Protein AF-0000000065788188 (afdb_homodimer)

Sequence (570 aa):
MPLDATTQLVTLLGHPVEHSLSPRIHNTAFRAQDVNAAYVATPVRPEALGDAVAGLRALQFLGANVTTPHKEAVLPVLDEVTERARAVGAVNTIVRDGGRLHGDNTDIAGFLRPLEERGGDALEGAPMLVFGAGGAARAVVYGLLSHYRPERLTIVARRPDQAEGLAADLAAHDPDGALRVSSFEEAALSVRTSRLVVNATPLGMAPDRRGQTPWPNPVDFTADHVVYDLVYTPEETRLLREAAAEGATPIGGLDMLVEQAAAAYRQWTDRGMPQAAVYDALRADMPLDATTQLVTLLGHPVEHSLSPRIHNTAFRAQDVNAAYVATPVRPEALGDAVAGLRALQFLGANVTTPHKEAVLPVLDEVTERARAVGAVNTIVRDGGRLHGDNTDIAGFLRPLEERGGDALEGAPMLVFGAGGAARAVVYGLLSHYRPERLTIVARRPDQAEGLAADLAAHDPDGALRVSSFEEAALSVRTSRLVVNATPLGMAPDRRGQTPWPNPVDFTADHVVYDLVYTPEETRLLREAAAEGATPIGGLDMLVEQAAAAYRQWTDRGMPQAAVYDALRAD

pLDDT: mean 95.88, std 4.35, range [61.91, 98.88]

Foldseek 3Di:
DDADPPAAEEEEEEAPCVPPCLQLQQVLLCVVVVPRYGYYYDYDDPVCLLVVVVCCLVVVHQWYFYDPPCFQVNVVSFPEEDPLSVLLNGFGIWGDDDSGIYTYHLLLVLVVVVCVVVPVVVQAQFQEEEEDQHSSSSSVVLSCCQPRNHQAYEYEYQDQVSLVVSCVSNVVSNPNPRYHYDYLVGCLVSLLRGQEYEYPDCACAPDPRVQGDSHPCLLSAALSHEYEYLHVVPVQGPNQVSNVVRNHHYHGNVSSVSSSSQVSSCSSPVDGGPSVSSVVSVVVD/DDADPPAAEEEEEEPPCVPPCLQLQQVLLCVVVVPRYGYYYDYDDPVCLLVVVVCCLVVVHQWYFYDPPCFQVNVVSFPEEDPLSVLLNGFGIWGDDDSGIYTYHLLLVLVVVVCVVVPVQVQAQFQEEEEDQHSSSSSVVLSCCQPRNHQAYEYEYCDQVSLVVSCVSNVVSNPNPRYHYDYLVPCLVSLLRGQEYEYPDCACAPDPRVQGDSHPCLLSAALSHEYEYLHPVPVQGPNQVSNVVRNHHYHGNVSSVSSSSQVSSCSSPVDGGPSVSSVVSVVVD

InterPro domains:
  IPR011342 Shikimate dehydrogenase [TIGR00507] (9-278)
  IPR013708 Shikimate dehydrogenase substrate binding, N-terminal [PF08501] (12-94)
  IPR022893 Shikimate dehydrogenase family [MF_00222] (7-284)
  IPR022893 Shikimate dehydrogenase family [PTHR21089] (5-278)
  IPR036291 NAD(P)-binding domain superfamily [SSF51735] (107-283)
  IPR041121 SDH, C-terminal [PF18317] (253-283)
  IPR046346 Aminoacid dehydrogenase-like, N-terminal domain superfamily [SSF53223] (2-106)

Secondary structure (DSSP, 8-state):
----TT-EEEEEEESS-TT-SHHHHHHHHHHHTT--EEEEEEE--GGGHHHHHHHHHHTT-SEEEE-TTSTTTTGGGSSEE-HHHHHHT---EEEEETTEEEEE-THHHHHHHHHHHTTGGGGTT--EEEE--SHHHHHHHHHHHHHT--S-EEEE-SSHHHHHHHHHHTGGG-TT--EEEE-STT-HHHHHH-SEEEE-SSTT-TTTTTT--S---GGG--TT-EEEE---SSSS-HHHHHHHHTT-EEE-SHHHHHHHHHHHHHHHHSS---HHHHHHHHH--/----TT-EEEEEEESS-TT-SHHHHHHHHHHHTT--EEEEEEE--GGGHHHHHHHHHHTT-SEEEE-TTSTTTTGGGSSEE-HHHHHHT---EEEEETBEEEEE-THHHHHHHHHHHTTGGGGTT--EEEE--SHHHHHHHHHHHHHT--S-EEEE-SSHHHHHHHHHHTGGG-TT--EEEE-STT-HHHHHH-SEEEE-SSTT-TTTTTT--S---GGG--TT-EEEE---SSSS-HHHHHHHHTT-EEE-SHHHHHHHHHHHHHHHHSS---HHHHHHHHH--

Solvent-accessible surface area (backbone atoms only — not comparable to full-atom values): 27979 Å² total; per-residue (Å²): 120,81,61,33,22,73,34,36,39,32,35,34,40,14,53,80,34,65,81,48,61,60,17,51,43,50,37,46,33,22,50,76,68,70,45,67,50,44,34,36,30,25,55,29,55,82,93,30,44,67,39,29,52,44,11,40,56,25,43,52,32,48,28,29,37,36,36,59,80,38,15,45,71,48,57,83,77,42,76,42,62,37,71,66,16,57,60,41,52,27,30,35,30,36,36,46,59,83,94,38,42,34,30,29,44,36,56,32,61,7,55,46,48,61,41,54,76,68,58,35,74,78,47,52,41,35,32,30,33,34,36,30,52,48,55,65,21,31,28,50,52,50,41,41,41,73,71,33,47,32,66,30,36,34,28,26,16,98,48,51,68,44,20,48,48,47,49,60,68,40,44,88,63,35,89,83,64,21,72,40,69,35,40,73,89,67,32,61,66,56,58,53,64,21,38,37,40,32,38,43,43,71,55,13,23,53,83,90,29,37,87,31,47,92,63,91,56,45,82,52,41,34,64,73,23,36,37,37,34,57,41,42,42,42,65,74,26,47,53,42,53,43,28,38,74,40,48,19,46,62,40,55,12,54,61,29,53,52,41,18,47,33,52,47,43,25,74,70,68,75,41,80,53,52,56,70,62,30,52,50,59,67,59,73,108,120,81,61,31,22,72,35,35,39,33,36,34,40,14,51,80,33,62,82,47,60,59,17,51,42,50,36,47,34,21,51,76,67,70,44,68,50,45,33,35,30,26,55,29,55,81,92,32,44,66,37,29,54,43,10,38,52,24,42,53,33,47,29,29,37,37,35,60,78,38,14,45,74,48,55,84,75,44,75,42,61,38,71,66,15,57,60,42,54,26,31,36,30,36,38,50,57,69,99,40,41,36,31,30,45,35,56,33,59,8,56,48,48,62,42,54,75,69,58,36,74,76,46,52,42,34,32,29,33,34,35,30,51,48,55,65,21,32,28,49,53,50,41,41,41,72,71,34,48,32,65,29,36,36,28,25,16,96,48,50,66,44,22,48,48,48,50,60,67,40,43,88,62,35,88,84,64,22,72,42,69,34,40,72,89,67,32,60,67,56,58,54,62,22,37,37,42,33,36,44,44,70,55,13,22,54,81,89,29,37,88,32,48,90,64,91,56,44,83,54,42,34,64,73,24,36,37,37,34,58,41,42,42,41,64,74,26,48,53,41,52,42,27,37,74,40,48,19,45,61,41,56,11,54,59,29,54,52,42,18,47,34,51,47,43,26,72,70,68,76,42,81,53,51,56,69,63,30,53,51,60,66,60,72,107

Organism: Salinibacter ruber (strain DSM 13855 / M31) (NCBI:txid309807)

Nearest PDB structures (foldseek):
  2hk8-assembly2_B  TM=9.556E-01  e=8.783E-28  Aquifex aeolicus
  2egg-assembly1_A  TM=8.609E-01  e=1.607E-29  Geobacillus kaustophilus
  1o9b-assembly2_B  TM=9.090E-01  e=6.171E-28  Escherichia coli
  3fbt-assembly2_C  TM=8.764E-01  e=3.959E-24  Clostridium acetobutylicum
  5dzs-assembly2_B-2  TM=8.978E-01  e=2.926E-23  Clostridioides difficile 630

Structure (mmCIF, N/CA/C/O backbone):
data_AF-0000000065788188-model_v1
#
loop_
_entity.id
_entity.type
_entity.pdbx_description
1 polymer 'Shikimate dehydrogenase (NADP(+))'
#
loop_
_atom_site.group_PDB
_atom_site.id
_atom_site.type_symbol
_atom_site.label_atom_id
_atom_site.label_alt_id
_atom_site.label_comp_id
_atom_site.label_asym_id
_atom_site.label_entity_id
_atom_site.label_seq_id
_atom_site.pdbx_PDB_ins_code
_atom_site.Cartn_x
_atom_site.Cartn_y
_atom_site.Cartn_z
_atom_site.occupancy
_atom_site.B_iso_or_equiv
_atom_site.auth_seq_id
_atom_site.auth_comp_id
_atom_site.auth_asym_id
_atom_site.auth_atom_id
_atom_site.pdbx_PDB_model_num
ATOM 1 N N . MET A 1 1 ? 3.859 8.188 -14.938 1 69.88 1 MET A N 1
ATOM 2 C CA . MET A 1 1 ? 4.453 6.914 -15.344 1 69.88 1 MET A CA 1
ATOM 3 C C . MET A 1 1 ? 3.588 5.742 -14.891 1 69.88 1 MET A C 1
ATOM 5 O O . MET A 1 1 ? 3.002 5.777 -13.805 1 69.88 1 MET A O 1
ATOM 9 N N . PRO A 1 2 ? 3.545 4.777 -15.688 1 86.25 2 PRO A N 1
ATOM 10 C CA . PRO A 1 2 ? 2.779 3.602 -15.273 1 86.25 2 PRO A CA 1
ATOM 11 C C . PRO A 1 2 ? 3.412 2.875 -14.086 1 86.25 2 PRO A C 1
ATOM 13 O O . PRO A 1 2 ? 4.641 2.834 -13.969 1 86.25 2 PRO A O 1
ATOM 16 N N . LEU A 1 3 ? 2.641 2.49 -13.227 1 93.5 3 LEU A N 1
ATOM 17 C CA . LEU A 1 3 ? 3.107 1.727 -12.078 1 93.5 3 LEU A CA 1
ATOM 18 C C . LEU A 1 3 ? 3.783 0.433 -12.516 1 93.5 3 LEU A C 1
ATOM 20 O O . LEU A 1 3 ? 3.33 -0.217 -13.461 1 93.5 3 LEU A O 1
ATOM 24 N N . ASP A 1 4 ? 4.887 0.127 -11.914 1 92.5 4 ASP A N 1
ATOM 25 C CA . ASP A 1 4 ? 5.602 -1.108 -12.219 1 92.5 4 ASP A CA 1
ATOM 26 C C . ASP A 1 4 ? 6.055 -1.809 -10.938 1 92.5 4 ASP A C 1
ATOM 28 O O . ASP A 1 4 ? 5.609 -1.464 -9.844 1 92.5 4 ASP A O 1
ATOM 32 N N . ALA A 1 5 ? 6.906 -2.783 -11.07 1 92.19 5 ALA A N 1
ATOM 33 C CA . ALA A 1 5 ? 7.246 -3.668 -9.961 1 92.19 5 ALA A CA 1
ATOM 34 C C . ALA A 1 5 ? 8.203 -2.984 -8.984 1 92.19 5 ALA A C 1
ATOM 36 O O . ALA A 1 5 ? 8.43 -3.482 -7.879 1 92.19 5 ALA A O 1
ATOM 37 N N . THR A 1 6 ? 8.68 -1.79 -9.344 1 94.44 6 THR A N 1
ATOM 38 C CA . THR A 1 6 ? 9.633 -1.104 -8.477 1 94.44 6 THR A CA 1
ATOM 39 C C . THR A 1 6 ? 9.031 0.179 -7.914 1 94.44 6 THR A C 1
ATOM 41 O O . THR A 1 6 ? 9.703 0.933 -7.207 1 94.44 6 THR A O 1
ATOM 44 N N . THR A 1 7 ? 7.766 0.45 -8.281 1 96.88 7 THR A N 1
ATOM 45 C CA . THR A 1 7 ? 7.094 1.644 -7.781 1 96.88 7 THR A CA 1
ATOM 46 C C . THR A 1 7 ? 7.012 1.621 -6.258 1 96.88 7 THR A C 1
ATOM 48 O O . THR A 1 7 ? 6.637 0.606 -5.664 1 96.88 7 THR A O 1
ATOM 51 N N . GLN A 1 8 ? 7.383 2.713 -5.641 1 96.31 8 GLN A N 1
ATOM 52 C CA . GLN A 1 8 ? 7.305 2.838 -4.188 1 96.31 8 GLN A CA 1
ATOM 53 C C . GLN A 1 8 ? 6.023 3.545 -3.762 1 96.31 8 GLN A C 1
ATOM 55 O O . GLN A 1 8 ? 5.48 4.363 -4.512 1 96.31 8 GLN A O 1
ATOM 60 N N . LEU A 1 9 ? 5.543 3.242 -2.541 1 98.06 9 LEU A N 1
ATOM 61 C CA . LEU A 1 9 ? 4.266 3.775 -2.092 1 98.06 9 LEU A CA 1
ATOM 62 C C . LEU A 1 9 ? 4.461 4.766 -0.947 1 98.06 9 LEU A C 1
ATOM 64 O O . LEU A 1 9 ? 5.309 4.555 -0.077 1 98.06 9 LEU A O 1
ATOM 68 N N . VAL A 1 10 ? 3.734 5.789 -0.984 1 98.69 10 VAL A N 1
ATOM 69 C CA . VAL A 1 10 ? 3.477 6.68 0.143 1 98.69 10 VAL A CA 1
ATOM 70 C C . VAL A 1 10 ? 1.979 6.727 0.433 1 98.69 10 VAL A C 1
ATOM 72 O O . VAL A 1 10 ? 1.159 6.645 -0.485 1 98.69 10 VAL A O 1
ATOM 75 N N . THR A 1 11 ? 1.611 6.84 1.72 1 98.69 11 THR A N 1
ATOM 76 C CA . THR A 1 11 ? 0.179 6.852 1.997 1 98.69 11 THR A CA 1
ATOM 77 C C . THR A 1 11 ? -0.16 7.898 3.053 1 98.69 11 THR A C 1
ATOM 79 O O . THR A 1 11 ? 0.737 8.5 3.643 1 98.69 11 THR A O 1
ATOM 82 N N . LEU A 1 12 ? -1.376 8.227 3.098 1 98.62 12 LEU A N 1
ATOM 83 C CA . LEU A 1 12 ? -1.946 9.055 4.152 1 98.62 12 LEU A CA 1
ATOM 84 C C . LEU A 1 12 ? -2.699 8.203 5.168 1 98.62 12 LEU A C 1
ATOM 86 O O . LEU A 1 12 ? -3.631 7.477 4.805 1 98.62 12 LEU A O 1
ATOM 90 N N . LEU A 1 13 ? -2.279 8.242 6.402 1 98.56 13 LEU A N 1
ATOM 91 C CA . LEU A 1 13 ? -2.98 7.578 7.496 1 98.56 13 LEU A CA 1
ATOM 92 C C . LEU A 1 13 ? -3.936 8.539 8.195 1 98.56 13 LEU A C 1
ATOM 94 O O . LEU A 1 13 ? -3.51 9.57 8.727 1 98.56 13 LEU A O 1
ATOM 98 N N . GLY A 1 14 ? -5.133 8.312 8.148 1 96.94 14 GLY A N 1
ATOM 99 C CA . GLY A 1 14 ? -6.156 9.109 8.805 1 96.94 14 GLY A CA 1
ATOM 100 C C . GLY A 1 14 ? -7.527 8.453 8.773 1 96.94 14 GLY A C 1
ATOM 101 O O . GLY A 1 14 ? -7.695 7.379 8.195 1 96.94 14 GLY A O 1
ATOM 102 N N . HIS A 1 15 ? -8.438 9.047 9.398 1 94.06 15 HIS A N 1
ATOM 103 C CA . HIS A 1 15 ? -9.805 8.547 9.422 1 94.06 15 HIS A CA 1
ATOM 104 C C . HIS A 1 15 ? -10.789 9.664 9.742 1 94.06 15 HIS A C 1
ATOM 106 O O . HIS A 1 15 ? -10.859 10.133 10.875 1 94.06 15 HIS A O 1
ATOM 112 N N . PRO A 1 16 ? -11.586 10.195 8.727 1 90.31 16 PRO A N 1
ATOM 113 C CA . PRO A 1 16 ? -11.617 9.781 7.32 1 90.31 16 PRO A CA 1
ATOM 114 C C . PRO A 1 16 ? -10.547 10.469 6.477 1 90.31 16 PRO A C 1
ATOM 116 O O . PRO A 1 16 ? -9.906 11.414 6.941 1 90.31 16 PRO A O 1
ATOM 119 N N . VAL A 1 17 ? -10.297 9.93 5.277 1 93.5 17 VAL A N 1
ATOM 120 C CA . VAL A 1 17 ? -9.266 10.531 4.449 1 93.5 17 VAL A CA 1
ATOM 121 C C . VAL A 1 17 ? -9.758 10.648 3.008 1 93.5 17 VAL A C 1
ATOM 123 O O . VAL A 1 17 ? -9 11.031 2.113 1 93.5 17 VAL A O 1
ATOM 126 N N . GLU A 1 18 ? -10.977 10.43 2.734 1 89.06 18 GLU A N 1
ATOM 127 C CA . GLU A 1 18 ? -11.508 10.297 1.38 1 89.06 18 GLU A CA 1
ATOM 128 C C . GLU A 1 18 ? -11.516 11.641 0.656 1 89.06 18 GLU A C 1
ATOM 130 O O . GLU A 1 18 ? -11.609 11.695 -0.572 1 89.06 18 GLU A O 1
ATOM 135 N N . HIS A 1 19 ? -11.406 12.695 1.341 1 85.88 19 HIS A N 1
ATOM 136 C CA . HIS A 1 19 ? -11.508 14.016 0.734 1 85.88 19 HIS A CA 1
ATOM 137 C C . HIS A 1 19 ? -10.148 14.719 0.708 1 85.88 19 HIS A C 1
ATOM 139 O O . HIS A 1 19 ? -10.062 15.898 0.366 1 85.88 19 HIS A O 1
ATOM 145 N N . SER A 1 20 ? -9.18 13.992 1.015 1 92.44 20 SER A N 1
ATOM 146 C CA . SER A 1 20 ? -7.848 14.594 1.087 1 92.44 20 SER A CA 1
ATOM 147 C C . SER A 1 20 ? -7.344 14.992 -0.296 1 92.44 20 SER A C 1
ATOM 149 O O . SER A 1 20 ? -7.559 14.266 -1.271 1 92.44 20 SER A O 1
ATOM 151 N N . LEU A 1 21 ? -6.613 16.062 -0.414 1 94.25 21 LEU A N 1
ATOM 152 C CA . LEU A 1 21 ? -5.988 16.516 -1.649 1 94.25 21 LEU A CA 1
ATOM 153 C C . LEU A 1 21 ? -4.562 15.992 -1.766 1 94.25 21 LEU A C 1
ATOM 155 O O . LEU A 1 21 ? -3.91 16.172 -2.797 1 94.25 21 LEU A O 1
ATOM 159 N N . SER A 1 22 ? -4.094 15.305 -0.749 1 97.06 22 SER A N 1
ATOM 160 C CA . SER A 1 22 ? -2.697 14.883 -0.68 1 97.06 22 SER A CA 1
ATOM 161 C C . SER A 1 22 ? -2.332 13.977 -1.854 1 97.06 22 SER A C 1
ATOM 163 O O . SER A 1 22 ? -1.273 14.141 -2.463 1 97.06 22 SER A O 1
ATOM 165 N N . PRO A 1 23 ? -3.25 13.039 -2.242 1 97.56 23 PRO A N 1
ATOM 166 C CA . PRO A 1 23 ? -2.904 12.211 -3.396 1 97.56 23 PRO A CA 1
ATOM 167 C C . PRO A 1 23 ? -2.699 13.023 -4.672 1 97.56 23 PRO A C 1
ATOM 169 O O . PRO A 1 23 ? -1.756 12.773 -5.426 1 97.56 23 PRO A O 1
ATOM 172 N N . ARG A 1 24 ? -3.531 13.992 -4.895 1 95.88 24 ARG A N 1
ATOM 173 C CA . ARG A 1 24 ? -3.393 14.844 -6.074 1 95.88 24 ARG A CA 1
ATOM 174 C C . ARG A 1 24 ? -2.084 15.625 -6.031 1 95.88 24 ARG A C 1
ATOM 176 O O . ARG A 1 24 ? -1.387 15.734 -7.043 1 95.88 24 ARG A O 1
ATOM 183 N N . ILE A 1 25 ? -1.755 16.141 -4.875 1 97.75 25 ILE A N 1
ATOM 184 C CA . ILE A 1 25 ? -0.553 16.938 -4.684 1 97.75 25 ILE A CA 1
ATOM 185 C C . ILE A 1 25 ? 0.685 16.094 -4.98 1 97.75 25 ILE A C 1
ATOM 187 O O . ILE A 1 25 ? 1.476 16.438 -5.863 1 97.75 25 ILE A O 1
ATOM 191 N N . HIS A 1 26 ? 0.826 15.008 -4.352 1 98.5 26 HIS A N 1
ATOM 192 C CA . HIS A 1 26 ? 2.062 14.234 -4.406 1 98.5 26 HIS A CA 1
ATOM 193 C C . HIS A 1 26 ? 2.182 13.477 -5.727 1 98.5 26 HIS A C 1
ATOM 195 O O . HIS A 1 26 ? 3.277 13.359 -6.281 1 98.5 26 HIS A O 1
ATOM 201 N N . ASN A 1 27 ? 1.076 12.938 -6.227 1 97.94 27 ASN A N 1
ATOM 202 C CA . ASN A 1 27 ? 1.161 12.234 -7.5 1 97.94 27 ASN A CA 1
ATOM 203 C C . ASN A 1 27 ? 1.464 13.195 -8.648 1 97.94 27 ASN A C 1
ATOM 205 O O . ASN A 1 27 ? 2.146 12.82 -9.609 1 97.94 27 ASN A O 1
ATOM 209 N N . THR A 1 28 ? 0.899 14.469 -8.617 1 97.44 28 THR A N 1
ATOM 210 C CA . THR A 1 28 ? 1.284 15.484 -9.586 1 97.44 28 THR A CA 1
ATOM 211 C C . THR A 1 28 ? 2.787 15.75 -9.523 1 97.44 28 THR A C 1
ATOM 213 O O . THR A 1 28 ? 3.451 15.82 -10.562 1 97.44 28 THR A O 1
ATOM 216 N N . ALA A 1 29 ? 3.312 15.883 -8.336 1 98.44 29 ALA A N 1
ATOM 217 C CA . ALA A 1 29 ? 4.734 16.156 -8.148 1 98.44 29 ALA A CA 1
ATOM 218 C C . ALA A 1 29 ? 5.59 14.992 -8.641 1 98.44 29 ALA A C 1
ATOM 220 O O . ALA A 1 29 ? 6.586 15.203 -9.336 1 98.44 29 ALA A O 1
ATOM 221 N N . PHE A 1 30 ? 5.219 13.711 -8.266 1 98.12 30 PHE A N 1
ATOM 222 C CA . PHE A 1 30 ? 5.945 12.531 -8.719 1 98.12 30 PHE A CA 1
ATOM 223 C C . PHE A 1 30 ? 6.008 12.492 -10.242 1 98.12 30 PHE A C 1
ATOM 225 O O . PHE A 1 30 ? 7.07 12.258 -10.82 1 98.12 30 PHE A O 1
ATOM 232 N N . ARG A 1 31 ? 4.875 12.719 -10.867 1 96.94 31 ARG A N 1
ATOM 233 C CA . ARG A 1 31 ? 4.793 12.695 -12.32 1 96.94 31 ARG A CA 1
ATOM 234 C C . ARG A 1 31 ? 5.66 13.781 -12.938 1 96.94 31 ARG A C 1
ATOM 236 O O . ARG A 1 31 ? 6.391 13.531 -13.906 1 96.94 31 ARG A O 1
ATOM 243 N N . ALA A 1 32 ? 5.578 14.977 -12.391 1 97.62 32 ALA A N 1
ATOM 244 C CA . ALA A 1 32 ? 6.285 16.125 -12.93 1 97.62 32 ALA A CA 1
ATOM 245 C C . ALA A 1 32 ? 7.797 15.922 -12.898 1 97.62 32 ALA A C 1
ATOM 247 O O . ALA A 1 32 ? 8.523 16.453 -13.734 1 97.62 32 ALA A O 1
ATOM 248 N N . GLN A 1 33 ? 8.266 15.125 -11.977 1 98 33 GLN A N 1
ATOM 249 C CA . GLN A 1 33 ? 9.703 14.953 -11.82 1 98 33 GLN A CA 1
ATOM 250 C C . GLN A 1 33 ? 10.125 13.523 -12.141 1 98 33 GLN A C 1
ATOM 252 O O . GLN A 1 33 ? 11.258 13.117 -11.844 1 98 33 GLN A O 1
ATOM 257 N N . ASP A 1 34 ? 9.242 12.688 -12.617 1 97.12 34 ASP A N 1
ATOM 258 C CA . ASP A 1 34 ? 9.484 11.305 -13.023 1 97.12 34 ASP A CA 1
ATOM 259 C C . ASP A 1 34 ? 9.992 10.469 -11.859 1 97.12 34 ASP A C 1
ATOM 261 O O . ASP A 1 34 ? 10.984 9.75 -11.984 1 97.12 34 ASP A O 1
ATOM 265 N N . VAL A 1 35 ? 9.469 10.742 -10.703 1 97.56 35 VAL A N 1
ATOM 266 C CA . VAL A 1 35 ? 9.75 9.922 -9.539 1 97.56 35 VAL A CA 1
ATOM 267 C C . VAL A 1 35 ? 8.859 8.672 -9.555 1 97.56 35 VAL A C 1
ATOM 269 O O . VAL A 1 35 ? 7.641 8.773 -9.672 1 97.56 35 VAL A O 1
ATOM 272 N N . ASN A 1 36 ? 9.422 7.449 -9.469 1 97.31 36 ASN A N 1
ATOM 273 C CA . ASN A 1 36 ? 8.664 6.203 -9.516 1 97.31 36 ASN A CA 1
ATOM 274 C C . ASN A 1 36 ? 8.031 5.887 -8.164 1 97.31 36 ASN A C 1
ATOM 276 O O . ASN A 1 36 ? 8.438 4.938 -7.488 1 97.31 36 ASN A O 1
ATOM 280 N N . ALA A 1 37 ? 7.039 6.699 -7.809 1 97.81 37 ALA A N 1
ATOM 281 C CA . ALA A 1 37 ? 6.281 6.547 -6.57 1 97.81 37 ALA A CA 1
ATOM 282 C C . ALA A 1 37 ? 4.809 6.871 -6.781 1 97.81 37 ALA A C 1
ATOM 284 O O . ALA A 1 37 ? 4.441 7.492 -7.781 1 97.81 37 ALA A O 1
ATOM 285 N N . ALA A 1 38 ? 4.016 6.355 -5.934 1 97.75 38 ALA A N 1
ATOM 286 C CA . ALA A 1 38 ? 2.578 6.621 -5.934 1 97.75 38 ALA A CA 1
ATOM 287 C C . ALA A 1 38 ? 2.084 6.965 -4.531 1 97.75 38 ALA A C 1
ATOM 289 O O . ALA A 1 38 ? 2.574 6.414 -3.543 1 97.75 38 ALA A O 1
ATOM 290 N N . TYR A 1 39 ? 1.156 7.895 -4.488 1 98.31 39 TYR A N 1
ATOM 291 C CA . TYR A 1 39 ? 0.552 8.336 -3.236 1 98.31 39 TYR A CA 1
ATOM 292 C C . TYR A 1 39 ? -0.929 7.984 -3.188 1 98.31 39 TYR A C 1
ATOM 294 O O . TYR A 1 39 ? -1.681 8.305 -4.113 1 98.31 39 TYR A O 1
ATOM 302 N N . VAL A 1 40 ? -1.322 7.305 -2.111 1 97.56 40 VAL A N 1
ATOM 303 C CA . VAL A 1 40 ? -2.727 6.965 -1.911 1 97.56 40 VAL A CA 1
ATOM 304 C C . VAL A 1 40 ? -3.152 7.34 -0.492 1 97.56 40 VAL A C 1
ATOM 306 O O . VAL A 1 40 ? -2.307 7.625 0.36 1 97.56 40 VAL A O 1
ATOM 309 N N . ALA A 1 41 ? -4.43 7.398 -0.279 1 97.69 41 ALA A N 1
ATOM 310 C CA . ALA A 1 41 ? -4.977 7.617 1.059 1 97.69 41 ALA A CA 1
ATOM 311 C C . ALA A 1 41 ? -5.578 6.332 1.621 1 97.69 41 ALA A C 1
ATOM 313 O O . ALA A 1 41 ? -6.32 5.633 0.929 1 97.69 41 ALA A O 1
ATOM 314 N N . THR A 1 42 ? -5.238 6.008 2.816 1 96.94 42 THR A N 1
ATOM 315 C CA . THR A 1 42 ? -5.73 4.793 3.457 1 96.94 42 THR A CA 1
ATOM 316 C C . THR A 1 42 ? -6.457 5.125 4.758 1 96.94 42 THR A C 1
ATOM 318 O O . THR A 1 42 ? -5.844 5.598 5.715 1 96.94 42 THR A O 1
ATOM 321 N N . PRO A 1 43 ? -7.797 4.906 4.805 1 96.75 43 PRO A N 1
ATOM 322 C CA . PRO A 1 43 ? -8.484 5.094 6.082 1 96.75 43 PRO A CA 1
ATOM 323 C C . PRO A 1 43 ? -8.055 4.078 7.137 1 96.75 43 PRO A C 1
ATOM 325 O O . PRO A 1 43 ? -8.125 2.867 6.898 1 96.75 43 PRO A O 1
ATOM 328 N N . VAL A 1 44 ? -7.527 4.461 8.219 1 98 44 VAL A N 1
ATOM 329 C CA . VAL A 1 44 ? -7.043 3.613 9.305 1 98 44 VAL A CA 1
ATOM 330 C C . VAL A 1 44 ? -7.801 3.939 10.594 1 98 44 VAL A C 1
ATOM 332 O O . VAL A 1 44 ? -7.738 5.066 11.086 1 98 44 VAL A O 1
ATOM 335 N N . ARG A 1 45 ? -8.531 3.043 11.125 1 97.12 45 ARG A N 1
ATOM 336 C CA . ARG A 1 45 ? -9.195 3.236 12.414 1 97.12 45 ARG A CA 1
ATOM 337 C C . ARG A 1 45 ? -8.18 3.354 13.539 1 97.12 45 ARG A C 1
ATOM 339 O O . ARG A 1 45 ? -7.109 2.746 13.484 1 97.12 45 ARG A O 1
ATOM 346 N N . PRO A 1 46 ? -8.516 4.078 14.594 1 97.69 46 PRO A N 1
ATOM 347 C CA . PRO A 1 46 ? -7.574 4.277 15.695 1 97.69 46 PRO A CA 1
ATOM 348 C C . PRO A 1 46 ? -7.023 2.963 16.25 1 97.69 46 PRO A C 1
ATOM 350 O O . PRO A 1 46 ? -5.82 2.85 16.5 1 97.69 46 PRO A O 1
ATOM 353 N N . GLU A 1 47 ? -7.852 1.893 16.344 1 97.5 47 GLU A N 1
ATOM 354 C CA . GLU A 1 47 ? -7.438 0.626 16.938 1 97.5 47 GLU A CA 1
ATOM 355 C C . GLU A 1 47 ? -6.484 -0.134 16.016 1 97.5 47 GLU A C 1
ATOM 357 O O . GLU A 1 47 ? -5.824 -1.081 16.438 1 97.5 47 GLU A O 1
ATOM 362 N N . ALA A 1 48 ? -6.375 0.297 14.773 1 97.81 48 ALA A N 1
ATOM 363 C CA . ALA A 1 48 ? -5.578 -0.425 13.781 1 97.81 48 ALA A CA 1
ATOM 364 C C . ALA A 1 48 ? -4.266 0.299 13.5 1 97.81 48 ALA A C 1
ATOM 366 O O . ALA A 1 48 ? -3.467 -0.15 12.672 1 97.81 48 ALA A O 1
ATOM 367 N N . LEU A 1 49 ? -4.008 1.377 14.188 1 98.62 49 LEU A N 1
ATOM 368 C CA . LEU A 1 49 ? -2.865 2.23 13.891 1 98.62 49 LEU A CA 1
ATOM 369 C C . LEU A 1 49 ? -1.558 1.457 14.031 1 98.62 49 LEU A C 1
ATOM 371 O O . LEU A 1 49 ? -0.677 1.558 13.172 1 98.62 49 LEU A O 1
ATOM 375 N N . GLY A 1 50 ? -1.409 0.696 15.086 1 98.5 50 GLY A N 1
ATOM 376 C CA . GLY A 1 50 ? -0.208 -0.102 15.273 1 98.5 50 GLY A CA 1
ATOM 377 C C . GLY A 1 50 ? 0.067 -1.051 14.125 1 98.5 50 GLY A C 1
ATOM 378 O O . GLY A 1 50 ? 1.189 -1.112 13.617 1 98.5 50 GLY A O 1
ATOM 379 N N . ASP A 1 51 ? -0.923 -1.77 13.695 1 98.25 51 ASP A N 1
ATOM 380 C CA . ASP A 1 51 ? -0.81 -2.703 12.578 1 98.25 51 ASP A CA 1
ATOM 381 C C . ASP A 1 51 ? -0.488 -1.968 11.281 1 98.25 51 ASP A C 1
ATOM 383 O O . ASP A 1 51 ? 0.265 -2.473 10.445 1 98.25 51 ASP A O 1
ATOM 387 N N . ALA A 1 52 ? -1.111 -0.768 11.141 1 98.69 52 ALA A N 1
ATOM 388 C CA . ALA A 1 52 ? -0.842 0.032 9.945 1 98.69 52 ALA A CA 1
ATOM 389 C C . ALA A 1 52 ? 0.631 0.422 9.867 1 98.69 52 ALA A C 1
ATOM 391 O O . ALA A 1 52 ? 1.259 0.293 8.812 1 98.69 52 ALA A O 1
ATOM 392 N N . VAL A 1 53 ? 1.156 0.822 10.984 1 98.75 53 VAL A N 1
ATOM 393 C CA . VAL A 1 53 ? 2.547 1.261 11.023 1 98.75 53 VAL A CA 1
ATOM 394 C C . VAL A 1 53 ? 3.473 0.063 10.82 1 98.75 53 VAL A C 1
ATOM 396 O O . VAL A 1 53 ? 4.453 0.15 10.078 1 98.75 53 VAL A O 1
ATOM 399 N N . ALA A 1 54 ? 3.199 -1.035 11.445 1 98.06 54 ALA A N 1
ATOM 400 C CA . ALA A 1 54 ? 3.965 -2.254 11.203 1 98.06 54 ALA A CA 1
ATOM 401 C C . ALA A 1 54 ? 3.908 -2.652 9.734 1 98.06 54 ALA A C 1
ATOM 403 O O . ALA A 1 54 ? 4.898 -3.123 9.172 1 98.06 54 ALA A O 1
ATOM 404 N N . GLY A 1 55 ? 2.764 -2.473 9.156 1 98.19 55 GLY A N 1
ATOM 405 C CA . GLY A 1 55 ? 2.572 -2.752 7.742 1 98.19 55 GLY A CA 1
ATOM 406 C C . GLY A 1 55 ? 3.414 -1.87 6.84 1 98.19 55 GLY A C 1
ATOM 407 O O . GLY A 1 55 ? 3.965 -2.34 5.84 1 98.19 55 GLY A O 1
ATOM 408 N N . LEU A 1 56 ? 3.461 -0.566 7.195 1 98.44 56 LEU A N 1
ATOM 409 C CA . LEU A 1 56 ? 4.309 0.333 6.418 1 98.44 56 LEU A CA 1
ATOM 410 C C . LEU A 1 56 ? 5.727 -0.213 6.312 1 98.44 56 LEU A C 1
ATOM 412 O O . LEU A 1 56 ? 6.336 -0.173 5.238 1 98.44 56 LEU A O 1
ATOM 416 N N . ARG A 1 57 ? 6.199 -0.744 7.418 1 97.31 57 ARG A N 1
ATOM 417 C CA . ARG A 1 57 ? 7.551 -1.297 7.477 1 97.31 57 ARG A CA 1
ATOM 418 C C . ARG A 1 57 ? 7.652 -2.572 6.648 1 97.31 57 ARG A C 1
ATOM 420 O O . ARG A 1 57 ? 8.562 -2.713 5.828 1 97.31 57 ARG A O 1
ATOM 427 N N . ALA A 1 58 ? 6.785 -3.465 6.852 1 97.75 58 ALA A N 1
ATOM 428 C CA . ALA A 1 58 ? 6.828 -4.797 6.258 1 97.75 58 ALA A CA 1
ATOM 429 C C . ALA A 1 58 ? 6.637 -4.727 4.742 1 97.75 58 ALA A C 1
ATOM 431 O O . ALA A 1 58 ? 7.234 -5.504 3.998 1 97.75 58 ALA A O 1
ATOM 432 N N . LEU A 1 59 ? 5.797 -3.766 4.305 1 97.69 59 LEU A N 1
ATOM 433 C CA . LEU A 1 59 ? 5.484 -3.613 2.889 1 97.69 59 LEU A CA 1
ATOM 434 C C . LEU A 1 59 ? 6.441 -2.635 2.221 1 97.69 59 LEU A C 1
ATOM 436 O O . LEU A 1 59 ? 6.324 -2.357 1.025 1 97.69 59 LEU A O 1
ATOM 440 N N . GLN A 1 60 ? 7.309 -2.025 3.006 1 96.81 60 GLN A N 1
ATOM 441 C CA . GLN A 1 60 ? 8.406 -1.181 2.549 1 96.81 60 GLN A CA 1
ATOM 442 C C . GLN A 1 60 ? 7.887 0.093 1.891 1 96.81 60 GLN A C 1
ATOM 444 O O . GLN A 1 60 ? 8.359 0.486 0.823 1 96.81 60 GLN A O 1
ATOM 449 N N . PHE A 1 61 ? 6.852 0.672 2.469 1 98.19 61 PHE A N 1
ATOM 450 C CA . PHE A 1 61 ? 6.449 2.004 2.031 1 98.19 61 PHE A CA 1
ATOM 451 C C . PHE A 1 61 ? 7.617 2.98 2.127 1 98.19 61 PHE A C 1
ATOM 453 O O . PHE A 1 61 ? 8.438 2.883 3.039 1 98.19 61 PHE A O 1
ATOM 460 N N . LEU A 1 62 ? 7.645 3.877 1.167 1 97.88 62 LEU A N 1
ATOM 461 C CA . LEU A 1 62 ? 8.617 4.965 1.207 1 97.88 62 LEU A CA 1
ATOM 462 C C . LEU A 1 62 ? 8.375 5.863 2.418 1 97.88 62 LEU A C 1
ATOM 464 O O . LEU A 1 62 ? 9.32 6.422 2.975 1 97.88 62 LEU A O 1
ATOM 468 N N . GLY A 1 63 ? 7.18 5.996 2.795 1 98.5 63 GLY A N 1
ATOM 469 C CA . GLY A 1 63 ? 6.754 6.805 3.926 1 98.5 63 GLY A CA 1
ATOM 470 C C . GLY A 1 63 ? 5.25 6.992 3.99 1 98.5 63 GLY A C 1
ATOM 471 O O . GLY A 1 63 ? 4.5 6.266 3.336 1 98.5 63 GLY A O 1
ATOM 472 N N . ALA A 1 64 ? 4.855 7.988 4.867 1 98.88 64 ALA A N 1
ATOM 473 C CA . ALA A 1 64 ? 3.438 8.297 5.027 1 98.88 64 ALA A CA 1
ATOM 474 C C . ALA A 1 64 ? 3.242 9.68 5.645 1 98.88 64 ALA A C 1
ATOM 476 O O . ALA A 1 64 ? 4.125 10.188 6.34 1 98.88 64 ALA A O 1
ATOM 477 N N . ASN A 1 65 ? 2.217 10.258 5.25 1 98.75 65 ASN A N 1
ATOM 478 C CA . ASN A 1 65 ? 1.669 11.336 6.066 1 98.75 65 ASN A CA 1
ATOM 479 C C . ASN A 1 65 ? 0.66 10.812 7.082 1 98.75 65 ASN A C 1
ATOM 481 O O . ASN A 1 65 ? 0.068 9.75 6.887 1 98.75 65 ASN A O 1
ATOM 485 N N . VAL A 1 66 ? 0.506 11.539 8.156 1 98.44 66 VAL A N 1
ATOM 486 C CA . VAL A 1 66 ? -0.431 11.203 9.219 1 98.44 66 VAL A CA 1
ATOM 487 C C . VAL A 1 66 ? -1.355 12.383 9.492 1 98.44 66 VAL A C 1
ATOM 489 O O . VAL A 1 66 ? -0.896 13.523 9.617 1 98.44 66 VAL A O 1
ATOM 492 N N . THR A 1 67 ? -2.607 12.172 9.508 1 95.81 67 THR A N 1
ATOM 493 C CA . THR A 1 67 ? -3.586 13.211 9.805 1 95.81 67 THR A CA 1
ATOM 494 C C . THR A 1 67 ? -4.543 12.75 10.898 1 95.81 67 THR A C 1
ATOM 496 O O . THR A 1 67 ? -4.297 11.742 11.562 1 95.81 67 THR A O 1
ATOM 499 N N . THR A 1 68 ? -5.5 13.633 11.203 1 90.94 68 THR A N 1
ATOM 500 C CA . THR A 1 68 ? -6.484 13.328 12.234 1 90.94 68 THR A CA 1
ATOM 501 C C . THR A 1 68 ? -7.082 11.945 12.016 1 90.94 68 THR A C 1
ATOM 503 O O . THR A 1 68 ? -7.422 11.578 10.891 1 90.94 68 THR A O 1
ATOM 506 N N . PRO A 1 69 ? -7.121 11.164 13.125 1 93.75 69 PRO A N 1
ATOM 507 C CA . PRO A 1 69 ? -6.852 11.477 14.531 1 93.75 69 PRO A CA 1
ATOM 508 C C . PRO A 1 69 ? -5.52 10.906 15.023 1 93.75 69 PRO A C 1
ATOM 510 O O . PRO A 1 69 ? -5.309 10.766 16.234 1 93.75 69 PRO A O 1
ATOM 513 N N . HIS A 1 70 ? -4.594 10.602 14.102 1 97.62 70 HIS A N 1
ATOM 514 C CA . HIS A 1 70 ? -3.514 9.688 14.453 1 97.62 70 HIS A CA 1
ATOM 515 C C . HIS A 1 70 ? -2.232 10.453 14.773 1 97.62 70 HIS A C 1
ATOM 517 O O . HIS A 1 70 ? -1.239 9.852 15.203 1 97.62 70 HIS A O 1
ATOM 523 N N . LYS A 1 71 ? -2.156 11.734 14.688 1 97.12 71 LYS A N 1
ATOM 524 C CA . LYS A 1 71 ? -0.906 12.492 14.711 1 97.12 71 LYS A CA 1
ATOM 525 C C . LYS A 1 71 ? -0.184 12.312 16.047 1 97.12 71 LYS A C 1
ATOM 527 O O . LYS A 1 71 ? 1.047 12.273 16.094 1 97.12 71 LYS A O 1
ATOM 532 N N . GLU A 1 72 ? -0.924 12.266 17.078 1 96.31 72 GLU A N 1
ATOM 533 C CA . GLU A 1 72 ? -0.32 12.062 18.391 1 96.31 72 GLU A CA 1
ATOM 534 C C . GLU A 1 72 ? -0.095 10.578 18.672 1 96.31 72 GLU A C 1
ATOM 536 O O . GLU A 1 72 ? 0.977 10.188 19.141 1 96.31 72 GLU A O 1
ATOM 541 N N . ALA A 1 73 ? -1.029 9.75 18.375 1 97.38 73 ALA A N 1
ATOM 542 C CA . ALA A 1 73 ? -1.058 8.336 18.719 1 97.38 73 ALA A CA 1
ATOM 543 C C . ALA A 1 73 ? 0.038 7.566 18 1 97.38 73 ALA A C 1
ATOM 545 O O . ALA A 1 73 ? 0.422 6.473 18.406 1 97.38 73 ALA A O 1
ATOM 546 N N . VAL A 1 74 ? 0.605 8.117 16.953 1 98.44 74 VAL A N 1
ATOM 547 C CA . VAL A 1 74 ? 1.568 7.391 16.125 1 98.44 74 VAL A CA 1
ATOM 548 C C . VAL A 1 74 ? 2.955 7.477 16.75 1 98.44 74 VAL A C 1
ATOM 550 O O . VAL A 1 74 ? 3.834 6.668 16.453 1 98.44 74 VAL A O 1
ATOM 553 N N . LEU A 1 75 ? 3.141 8.383 17.641 1 97.75 75 LEU A N 1
ATOM 554 C CA . LEU A 1 75 ? 4.449 8.688 18.203 1 97.75 75 LEU A CA 1
ATOM 555 C C . LEU A 1 75 ? 5.074 7.445 18.844 1 97.75 75 LEU A C 1
ATOM 557 O O . LEU A 1 75 ? 6.191 7.062 18.484 1 97.75 75 LEU A O 1
ATOM 561 N N . PRO A 1 76 ? 4.363 6.734 19.672 1 97.31 76 PRO A N 1
ATOM 562 C CA . PRO A 1 76 ? 4.996 5.633 20.406 1 97.31 76 PRO A CA 1
ATOM 563 C C . PRO A 1 76 ? 5.27 4.418 19.516 1 97.31 76 PRO A C 1
ATOM 565 O O . PRO A 1 76 ? 5.984 3.498 19.922 1 97.31 76 PRO A O 1
ATOM 568 N N . VAL A 1 77 ? 4.758 4.363 18.359 1 97.5 77 VAL A N 1
ATOM 569 C CA . VAL A 1 77 ? 4.906 3.162 17.547 1 97.5 77 VAL A CA 1
ATOM 570 C C . VAL A 1 77 ? 5.965 3.396 16.469 1 97.5 77 VAL A C 1
ATOM 572 O O . VAL A 1 77 ? 6.195 2.533 15.617 1 97.5 77 VAL A O 1
ATOM 575 N N . LEU A 1 78 ? 6.602 4.531 16.469 1 98.38 78 LEU A N 1
ATOM 576 C CA . LEU A 1 78 ? 7.695 4.836 15.555 1 98.38 78 LEU A CA 1
ATOM 577 C C . LEU A 1 78 ? 9.047 4.527 16.203 1 98.38 78 LEU A C 1
ATOM 579 O O . LEU A 1 78 ? 9.148 4.461 17.422 1 98.38 78 LEU A O 1
ATOM 583 N N . ASP A 1 79 ? 10.062 4.32 15.359 1 97.94 79 ASP A N 1
ATOM 584 C CA . ASP A 1 79 ? 11.391 3.98 15.852 1 97.94 79 ASP A CA 1
ATOM 585 C C . ASP A 1 79 ? 12.117 5.219 16.375 1 97.94 79 ASP A C 1
ATOM 587 O O . ASP A 1 79 ? 12.867 5.141 17.344 1 97.94 79 ASP A O 1
ATOM 591 N N . GLU A 1 80 ? 11.953 6.34 15.648 1 97.69 80 GLU A N 1
ATOM 592 C CA . GLU A 1 80 ? 12.57 7.617 15.984 1 97.69 80 GLU A CA 1
ATOM 593 C C . GLU A 1 80 ? 11.688 8.789 15.562 1 97.69 80 GLU A C 1
ATOM 595 O O . GLU A 1 80 ? 10.891 8.664 14.633 1 97.69 80 GLU A O 1
ATOM 600 N N . VAL A 1 81 ? 11.867 9.852 16.281 1 98.06 81 VAL A N 1
ATOM 601 C CA . VAL A 1 81 ? 11.164 11.086 15.938 1 98.06 81 VAL A CA 1
ATOM 602 C C . VAL A 1 81 ? 12.109 12.273 16.047 1 98.06 81 VAL A C 1
ATOM 604 O O . VAL A 1 81 ? 13.039 12.258 16.859 1 98.06 81 VAL A O 1
ATOM 607 N N . THR A 1 82 ? 11.945 13.242 15.227 1 98.12 82 THR A N 1
ATOM 608 C CA . THR A 1 82 ? 12.766 14.453 15.305 1 98.12 82 THR A CA 1
ATOM 609 C C . THR A 1 82 ? 12.516 15.195 16.609 1 98.12 82 THR A C 1
ATOM 611 O O . THR A 1 82 ? 11.477 15 17.25 1 98.12 82 THR A O 1
ATOM 614 N N . GLU A 1 83 ? 13.445 16.062 16.953 1 97.06 83 GLU A N 1
ATOM 615 C CA . GLU A 1 83 ? 13.297 16.875 18.156 1 97.06 83 GLU A CA 1
ATOM 616 C C . GLU A 1 83 ? 12.047 17.75 18.078 1 97.06 83 GLU A C 1
ATOM 618 O O . GLU A 1 83 ? 11.32 17.891 19.078 1 97.06 83 GLU A O 1
ATOM 623 N N . ARG A 1 84 ? 11.789 18.312 16.969 1 97.06 84 ARG A N 1
ATOM 624 C CA . ARG A 1 84 ? 10.625 19.172 16.844 1 97.06 84 ARG A CA 1
ATOM 625 C C . ARG A 1 84 ? 9.336 18.375 16.938 1 97.06 84 ARG A C 1
ATOM 627 O O . ARG A 1 84 ? 8.359 18.828 17.547 1 97.06 84 ARG A O 1
ATOM 634 N N . ALA A 1 85 ? 9.281 17.188 16.312 1 98.06 85 ALA A N 1
ATOM 635 C CA . ALA A 1 85 ? 8.094 16.344 16.422 1 98.06 85 ALA A CA 1
ATOM 636 C C . ALA A 1 85 ? 7.855 15.922 17.875 1 98.06 85 ALA A C 1
ATOM 638 O O . ALA A 1 85 ? 6.715 15.875 18.344 1 98.06 85 ALA A O 1
ATOM 639 N N . ARG A 1 86 ? 8.93 15.664 18.547 1 97.31 86 ARG A N 1
ATOM 640 C CA . ARG A 1 86 ? 8.844 15.328 19.969 1 97.31 86 ARG A CA 1
ATOM 641 C C . ARG A 1 86 ? 8.305 16.5 20.781 1 97.31 86 ARG A C 1
ATOM 643 O O . ARG A 1 86 ? 7.445 16.328 21.641 1 97.31 86 ARG A O 1
ATOM 650 N N . ALA A 1 87 ? 8.836 17.656 20.5 1 96.44 87 ALA A N 1
ATOM 651 C CA . ALA A 1 87 ? 8.406 18.859 21.203 1 96.44 87 ALA A CA 1
ATOM 652 C C . ALA A 1 87 ? 6.918 19.125 20.984 1 96.44 87 ALA A C 1
ATOM 654 O O . ALA A 1 87 ? 6.188 19.422 21.922 1 96.44 87 ALA A O 1
ATOM 655 N N . VAL A 1 88 ? 6.484 18.953 19.781 1 97.06 88 VAL A N 1
ATOM 656 C CA . VAL A 1 88 ? 5.098 19.188 19.391 1 97.06 88 VAL A CA 1
ATOM 657 C C . VAL A 1 88 ? 4.203 18.094 19.984 1 97.06 88 VAL A C 1
ATOM 659 O O . VAL A 1 88 ? 3.045 18.359 20.328 1 97.06 88 VAL A O 1
ATOM 662 N N . GLY A 1 89 ? 4.766 16.906 20.109 1 97.19 89 GLY A N 1
ATOM 663 C CA . GLY A 1 89 ? 3.984 15.758 20.531 1 97.19 89 GLY A CA 1
ATOM 664 C C . GLY A 1 89 ? 3.074 15.211 19.438 1 97.19 89 GLY A C 1
ATOM 665 O O . GLY A 1 89 ? 2.014 14.656 19.734 1 97.19 89 GLY A O 1
ATOM 666 N N . ALA A 1 90 ? 3.416 15.438 18.219 1 97.62 90 ALA A N 1
ATOM 667 C CA . ALA A 1 90 ? 2.637 14.984 17.078 1 97.62 90 ALA A CA 1
ATOM 668 C C . ALA A 1 90 ? 3.531 14.758 15.859 1 97.62 90 ALA A C 1
ATOM 670 O O . ALA A 1 90 ? 4.527 15.469 15.672 1 97.62 90 ALA A O 1
ATOM 671 N N . VAL A 1 91 ? 3.182 13.797 15.055 1 98.56 91 VAL A N 1
ATOM 672 C CA . VAL A 1 91 ? 3.871 13.469 13.812 1 98.56 91 VAL A CA 1
ATOM 673 C C . VAL A 1 91 ? 2.893 13.539 12.648 1 98.56 91 VAL A C 1
ATOM 675 O O . VAL A 1 91 ? 1.773 13.023 12.734 1 98.56 91 VAL A O 1
ATOM 678 N N . ASN A 1 92 ? 3.328 14.227 11.547 1 98.5 92 ASN A N 1
ATOM 679 C CA . ASN A 1 92 ? 2.48 14.211 10.359 1 98.5 92 ASN A CA 1
ATOM 680 C C . ASN A 1 92 ? 3.205 13.609 9.156 1 98.5 92 ASN A C 1
ATOM 682 O O . ASN A 1 92 ? 2.631 13.492 8.078 1 98.5 92 ASN A O 1
ATOM 686 N N . THR A 1 93 ? 4.516 13.266 9.344 1 98.88 93 THR A N 1
ATOM 687 C CA . THR A 1 93 ? 5.32 12.711 8.258 1 98.88 93 THR A CA 1
ATOM 688 C C . THR A 1 93 ? 6.164 11.539 8.758 1 98.88 93 THR A C 1
ATOM 690 O O . THR A 1 93 ? 6.871 11.664 9.758 1 98.88 93 THR A O 1
ATOM 693 N N . ILE A 1 94 ? 6.043 10.461 8.133 1 98.88 94 ILE A N 1
ATOM 694 C CA . ILE A 1 94 ? 6.852 9.273 8.406 1 98.88 94 ILE A CA 1
ATOM 695 C C . ILE A 1 94 ? 7.789 9.008 7.23 1 98.88 94 ILE A C 1
ATOM 697 O O . ILE A 1 94 ? 7.375 9.062 6.07 1 98.88 94 ILE A O 1
ATOM 701 N N . VAL A 1 95 ? 9.039 8.773 7.492 1 98.75 95 VAL A N 1
ATOM 702 C CA . VAL A 1 95 ? 10.055 8.469 6.484 1 98.75 95 VAL A CA 1
ATOM 703 C C . VAL A 1 95 ? 10.719 7.129 6.801 1 98.75 95 VAL A C 1
ATOM 705 O O . VAL A 1 95 ? 11.141 6.895 7.934 1 98.75 95 VAL A O 1
ATOM 708 N N . ARG A 1 96 ? 10.75 6.285 5.809 1 97.88 96 ARG A N 1
ATOM 709 C CA . ARG A 1 96 ? 11.469 5.027 5.992 1 97.88 96 ARG A CA 1
ATOM 710 C C . ARG A 1 96 ? 12.961 5.199 5.695 1 97.88 96 ARG A C 1
ATOM 712 O O . ARG A 1 96 ? 13.328 5.738 4.652 1 97.88 96 ARG A O 1
ATOM 719 N N . ASP A 1 97 ? 13.703 4.852 6.547 1 93.81 97 ASP A N 1
ATOM 720 C CA . ASP A 1 97 ? 15.148 4.789 6.395 1 93.81 97 ASP A CA 1
ATOM 721 C C . ASP A 1 97 ? 15.688 3.406 6.754 1 93.81 97 ASP A C 1
ATOM 723 O O . ASP A 1 97 ? 15.891 3.102 7.934 1 93.81 97 ASP A O 1
ATOM 727 N N . GLY A 1 98 ? 15.867 2.719 5.637 1 87.94 98 GLY A N 1
ATOM 728 C CA . GLY A 1 98 ? 16.125 1.312 5.895 1 87.94 98 GLY A CA 1
ATOM 729 C C . GLY A 1 98 ? 14.969 0.594 6.543 1 87.94 98 GLY A C 1
ATOM 730 O O . GLY A 1 98 ? 13.82 0.729 6.102 1 87.94 98 GLY A O 1
ATOM 731 N N . GLY A 1 99 ? 15.047 -0.254 7.516 1 87.19 99 GLY A N 1
ATOM 732 C CA . GLY A 1 99 ? 14.016 -1.017 8.203 1 87.19 99 GLY A CA 1
ATOM 733 C C . GLY A 1 99 ? 13.383 -0.262 9.359 1 87.19 99 GLY A C 1
ATOM 734 O O . GLY A 1 99 ? 12.492 -0.785 10.031 1 87.19 99 GLY A O 1
ATOM 735 N N . ARG A 1 100 ? 13.719 1.131 9.414 1 96.5 100 ARG A N 1
ATOM 736 C CA . ARG A 1 100 ? 13.211 1.933 10.516 1 96.5 100 ARG A CA 1
ATOM 737 C C . ARG A 1 100 ? 12.273 3.029 10.008 1 96.5 100 ARG A C 1
ATOM 739 O O . ARG A 1 100 ? 12.453 3.541 8.906 1 96.5 100 ARG A O 1
ATOM 746 N N . LEU A 1 101 ? 11.305 3.406 10.828 1 98.56 101 LEU A N 1
ATOM 747 C CA . LEU A 1 101 ? 10.367 4.48 10.523 1 98.56 101 LEU A CA 1
ATOM 748 C C . LEU A 1 101 ? 10.625 5.699 11.398 1 98.56 101 LEU A C 1
ATOM 750 O O . LEU A 1 101 ? 10.562 5.605 12.633 1 98.56 101 LEU A O 1
ATOM 754 N N . HIS A 1 102 ? 10.938 6.844 10.727 1 98.5 102 HIS A N 1
ATOM 755 C CA . HIS A 1 102 ? 11.234 8.117 11.375 1 98.5 102 HIS A CA 1
ATOM 756 C C . HIS A 1 102 ? 10.062 9.078 11.25 1 98.5 102 HIS A C 1
ATOM 758 O O . HIS A 1 102 ? 9.484 9.227 10.172 1 98.5 102 HIS A O 1
ATOM 764 N N . GLY A 1 103 ? 9.711 9.688 12.406 1 98.75 103 GLY A N 1
ATOM 765 C CA . GLY A 1 103 ? 8.617 10.648 12.414 1 98.75 103 GLY A CA 1
ATOM 766 C C . GLY A 1 103 ? 9.086 12.086 12.469 1 98.75 103 GLY A C 1
ATOM 767 O O . GLY A 1 103 ? 10.07 12.398 13.148 1 98.75 103 GLY A O 1
ATOM 768 N N . ASP A 1 104 ? 8.445 12.945 11.719 1 98.75 104 ASP A N 1
ATOM 769 C CA . ASP A 1 104 ? 8.688 14.391 11.695 1 98.75 104 ASP A CA 1
ATOM 770 C C . ASP A 1 104 ? 7.371 15.164 11.688 1 98.75 104 ASP A C 1
ATOM 772 O O . ASP A 1 104 ? 6.293 14.57 11.633 1 98.75 104 ASP A O 1
ATOM 776 N N . ASN A 1 105 ? 7.445 16.438 11.922 1 98.75 105 ASN A N 1
ATOM 777 C CA . ASN A 1 105 ? 6.273 17.297 11.836 1 98.75 105 ASN A CA 1
ATOM 778 C C . ASN A 1 105 ? 6.512 18.469 10.875 1 98.75 105 ASN A C 1
ATOM 780 O O . ASN A 1 105 ? 7.121 19.469 11.25 1 98.75 105 ASN A O 1
ATOM 784 N N . THR A 1 106 ? 5.977 18.344 9.719 1 98.69 106 THR A N 1
ATOM 785 C CA . THR A 1 106 ? 6.18 19.359 8.695 1 98.69 106 THR A CA 1
ATOM 786 C C . THR A 1 106 ? 5.066 20.391 8.734 1 98.69 106 THR A C 1
ATOM 788 O O . THR A 1 106 ? 5.109 21.391 8.008 1 98.69 106 THR A O 1
ATOM 791 N N . ASP A 1 107 ? 4.09 20.219 9.609 1 98.25 107 ASP A N 1
ATOM 792 C CA . ASP A 1 107 ? 3.037 21.219 9.781 1 98.25 107 ASP A CA 1
ATOM 793 C C . ASP A 1 107 ? 3.605 22.547 10.289 1 98.25 107 ASP A C 1
ATOM 795 O O . ASP A 1 107 ? 3.098 23.609 9.953 1 98.25 107 ASP A O 1
ATOM 799 N N . ILE A 1 108 ? 4.684 22.469 11.07 1 98 108 ILE A N 1
ATOM 800 C CA . ILE A 1 108 ? 5.281 23.656 11.648 1 98 108 ILE A CA 1
ATOM 801 C C . ILE A 1 108 ? 5.758 24.594 10.531 1 98 108 ILE A C 1
ATOM 803 O O . ILE A 1 108 ? 5.312 25.734 10.438 1 98 108 ILE A O 1
ATOM 807 N N . ALA A 1 109 ? 6.566 24.031 9.68 1 97.06 109 ALA A N 1
ATOM 808 C CA . ALA A 1 109 ? 7.086 24.812 8.562 1 97.06 109 ALA A CA 1
ATOM 809 C C . ALA A 1 109 ? 5.961 25.234 7.613 1 97.06 109 ALA A C 1
ATOM 811 O O . ALA A 1 109 ? 5.949 26.359 7.105 1 97.06 109 ALA A O 1
ATOM 812 N N . GLY A 1 110 ? 5.078 24.344 7.383 1 98 110 GLY A N 1
ATOM 813 C CA . GLY A 1 110 ? 3.947 24.625 6.516 1 98 110 GLY A CA 1
ATOM 814 C C . GLY A 1 110 ? 3.109 25.797 7.004 1 98 110 GLY A C 1
ATOM 815 O O . GLY A 1 110 ? 2.643 26.609 6.203 1 98 110 GLY A O 1
ATOM 816 N N . PHE A 1 111 ? 2.965 25.875 8.273 1 97.94 111 PHE A N 1
ATOM 817 C CA . PHE A 1 111 ? 2.166 26.922 8.898 1 97.94 111 PHE A CA 1
ATOM 818 C C . PHE A 1 111 ? 2.9 28.266 8.867 1 97.94 111 PHE A C 1
ATOM 820 O O . PHE A 1 111 ? 2.299 29.297 8.586 1 97.94 111 PHE A O 1
ATOM 827 N N . LEU A 1 112 ? 4.16 28.297 9.07 1 97.94 112 LEU A N 1
ATOM 828 C CA . LEU A 1 112 ? 4.934 29.516 9.25 1 97.94 112 LEU A CA 1
ATOM 829 C C . LEU A 1 112 ? 5.215 30.188 7.91 1 97.94 112 LEU A C 1
ATOM 831 O O . LEU A 1 112 ? 5.227 31.406 7.809 1 97.94 112 LEU A O 1
ATOM 835 N N . ARG A 1 113 ? 5.32 29.406 6.887 1 96.88 113 ARG A N 1
ATOM 836 C CA . ARG A 1 113 ? 5.809 29.922 5.613 1 96.88 113 ARG A CA 1
ATOM 837 C C . ARG A 1 113 ? 4.844 30.938 5.023 1 96.88 113 ARG A C 1
ATOM 839 O O . ARG A 1 113 ? 5.254 32.031 4.633 1 96.88 113 ARG A O 1
ATOM 846 N N . PRO A 1 114 ? 3.592 30.641 4.984 1 96.19 114 PRO A N 1
ATOM 847 C CA . PRO A 1 114 ? 2.66 31.641 4.449 1 96.19 114 PRO A CA 1
ATOM 848 C C . PRO A 1 114 ? 2.662 32.938 5.254 1 96.19 114 PRO A C 1
ATOM 850 O O . PRO A 1 114 ? 2.457 34.031 4.691 1 96.19 114 PRO A O 1
ATOM 853 N N . LEU A 1 115 ? 2.859 32.906 6.551 1 97.06 115 LEU A N 1
ATOM 854 C CA . LEU A 1 115 ? 2.936 34.094 7.391 1 97.06 115 LEU A CA 1
ATOM 855 C C . LEU A 1 115 ? 4.176 34.906 7.062 1 97.06 115 LEU A C 1
ATOM 857 O O . LEU A 1 115 ? 4.098 36.156 6.941 1 97.06 115 LEU A O 1
ATOM 861 N N . GLU A 1 116 ? 5.246 34.188 6.898 1 95.75 116 GLU A N 1
ATOM 862 C CA . GLU A 1 116 ? 6.512 34.844 6.594 1 95.75 116 GLU A CA 1
ATOM 863 C C . GLU A 1 116 ? 6.441 35.594 5.262 1 95.75 116 GLU A C 1
ATOM 865 O O . GLU A 1 116 ? 6.977 36.688 5.129 1 95.75 116 GLU A O 1
ATOM 870 N N . GLU A 1 117 ? 5.766 35.062 4.363 1 93.25 117 GLU A N 1
ATOM 871 C CA . GLU A 1 117 ? 5.672 35.625 3.018 1 93.25 117 GLU A CA 1
ATOM 872 C C . GLU A 1 117 ? 4.766 36.844 2.996 1 93.25 117 GLU A C 1
ATOM 874 O O . GLU A 1 117 ? 4.809 37.625 2.053 1 93.25 117 GLU A O 1
ATOM 879 N N . ARG A 1 118 ? 3.955 37 4.016 1 91.5 118 ARG A N 1
ATOM 880 C CA . ARG A 1 118 ? 2.971 38.062 4.035 1 91.5 118 ARG A CA 1
ATOM 881 C C . ARG A 1 118 ? 3.297 39.094 5.121 1 91.5 118 ARG A C 1
ATOM 883 O O . ARG A 1 118 ? 2.395 39.625 5.773 1 91.5 118 ARG A O 1
ATOM 890 N N . GLY A 1 119 ? 4.562 39.281 5.414 1 85 119 GLY A N 1
ATOM 891 C CA . GLY A 1 119 ? 4.984 40.281 6.375 1 85 119 GLY A CA 1
ATOM 892 C C . GLY A 1 119 ? 4.934 39.812 7.812 1 85 119 GLY A C 1
ATOM 893 O O . GLY A 1 119 ? 4.535 40.531 8.711 1 85 119 GLY A O 1
ATOM 894 N N . GLY A 1 120 ? 5.324 38.688 8.023 1 87.56 120 GLY A N 1
ATOM 895 C CA . GLY A 1 120 ? 5.285 38.031 9.32 1 87.56 120 GLY A CA 1
ATOM 896 C C . GLY A 1 120 ? 6.09 38.75 10.383 1 87.56 120 GLY A C 1
ATOM 897 O O . GLY A 1 120 ? 5.828 38.594 11.578 1 87.56 120 GLY A O 1
ATOM 898 N N . ASP A 1 121 ? 6.949 39.531 10.008 1 87.62 121 ASP A N 1
ATOM 899 C CA . ASP A 1 121 ? 7.793 40.25 10.953 1 87.62 121 ASP A CA 1
ATOM 900 C C . ASP A 1 121 ? 6.957 41.125 11.883 1 87.62 121 ASP A C 1
ATOM 902 O O . ASP A 1 121 ? 7.309 41.312 13.055 1 87.62 121 ASP A O 1
ATOM 906 N N . ALA A 1 122 ? 5.883 41.594 11.406 1 91.5 122 ALA A N 1
ATOM 907 C CA . ALA A 1 122 ? 5.004 42.469 12.18 1 91.5 122 ALA A CA 1
ATOM 908 C C . ALA A 1 122 ? 4.301 41.688 13.297 1 91.5 122 ALA A C 1
ATOM 910 O O . ALA A 1 122 ? 3.74 42.312 14.211 1 91.5 122 ALA A O 1
ATOM 911 N N . LEU A 1 123 ? 4.422 40.438 13.273 1 96.19 123 LEU A N 1
ATOM 912 C CA . LEU A 1 123 ? 3.721 39.594 14.234 1 96.19 123 LEU A CA 1
ATOM 913 C C . LEU A 1 123 ? 4.598 39.281 15.445 1 96.19 123 LEU A C 1
ATOM 915 O O . LEU A 1 123 ? 4.121 38.781 16.453 1 96.19 123 LEU A O 1
ATOM 919 N N . GLU A 1 124 ? 5.844 39.656 15.367 1 96.5 124 GLU A N 1
ATOM 920 C CA . GLU A 1 124 ? 6.762 39.344 16.469 1 96.5 124 GLU A CA 1
ATOM 921 C C . GLU A 1 124 ? 6.27 39.969 17.781 1 96.5 124 GLU A C 1
ATOM 923 O O . GLU A 1 124 ? 5.953 41.156 17.828 1 96.5 124 GLU A O 1
ATOM 928 N N . GLY A 1 125 ? 6.141 39.125 18.781 1 97.25 125 GLY A N 1
ATOM 929 C CA . GLY A 1 125 ? 5.777 39.594 20.109 1 97.25 125 GLY A CA 1
ATOM 930 C C . GLY A 1 125 ? 4.305 39.906 20.25 1 97.25 125 GLY A C 1
ATOM 931 O O . GLY A 1 125 ? 3.83 40.219 21.344 1 97.25 125 GLY A O 1
ATOM 932 N N . ALA A 1 126 ? 3.602 39.875 19.172 1 97.62 126 ALA A N 1
ATOM 933 C CA . ALA A 1 126 ? 2.201 40.281 19.188 1 97.62 126 ALA A CA 1
ATOM 934 C C . ALA A 1 126 ? 1.331 39.25 19.891 1 97.62 126 ALA A C 1
ATOM 936 O O . ALA A 1 126 ? 1.646 38.031 19.875 1 97.62 126 ALA A O 1
ATOM 937 N N . PRO A 1 127 ? 0.203 39.719 20.531 1 98.38 127 PRO A N 1
ATOM 938 C CA . PRO A 1 127 ? -0.745 38.75 21.062 1 98.38 127 PRO A CA 1
ATOM 939 C C . PRO A 1 127 ? -1.421 37.906 19.969 1 98.38 127 PRO A C 1
ATOM 941 O O . PRO A 1 127 ? -1.745 38.438 18.891 1 98.38 127 PRO A O 1
ATOM 944 N N . MET A 1 128 ? -1.569 36.625 20.266 1 98.62 128 MET A N 1
ATOM 945 C CA . MET A 1 128 ? -2.102 35.688 19.281 1 98.62 128 MET A CA 1
ATOM 946 C C . MET A 1 128 ? -3.105 34.75 19.922 1 98.62 128 MET A C 1
ATOM 948 O O . MET A 1 128 ? -3.129 34.594 21.141 1 98.62 128 MET A O 1
ATOM 952 N N . LEU A 1 129 ? -3.957 34.188 19.062 1 98.69 129 LEU A N 1
ATOM 953 C CA . LEU A 1 129 ? -4.984 33.25 19.531 1 98.69 129 LEU A CA 1
ATOM 954 C C . LEU A 1 129 ? -5.133 32.094 18.562 1 98.69 129 LEU A C 1
ATOM 956 O O . LEU A 1 129 ? -5.113 32.25 17.344 1 98.69 129 LEU A O 1
ATOM 960 N N . VAL A 1 130 ? -5.242 30.891 19.109 1 98.69 130 VAL A N 1
ATOM 961 C CA . VAL A 1 130 ? -5.445 29.672 18.328 1 98.69 130 VAL A CA 1
ATOM 962 C C . VAL A 1 130 ? -6.727 28.969 18.781 1 98.69 130 VAL A C 1
ATOM 964 O O . VAL A 1 130 ? -6.883 28.656 19.969 1 98.69 130 VAL A O 1
ATOM 967 N N . PHE A 1 131 ? -7.645 28.766 17.828 1 97.75 131 PHE A N 1
ATOM 968 C CA . PHE A 1 131 ? -8.789 27.891 18.078 1 97.75 131 PHE A CA 1
ATOM 969 C C . PHE A 1 131 ? -8.43 26.438 17.812 1 97.75 131 PHE A C 1
ATOM 971 O O . PHE A 1 131 ? -8.016 26.078 16.719 1 97.75 131 PHE A O 1
ATOM 978 N N . GLY A 1 132 ? -8.586 25.594 18.859 1 96 132 GLY A N 1
ATOM 979 C CA . GLY A 1 132 ? -8.297 24.172 18.719 1 96 132 GLY A CA 1
ATOM 980 C C . GLY A 1 132 ? -7.164 23.688 19.594 1 96 132 GLY A C 1
ATOM 981 O O . GLY A 1 132 ? -6.273 24.469 19.953 1 96 132 GLY A O 1
ATOM 982 N N . ALA A 1 133 ? -7.172 22.375 19.891 1 94.75 133 ALA A N 1
ATOM 983 C CA . ALA A 1 133 ? -6.145 21.797 20.75 1 94.75 133 ALA A CA 1
ATOM 984 C C . ALA A 1 133 ? -5.727 20.422 20.266 1 94.75 133 ALA A C 1
ATOM 986 O O . ALA A 1 133 ? -5.195 19.609 21.031 1 94.75 133 ALA A O 1
ATOM 987 N N . GLY A 1 134 ? -5.961 20.125 19.031 1 91.81 134 GLY A N 1
ATOM 988 C CA . GLY A 1 134 ? -5.578 18.844 18.453 1 91.81 134 GLY A CA 1
ATOM 989 C C . GLY A 1 134 ? -4.188 18.859 17.859 1 91.81 134 GLY A C 1
ATOM 990 O O . GLY A 1 134 ? -3.367 19.719 18.188 1 91.81 134 GLY A O 1
ATOM 991 N N . GLY A 1 135 ? -3.875 17.906 17.016 1 90.62 135 GLY A N 1
ATOM 992 C CA . GLY A 1 135 ? -2.555 17.734 16.438 1 90.62 135 GLY A CA 1
ATOM 993 C C . GLY A 1 135 ? -2.09 18.938 15.633 1 90.62 135 GLY A C 1
ATOM 994 O O . GLY A 1 135 ? -0.945 19.375 15.766 1 90.62 135 GLY A O 1
ATOM 995 N N . ALA A 1 136 ? -2.934 19.438 14.805 1 93.44 136 ALA A N 1
ATOM 996 C CA . ALA A 1 136 ? -2.582 20.625 14.023 1 93.44 136 ALA A CA 1
ATOM 997 C C . ALA A 1 136 ? -2.336 21.828 14.93 1 93.44 136 ALA A C 1
ATOM 999 O O . ALA A 1 136 ? -1.412 22.609 14.688 1 93.44 136 ALA A O 1
ATOM 1000 N N . ALA A 1 137 ? -3.152 21.953 15.93 1 97 137 ALA A N 1
ATOM 1001 C CA . ALA A 1 137 ? -3.004 23.047 16.891 1 97 137 ALA A CA 1
ATOM 1002 C C . ALA A 1 137 ? -1.661 22.969 17.609 1 97 137 ALA A C 1
ATOM 1004 O O . ALA A 1 137 ? -1.03 24 17.875 1 97 137 ALA A O 1
ATOM 1005 N N . ARG A 1 138 ? -1.251 21.797 17.922 1 97.44 138 ARG A N 1
ATOM 1006 C CA . ARG A 1 138 ? 0.031 21.609 18.594 1 97.44 138 ARG A CA 1
ATOM 1007 C C . ARG A 1 138 ? 1.173 22.188 17.766 1 97.44 138 ARG A C 1
ATOM 1009 O O . ARG A 1 138 ? 2.037 22.891 18.281 1 97.44 138 ARG A O 1
ATOM 1016 N N . ALA A 1 139 ? 1.167 21.859 16.5 1 98 139 ALA A N 1
ATOM 1017 C CA . ALA A 1 139 ? 2.193 22.359 15.594 1 98 139 ALA A CA 1
ATOM 1018 C C . ALA A 1 139 ? 2.137 23.891 15.5 1 98 139 ALA A C 1
ATOM 1020 O O . ALA A 1 139 ? 3.174 24.547 15.477 1 98 139 ALA A O 1
ATOM 1021 N N . VAL A 1 140 ? 0.977 24.422 15.445 1 98.31 140 VAL A N 1
ATOM 1022 C CA . VAL A 1 140 ? 0.751 25.859 15.328 1 98.31 140 VAL A CA 1
ATOM 1023 C C . VAL A 1 140 ? 1.279 26.562 16.578 1 98.31 140 VAL A C 1
ATOM 1025 O O . VAL A 1 140 ? 2.047 27.531 16.469 1 98.31 140 VAL A O 1
ATOM 1028 N N . VAL A 1 141 ? 0.881 26.078 17.75 1 98.5 141 VAL A N 1
ATOM 1029 C CA . VAL A 1 141 ? 1.262 26.688 19.016 1 98.5 141 VAL A CA 1
ATOM 1030 C C . VAL A 1 141 ? 2.779 26.625 19.188 1 98.5 141 VAL A C 1
ATOM 1032 O O . VAL A 1 141 ? 3.412 27.625 19.531 1 98.5 141 VAL A O 1
ATOM 1035 N N . TYR A 1 142 ? 3.369 25.5 18.922 1 98.44 142 TYR A N 1
ATOM 1036 C CA . TYR A 1 142 ? 4.82 25.359 19 1 98.44 142 TYR A CA 1
ATOM 1037 C C . TYR A 1 142 ? 5.508 26.344 18.047 1 98.44 142 TYR A C 1
ATOM 1039 O O . TYR A 1 142 ? 6.488 26.984 18.406 1 98.44 142 TYR A O 1
ATOM 1047 N N . GLY A 1 143 ? 5.004 26.391 16.781 1 97.94 143 GLY A N 1
ATOM 1048 C CA . GLY A 1 143 ? 5.559 27.312 15.797 1 97.94 143 GLY A CA 1
ATOM 1049 C C . GLY A 1 143 ? 5.492 28.766 16.219 1 97.94 143 GLY A C 1
ATOM 1050 O O . GLY A 1 143 ? 6.465 29.5 16.062 1 97.94 143 GLY A O 1
ATOM 1051 N N . LEU A 1 144 ? 4.395 29.172 16.797 1 98.12 144 LEU A N 1
ATOM 1052 C CA . LEU A 1 144 ? 4.215 30.547 17.234 1 98.12 144 LEU A CA 1
ATOM 1053 C C . LEU A 1 144 ? 5.137 30.875 18.406 1 98.12 144 LEU A C 1
ATOM 1055 O O . LEU A 1 144 ? 5.75 31.953 18.438 1 98.12 144 LEU A O 1
ATOM 1059 N N . LEU A 1 145 ? 5.234 29.938 19.344 1 98 145 LEU A N 1
ATOM 1060 C CA . LEU A 1 145 ? 6.094 30.141 20.5 1 98 145 LEU A CA 1
ATOM 1061 C C . LEU A 1 145 ? 7.555 30.266 20.078 1 98 145 LEU A C 1
ATOM 1063 O O . LEU A 1 145 ? 8.273 31.156 20.547 1 98 145 LEU A O 1
ATOM 1067 N N . SER A 1 146 ? 7.934 29.391 19.188 1 96.69 146 SER A N 1
ATOM 1068 C CA . SER A 1 146 ? 9.352 29.266 18.859 1 96.69 146 SER A CA 1
ATOM 1069 C C . SER A 1 146 ? 9.781 30.344 17.859 1 96.69 146 SER A C 1
ATOM 1071 O O . SER A 1 146 ? 10.93 30.781 17.875 1 96.69 146 SER A O 1
ATOM 1073 N N . HIS A 1 147 ? 8.875 30.812 17.062 1 96.38 147 HIS A N 1
ATOM 1074 C CA . HIS A 1 147 ? 9.266 31.688 15.969 1 96.38 147 HIS A CA 1
ATOM 1075 C C . HIS A 1 147 ? 8.914 33.156 16.281 1 96.38 147 HIS A C 1
ATOM 1077 O O . HIS A 1 147 ? 9.727 34.031 16.047 1 96.38 147 HIS A O 1
ATOM 1083 N N . TYR A 1 148 ? 7.734 33.375 16.828 1 96.5 148 TYR A N 1
ATOM 1084 C CA . TYR A 1 148 ? 7.258 34.75 16.984 1 96.5 148 TYR A CA 1
ATOM 1085 C C . TYR A 1 148 ? 7.301 35.188 18.438 1 96.5 148 TYR A C 1
ATOM 1087 O O . TYR A 1 148 ? 7.207 36.406 18.734 1 96.5 148 TYR A O 1
ATOM 1095 N N . ARG A 1 149 ? 7.371 34.312 19.391 1 96.75 149 ARG A N 1
ATOM 1096 C CA . ARG A 1 149 ? 7.492 34.625 20.812 1 96.75 149 ARG A CA 1
ATOM 1097 C C . ARG A 1 149 ? 6.438 35.625 21.25 1 96.75 149 ARG A C 1
ATOM 1099 O O . ARG A 1 149 ? 6.773 36.656 21.828 1 96.75 149 ARG A O 1
ATOM 1106 N N . PRO A 1 150 ? 5.18 35.25 21.141 1 98.12 150 PRO A N 1
ATOM 1107 C CA . PRO A 1 150 ? 4.109 36.188 21.484 1 98.12 150 PRO A CA 1
ATOM 1108 C C . PRO A 1 150 ? 4.102 36.562 22.969 1 98.12 150 PRO A C 1
ATOM 1110 O O . PRO A 1 150 ? 4.484 35.75 23.812 1 98.12 150 PRO A O 1
ATOM 1113 N N . GLU A 1 151 ? 3.643 37.875 23.219 1 97.88 151 GLU A N 1
ATOM 1114 C CA . GLU A 1 151 ? 3.459 38.281 24.594 1 97.88 151 GLU A CA 1
ATOM 1115 C C . GLU A 1 151 ? 2.35 37.469 25.281 1 97.88 151 GLU A C 1
ATOM 1117 O O . GLU A 1 151 ? 2.402 37.25 26.484 1 97.88 151 GLU A O 1
ATOM 1122 N N . ARG A 1 152 ? 1.375 37.125 24.453 1 98.31 152 ARG A N 1
ATOM 1123 C CA . ARG A 1 152 ? 0.249 36.281 24.891 1 98.31 152 ARG A CA 1
ATOM 1124 C C . ARG A 1 152 ? -0.215 35.375 23.766 1 98.31 152 ARG A C 1
ATOM 1126 O O . ARG A 1 152 ? -0.391 35.812 22.625 1 98.31 152 ARG A O 1
ATOM 1133 N N . LEU A 1 153 ? -0.286 34.125 24.078 1 98.62 153 LEU A N 1
ATOM 1134 C CA . LEU A 1 153 ? -0.835 33.125 23.172 1 98.62 153 LEU A CA 1
ATOM 1135 C C . LEU A 1 153 ? -1.991 32.375 23.812 1 98.62 153 LEU A C 1
ATOM 1137 O O . LEU A 1 153 ? -1.776 31.516 24.672 1 98.62 153 LEU A O 1
ATOM 1141 N N . THR A 1 154 ? -3.238 32.688 23.375 1 98.5 154 THR A N 1
ATOM 1142 C CA . THR A 1 154 ? -4.43 32.094 23.969 1 98.5 154 THR A CA 1
ATOM 1143 C C . THR A 1 154 ? -4.895 30.875 23.172 1 98.5 154 THR A C 1
ATOM 1145 O O . THR A 1 154 ? -5.098 30.969 21.953 1 98.5 154 THR A O 1
ATOM 1148 N N . ILE A 1 155 ? -5.008 29.75 23.828 1 98.5 155 ILE A N 1
ATOM 1149 C CA . ILE A 1 155 ? -5.574 28.547 23.234 1 98.5 155 ILE A CA 1
ATOM 1150 C C . ILE A 1 155 ? -7.043 28.406 23.625 1 98.5 155 ILE A C 1
ATOM 1152 O O . ILE A 1 155 ? -7.375 28.406 24.812 1 98.5 155 ILE A O 1
ATOM 1156 N N . VAL A 1 156 ? -7.887 28.344 22.609 1 97.5 156 VAL A N 1
ATOM 1157 C CA . VAL A 1 156 ? -9.32 28.219 22.828 1 97.5 156 VAL A CA 1
ATOM 1158 C C . VAL A 1 156 ? -9.812 26.859 22.328 1 97.5 156 VAL A C 1
ATOM 1160 O O . VAL A 1 156 ? -9.609 26.516 21.172 1 97.5 156 VAL A O 1
ATOM 1163 N N . ALA A 1 157 ? -10.344 26.156 23.172 1 94.19 157 ALA A N 1
ATOM 1164 C CA . ALA A 1 157 ? -10.891 24.859 22.797 1 94.19 157 ALA A CA 1
ATOM 1165 C C . ALA A 1 157 ? -12.289 24.672 23.375 1 94.19 157 ALA A C 1
ATOM 1167 O O . ALA A 1 157 ? -12.648 25.328 24.359 1 94.19 157 ALA A O 1
ATOM 1168 N N . ARG A 1 158 ? -13.164 23.766 22.734 1 83 158 ARG A N 1
ATOM 1169 C CA . ARG A 1 158 ? -14.5 23.438 23.219 1 83 158 ARG A CA 1
ATOM 1170 C C . ARG A 1 158 ? -14.438 22.797 24.594 1 83 158 ARG A C 1
ATOM 1172 O O . ARG A 1 158 ? -15.297 23.047 25.453 1 83 158 ARG A O 1
ATOM 1179 N N . ARG A 1 159 ? -13.383 22.016 24.688 1 83.19 159 ARG A N 1
ATOM 1180 C CA . ARG A 1 159 ? -13.102 21.422 25.984 1 83.19 159 ARG A CA 1
ATOM 1181 C C . ARG A 1 159 ? -11.867 22.047 26.625 1 83.19 159 ARG A C 1
ATOM 1183 O O . ARG A 1 159 ? -10.742 21.781 26.188 1 83.19 159 ARG A O 1
ATOM 1190 N N . PRO A 1 160 ? -12.117 22.672 27.656 1 82.5 160 PRO A N 1
ATOM 1191 C CA . PRO A 1 160 ? -10.992 23.375 28.266 1 82.5 160 PRO A CA 1
ATOM 1192 C C . PRO A 1 160 ? -9.859 22.438 28.672 1 82.5 160 PRO A C 1
ATOM 1194 O O . PRO A 1 160 ? -8.688 22.812 28.641 1 82.5 160 PRO A O 1
ATOM 1197 N N . ASP A 1 161 ? -10.227 21.297 29.047 1 91.38 161 ASP A N 1
ATOM 1198 C CA . ASP A 1 161 ? -9.219 20.328 29.469 1 91.38 161 ASP A CA 1
ATOM 1199 C C . ASP A 1 161 ? -8.227 20.031 28.359 1 91.38 161 ASP A C 1
ATOM 1201 O O . ASP A 1 161 ? -7.047 19.797 28.609 1 91.38 161 ASP A O 1
ATOM 1205 N N . GLN A 1 162 ? -8.656 20.094 27.172 1 91.31 162 GLN A N 1
ATOM 1206 C CA . GLN A 1 162 ? -7.77 19.844 26.031 1 91.31 162 GLN A CA 1
ATOM 1207 C C . GLN A 1 162 ? -6.785 21 25.844 1 91.31 162 GLN A C 1
ATOM 1209 O O . GLN A 1 162 ? -5.609 20.781 25.562 1 91.31 162 GLN A O 1
ATOM 1214 N N . ALA A 1 163 ? -7.344 22.156 26.016 1 95 163 ALA A N 1
ATOM 1215 C CA . ALA A 1 163 ? -6.492 23.328 25.906 1 95 163 ALA A CA 1
ATOM 1216 C C . ALA A 1 163 ? -5.457 23.375 27.031 1 95 163 ALA A C 1
ATOM 1218 O O . ALA A 1 163 ? -4.293 23.688 26.797 1 95 163 ALA A O 1
ATOM 1219 N N . GLU A 1 164 ? -5.941 23.031 28.172 1 96.25 164 GLU A N 1
ATOM 1220 C CA . GLU A 1 164 ? -5.039 22.969 29.328 1 96.25 164 GLU A CA 1
ATOM 1221 C C . GLU A 1 164 ? -3.957 21.906 29.125 1 96.25 164 GLU A C 1
ATOM 1223 O O . GLU A 1 164 ? -2.793 22.125 29.453 1 96.25 164 GLU A O 1
ATOM 1228 N N . GLY A 1 165 ? -4.367 20.797 28.641 1 96 165 GLY A N 1
ATOM 1229 C CA . GLY A 1 165 ? -3.42 19.734 28.328 1 96 165 GLY A CA 1
ATOM 1230 C C . GLY A 1 165 ? -2.369 20.156 27.312 1 96 165 GLY A C 1
ATOM 1231 O O . GLY A 1 165 ? -1.18 19.891 27.5 1 96 165 GLY A O 1
ATOM 1232 N N . LEU A 1 166 ? -2.793 20.828 26.312 1 96.44 166 LEU A N 1
ATOM 1233 C CA . LEU A 1 166 ? -1.873 21.297 25.297 1 96.44 166 LEU A CA 1
ATOM 1234 C C . LEU A 1 166 ? -0.903 22.328 25.875 1 96.44 166 LEU A C 1
ATOM 1236 O O . LEU A 1 166 ? 0.301 22.266 25.609 1 96.44 166 LEU A O 1
ATOM 1240 N N . ALA A 1 167 ? -1.446 23.219 26.609 1 97.25 167 ALA A N 1
ATOM 1241 C CA . ALA A 1 167 ? -0.604 24.234 27.25 1 97.25 167 ALA A CA 1
ATOM 1242 C C . ALA A 1 167 ? 0.43 23.578 28.172 1 97.25 167 ALA A C 1
ATOM 1244 O O . ALA A 1 167 ? 1.596 23.984 28.188 1 97.25 167 ALA A O 1
ATOM 1245 N N . ALA A 1 168 ? 0.006 22.609 28.891 1 97 168 ALA A N 1
ATOM 1246 C CA . ALA A 1 168 ? 0.904 21.906 29.797 1 97 168 ALA A CA 1
ATOM 1247 C C . ALA A 1 168 ? 1.996 21.172 29.031 1 97 168 ALA A C 1
ATOM 1249 O O . ALA A 1 168 ? 3.164 21.188 29.422 1 97 168 ALA A O 1
ATOM 1250 N N . ASP A 1 169 ? 1.604 20.547 28.031 1 96.31 169 ASP A N 1
ATOM 1251 C CA . ASP A 1 169 ? 2.533 19.766 27.234 1 96.31 169 ASP A CA 1
ATOM 1252 C C . ASP A 1 169 ? 3.623 20.656 26.625 1 96.31 169 ASP A C 1
ATOM 1254 O O . ASP A 1 169 ? 4.762 20.203 26.453 1 96.31 169 ASP A O 1
ATOM 1258 N N . LEU A 1 170 ? 3.287 21.906 26.312 1 97.56 170 LEU A N 1
ATOM 1259 C CA . LEU A 1 170 ? 4.227 22.781 25.609 1 97.56 170 LEU A CA 1
ATOM 1260 C C . LEU A 1 170 ? 4.848 23.797 26.547 1 97.56 170 LEU A C 1
ATOM 1262 O O . LEU A 1 170 ? 5.559 24.703 26.109 1 97.56 170 LEU A O 1
ATOM 1266 N N . ALA A 1 171 ? 4.617 23.625 27.828 1 96.69 171 ALA A N 1
ATOM 1267 C CA . ALA A 1 171 ? 5.086 24.578 28.828 1 96.69 171 ALA A CA 1
ATOM 1268 C C . ALA A 1 171 ? 6.602 24.734 28.766 1 96.69 171 ALA A C 1
ATOM 1270 O O . ALA A 1 171 ? 7.125 25.828 28.969 1 96.69 171 ALA A O 1
ATOM 1271 N N . ALA A 1 172 ? 7.305 23.656 28.469 1 96.44 172 ALA A N 1
ATOM 1272 C CA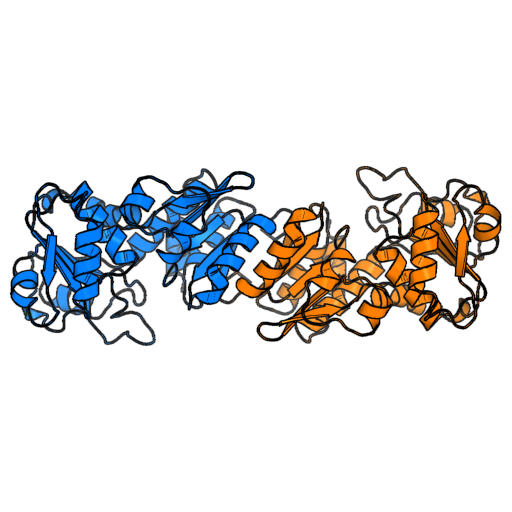 . ALA A 1 172 ? 8.766 23.672 28.422 1 96.44 172 ALA A CA 1
ATOM 1273 C C . ALA A 1 172 ? 9.273 24.531 27.266 1 96.44 172 ALA A C 1
ATOM 1275 O O . ALA A 1 172 ? 10.438 24.953 27.266 1 96.44 172 ALA A O 1
ATOM 1276 N N . HIS A 1 173 ? 8.398 24.781 26.391 1 96.62 173 HIS A N 1
ATOM 1277 C CA . HIS A 1 173 ? 8.789 25.562 25.219 1 96.62 173 HIS A CA 1
ATOM 1278 C C . HIS A 1 173 ? 8.227 26.969 25.297 1 96.62 173 HIS A C 1
ATOM 1280 O O . HIS A 1 173 ? 8.219 27.688 24.281 1 96.62 173 HIS A O 1
ATOM 1286 N N . ASP A 1 174 ? 7.727 27.328 26.406 1 96.94 174 ASP A N 1
ATOM 1287 C CA . ASP A 1 174 ? 7.168 28.656 26.688 1 96.94 174 ASP A CA 1
ATOM 1288 C C . ASP A 1 174 ? 7.953 29.359 27.781 1 96.94 174 ASP A C 1
ATOM 1290 O O . ASP A 1 174 ? 7.398 29.688 28.844 1 96.94 174 ASP A O 1
ATOM 1294 N N . PRO A 1 175 ? 9.156 29.703 27.547 1 94.38 175 PRO A N 1
ATOM 1295 C CA . PRO A 1 175 ? 9.984 30.297 28.594 1 94.38 175 PRO A CA 1
ATOM 1296 C C . PRO A 1 175 ? 9.422 31.609 29.109 1 94.38 175 PRO A C 1
ATOM 1298 O O . PRO A 1 175 ? 9.633 31.969 30.266 1 94.38 175 PRO A O 1
ATOM 1301 N N . ASP A 1 176 ? 8.656 32.344 28.312 1 94.94 176 ASP A N 1
ATOM 1302 C CA . ASP A 1 176 ? 8.164 33.656 28.688 1 94.94 176 ASP A CA 1
ATOM 1303 C C . ASP A 1 176 ? 6.789 33.562 29.344 1 94.94 176 ASP A C 1
ATOM 1305 O O . ASP A 1 176 ? 6.242 34.562 29.797 1 94.94 176 ASP A O 1
ATOM 1309 N N . GLY A 1 177 ? 6.23 32.406 29.375 1 96.88 177 GLY A N 1
ATOM 1310 C CA . GLY A 1 177 ? 4.941 32.188 30.016 1 96.88 177 GLY A CA 1
ATOM 1311 C C . GLY A 1 177 ? 3.797 32.875 29.281 1 96.88 177 GLY A C 1
ATOM 1312 O O . GLY A 1 177 ? 2.955 33.531 29.906 1 96.88 177 GLY A O 1
ATOM 1313 N N . ALA A 1 178 ? 3.826 32.781 28 1 98.06 178 ALA A N 1
ATOM 1314 C CA . ALA A 1 178 ? 2.854 33.469 27.156 1 98.06 178 ALA A CA 1
ATOM 1315 C C . ALA A 1 178 ? 1.535 32.688 27.094 1 98.06 178 ALA A C 1
ATOM 1317 O O . ALA A 1 178 ? 0.478 33.281 26.859 1 98.06 178 ALA A O 1
ATOM 1318 N N . LEU A 1 179 ? 1.495 31.391 27.344 1 98.38 179 LEU A N 1
ATOM 1319 C CA . LEU A 1 179 ? 0.356 30.516 27.094 1 98.38 179 LEU A CA 1
ATOM 1320 C C . LEU A 1 179 ? -0.796 30.828 28.031 1 98.38 179 LEU A C 1
ATOM 1322 O O . LEU A 1 179 ? -0.588 30.984 29.234 1 98.38 179 LEU A O 1
ATOM 1326 N N . ARG A 1 180 ? -1.938 30.984 27.469 1 97.25 180 ARG A N 1
ATOM 1327 C CA . ARG A 1 180 ? -3.207 31.125 28.172 1 97.25 180 ARG A CA 1
ATOM 1328 C C . ARG A 1 180 ? -4.258 30.172 27.594 1 97.25 180 ARG A C 1
ATOM 1330 O O . ARG A 1 180 ? -4.172 29.781 26.422 1 97.25 180 ARG A O 1
ATOM 1337 N N . VAL A 1 181 ? -5.184 29.812 28.469 1 97.38 181 VAL A N 1
ATOM 1338 C CA . VAL A 1 181 ? -6.281 28.953 28.031 1 97.38 181 VAL A CA 1
ATOM 1339 C C . VAL A 1 181 ? -7.613 29.672 28.25 1 97.38 181 VAL A C 1
ATOM 1341 O O . VAL A 1 181 ? -7.777 30.422 29.219 1 97.38 181 VAL A O 1
ATOM 1344 N N . SER A 1 182 ? -8.492 29.516 27.312 1 95 182 SER A N 1
ATOM 1345 C CA . SER A 1 182 ? -9.812 30.125 27.406 1 95 182 SER A CA 1
ATOM 1346 C C . SER A 1 182 ? -10.883 29.219 26.797 1 95 182 SER A C 1
ATOM 1348 O O . SER A 1 182 ? -10.578 28.359 25.953 1 95 182 SER A O 1
ATOM 1350 N N . SER A 1 183 ? -12.094 29.328 27.297 1 92.44 183 SER A N 1
ATOM 1351 C CA . SER A 1 183 ? -13.242 28.734 26.609 1 92.44 183 SER A CA 1
ATOM 1352 C C . SER A 1 183 ? -13.727 29.625 25.469 1 92.44 183 SER A C 1
ATOM 1354 O O . SER A 1 183 ? -13.328 30.781 25.375 1 92.44 183 SER A O 1
ATOM 1356 N N . PHE A 1 184 ? -14.562 29.078 24.688 1 90.19 184 PHE A N 1
ATOM 1357 C CA . PHE A 1 184 ? -15.133 29.844 23.578 1 90.19 184 PHE A CA 1
ATOM 1358 C C . PHE A 1 184 ? -15.938 31.031 24.109 1 90.19 184 PHE A C 1
ATOM 1360 O O . PHE A 1 184 ? -15.891 32.125 23.531 1 90.19 184 PHE A O 1
ATOM 1367 N N . GLU A 1 185 ? -16.578 30.875 25.203 1 89.38 185 GLU A N 1
ATOM 1368 C CA . GLU A 1 185 ? -17.469 31.875 25.781 1 89.38 185 GLU A CA 1
ATOM 1369 C C . GLU A 1 185 ? -16.688 33.062 26.344 1 89.38 185 GLU A C 1
ATOM 1371 O O . GLU A 1 185 ? -17.172 34.188 26.359 1 89.38 185 GLU A O 1
ATOM 1376 N N . GLU A 1 186 ? -15.516 32.781 26.672 1 92 186 GLU A N 1
ATOM 1377 C CA . GLU A 1 186 ? -14.734 33.812 27.375 1 92 186 GLU A CA 1
ATOM 1378 C C . GLU A 1 186 ? -13.633 34.375 26.469 1 92 186 GLU A C 1
ATOM 1380 O O . GLU A 1 186 ? -12.742 35.094 26.938 1 92 186 GLU A O 1
ATOM 1385 N N . ALA A 1 187 ? -13.719 34.125 25.188 1 95.62 187 ALA A N 1
ATOM 1386 C CA . ALA A 1 187 ? -12.562 34.375 24.328 1 95.62 187 ALA A CA 1
ATOM 1387 C C . ALA A 1 187 ? -12.664 35.75 23.688 1 95.62 187 ALA A C 1
ATOM 1389 O O . ALA A 1 187 ? -11.742 36.188 22.984 1 95.62 187 ALA A O 1
ATOM 1390 N N . ALA A 1 188 ? -13.719 36.5 23.906 1 96.81 188 ALA A N 1
ATOM 1391 C CA . ALA A 1 188 ? -14.008 37.719 23.156 1 96.81 188 ALA A CA 1
ATOM 1392 C C . ALA A 1 188 ? -12.867 38.719 23.297 1 96.81 188 ALA A C 1
ATOM 1394 O O . ALA A 1 188 ? -12.391 39.281 22.281 1 96.81 188 ALA A O 1
ATOM 1395 N N . LEU A 1 189 ? -12.523 39 24.469 1 97.19 189 LEU A N 1
ATOM 1396 C CA . LEU A 1 189 ? -11.453 39.969 24.688 1 97.19 189 LEU A CA 1
ATOM 1397 C C . LEU A 1 189 ? -10.164 39.531 24.031 1 97.19 189 LEU A C 1
ATOM 1399 O O . LEU A 1 189 ? -9.445 40.344 23.438 1 97.19 189 LEU A O 1
ATOM 1403 N N . SER A 1 190 ? -9.859 38.281 24.172 1 97.56 190 SER A N 1
ATOM 1404 C CA . SER A 1 190 ? -8.648 37.75 23.547 1 97.56 190 SER A CA 1
ATOM 1405 C C . SER A 1 190 ? -8.711 37.844 22.031 1 97.56 190 SER A C 1
ATOM 1407 O O . SER A 1 190 ? -7.703 38.156 21.391 1 97.56 190 SER A O 1
ATOM 1409 N N . VAL A 1 191 ? -9.828 37.562 21.469 1 98.25 191 VAL A N 1
ATOM 1410 C CA . VAL A 1 191 ? -9.992 37.688 20.031 1 98.25 191 VAL A CA 1
ATOM 1411 C C . VAL A 1 191 ? -9.766 39.125 19.609 1 98.25 191 VAL A C 1
ATOM 1413 O O . VAL A 1 191 ? -8.984 39.406 18.688 1 98.25 191 VAL A O 1
ATOM 1416 N N . ARG A 1 192 ? -10.312 40.094 20.328 1 98.25 192 ARG A N 1
ATOM 1417 C CA . ARG A 1 192 ? -10.266 41.5 19.969 1 98.25 192 ARG A CA 1
ATOM 1418 C C . ARG A 1 192 ? -8.844 42.031 20.062 1 98.25 192 ARG A C 1
ATOM 1420 O O . ARG A 1 192 ? -8.469 42.938 19.312 1 98.25 192 ARG A O 1
ATOM 1427 N N . THR A 1 193 ? -8.102 41.469 20.938 1 97.88 193 THR A N 1
ATOM 1428 C CA . THR A 1 193 ? -6.801 42.062 21.219 1 97.88 193 THR A CA 1
ATOM 1429 C C . THR A 1 193 ? -5.68 41.281 20.547 1 97.88 193 THR A C 1
ATOM 1431 O O . THR A 1 193 ? -4.508 41.656 20.656 1 97.88 193 THR A O 1
ATOM 1434 N N . SER A 1 194 ? -5.953 40.25 19.859 1 98.25 194 SER A N 1
ATOM 1435 C CA . SER A 1 194 ? -4.941 39.5 19.141 1 98.25 194 SER A CA 1
ATOM 1436 C C . SER A 1 194 ? -4.656 40.062 17.766 1 98.25 194 SER A C 1
ATOM 1438 O O . SER A 1 194 ? -5.559 40.594 17.125 1 98.25 194 SER A O 1
ATOM 1440 N N . ARG A 1 195 ? -3.404 39.969 17.375 1 98.06 195 ARG A N 1
ATOM 1441 C CA . ARG A 1 195 ? -3.031 40.375 16.031 1 98.06 195 ARG A CA 1
ATOM 1442 C C . ARG A 1 195 ? -3.23 39.219 15.039 1 98.06 195 ARG A C 1
ATOM 1444 O O . ARG A 1 195 ? -3.592 39.438 13.883 1 98.06 195 ARG A O 1
ATOM 1451 N N . LEU A 1 196 ? -2.945 38.031 15.516 1 98.56 196 LEU A N 1
ATOM 1452 C CA . LEU A 1 196 ? -3.127 36.812 14.727 1 98.56 196 LEU A CA 1
ATOM 1453 C C . LEU A 1 196 ? -4.16 35.875 15.375 1 98.56 196 LEU A C 1
ATOM 1455 O O . LEU A 1 196 ? -4.07 35.594 16.562 1 98.56 196 LEU A O 1
ATOM 1459 N N . VAL A 1 197 ? -5.168 35.5 14.57 1 98.69 197 VAL A N 1
ATOM 1460 C CA . VAL A 1 197 ? -6.172 34.531 14.977 1 98.69 197 VAL A CA 1
ATOM 1461 C C . VAL A 1 197 ? -6.129 33.312 14.047 1 98.69 197 VAL A C 1
ATOM 1463 O O . VAL A 1 197 ? -6.301 33.469 12.828 1 98.69 197 VAL A O 1
ATOM 1466 N N . VAL A 1 198 ? -5.887 32.125 14.641 1 98.69 198 VAL A N 1
ATOM 1467 C CA . VAL A 1 198 ? -5.73 30.906 13.836 1 98.69 198 VAL A CA 1
ATOM 1468 C C . VAL A 1 198 ? -6.867 29.922 14.141 1 98.69 198 VAL A C 1
ATOM 1470 O O . VAL A 1 198 ? -7.164 29.656 15.305 1 98.69 198 VAL A O 1
ATOM 1473 N N . ASN A 1 199 ? -7.504 29.453 13.117 1 98.19 199 ASN A N 1
ATOM 1474 C CA . ASN A 1 199 ? -8.438 28.328 13.258 1 98.19 199 ASN A CA 1
ATOM 1475 C C . ASN A 1 199 ? -7.758 27 12.969 1 98.19 199 ASN A C 1
ATOM 1477 O O . ASN A 1 199 ? -7.465 26.672 11.82 1 98.19 199 ASN A O 1
ATOM 1481 N N . ALA A 1 200 ? -7.516 26.219 13.977 1 96.69 200 ALA A N 1
ATOM 1482 C CA . ALA A 1 200 ? -6.941 24.891 13.844 1 96.69 200 ALA A CA 1
ATOM 1483 C C . ALA A 1 200 ? -7.973 23.812 14.156 1 96.69 200 ALA A C 1
ATOM 1485 O O . ALA A 1 200 ? -7.617 22.688 14.523 1 96.69 200 ALA A O 1
ATOM 1486 N N . THR A 1 201 ? -9.297 24.172 14.133 1 93.62 201 THR A N 1
ATOM 1487 C CA . THR A 1 201 ? -10.406 23.234 14.266 1 93.62 201 THR A CA 1
ATOM 1488 C C . THR A 1 201 ? -10.945 22.828 12.898 1 93.62 201 THR A C 1
ATOM 1490 O O . THR A 1 201 ? -10.633 23.469 11.891 1 93.62 201 THR A O 1
ATOM 1493 N N . PRO A 1 202 ? -11.773 21.828 12.891 1 90.81 202 PRO A N 1
ATOM 1494 C CA . PRO A 1 202 ? -12.398 21.453 11.617 1 90.81 202 PRO A CA 1
ATOM 1495 C C . PRO A 1 202 ? -13.602 22.328 11.266 1 90.81 202 PRO A C 1
ATOM 1497 O O . PRO A 1 202 ? -14.234 22.125 10.234 1 90.81 202 PRO A O 1
ATOM 1500 N N . LEU A 1 203 ? -13.906 23.25 12.062 1 93.38 203 LEU A N 1
ATOM 1501 C CA . LEU A 1 203 ? -15.062 24.109 11.805 1 93.38 203 LEU A CA 1
ATOM 1502 C C . LEU A 1 203 ? -14.852 24.938 10.539 1 93.38 203 LEU A C 1
ATOM 1504 O O . LEU A 1 203 ? -13.836 25.609 10.406 1 93.38 203 LEU A O 1
ATOM 1508 N N . GLY A 1 204 ? -15.742 24.844 9.656 1 94.44 204 GLY A N 1
ATOM 1509 C CA . GLY A 1 204 ? -15.664 25.516 8.367 1 94.44 204 GLY A CA 1
ATOM 1510 C C . GLY A 1 204 ? -15.375 24.562 7.219 1 94.44 204 GLY A C 1
ATOM 1511 O O . GLY A 1 204 ? -15.516 24.938 6.051 1 94.44 204 GLY A O 1
ATOM 1512 N N . MET A 1 205 ? -15 23.391 7.57 1 90.56 205 MET A N 1
ATOM 1513 C CA . MET A 1 205 ? -14.578 22.422 6.555 1 90.56 205 MET A CA 1
ATOM 1514 C C . MET A 1 205 ? -15.789 21.828 5.832 1 90.56 205 MET A C 1
ATOM 1516 O O . MET A 1 205 ? -16.766 21.422 6.469 1 90.56 205 MET A O 1
ATOM 1520 N N . ALA A 1 206 ? -15.727 21.859 4.57 1 87.88 206 ALA A N 1
ATOM 1521 C CA . ALA A 1 206 ? -16.766 21.203 3.766 1 87.88 206 ALA A CA 1
ATOM 1522 C C . ALA A 1 206 ? -16.531 19.703 3.691 1 87.88 206 ALA A C 1
ATOM 1524 O O . ALA A 1 206 ? -15.391 19.234 3.758 1 87.88 206 ALA A O 1
ATOM 1525 N N . PRO A 1 207 ? -17.578 18.859 3.562 1 82.38 207 PRO A N 1
ATOM 1526 C CA . PRO A 1 207 ? -18.953 19.281 3.299 1 82.38 207 PRO A CA 1
ATOM 1527 C C . PRO A 1 207 ? -19.781 19.453 4.574 1 82.38 207 PRO A C 1
ATOM 1529 O O . PRO A 1 207 ? -20.719 20.234 4.605 1 82.38 207 PRO A O 1
ATOM 1532 N N . ASP A 1 208 ? -19.438 18.844 5.602 1 83.31 208 ASP A N 1
ATOM 1533 C CA . ASP A 1 208 ? -20.328 18.656 6.734 1 83.31 208 ASP A CA 1
ATOM 1534 C C . ASP A 1 208 ? -20.328 19.891 7.645 1 83.31 208 ASP A C 1
ATOM 1536 O O . ASP A 1 208 ? -21.328 20.172 8.305 1 83.31 208 ASP A O 1
ATOM 1540 N N . ARG A 1 209 ? -19.281 20.781 7.652 1 86.81 209 ARG A N 1
ATOM 1541 C CA . ARG A 1 209 ? -19.141 21.859 8.609 1 86.81 209 ARG A CA 1
ATOM 1542 C C . ARG A 1 209 ? -19.031 23.203 7.898 1 86.81 209 ARG A C 1
ATOM 1544 O O . ARG A 1 209 ? -18.562 24.188 8.484 1 86.81 209 ARG A O 1
ATOM 1551 N N . ARG A 1 210 ? -19.297 23.266 6.656 1 87.31 210 ARG A N 1
ATOM 1552 C CA . ARG A 1 210 ? -19.078 24.422 5.797 1 87.31 210 ARG A CA 1
ATOM 1553 C C . ARG A 1 210 ? -19.719 25.672 6.402 1 87.31 210 ARG A C 1
ATOM 1555 O O . ARG A 1 210 ? -19.156 26.766 6.297 1 87.31 210 ARG A O 1
ATOM 1562 N N . GLY A 1 211 ? -20.734 25.625 7.098 1 90.56 211 GLY A N 1
ATOM 1563 C CA . GLY A 1 211 ? -21.422 26.781 7.637 1 90.56 211 GLY A CA 1
ATOM 1564 C C . GLY A 1 211 ? -21.016 27.109 9.062 1 90.56 211 GLY A C 1
ATOM 1565 O O . GLY A 1 211 ? -21.438 28.125 9.617 1 90.56 211 GLY A O 1
ATOM 1566 N N . GLN A 1 212 ? -20.062 26.422 9.539 1 95.69 212 GLN A N 1
ATOM 1567 C CA . GLN A 1 212 ? -19.641 26.609 10.93 1 95.69 212 GLN A CA 1
ATOM 1568 C C . GLN A 1 212 ? -18.391 27.484 11.016 1 95.69 212 GLN A C 1
ATOM 1570 O O . GLN A 1 212 ? -17.688 27.656 10.023 1 95.69 212 GLN A O 1
ATOM 1575 N N . THR A 1 213 ? -18.266 28.078 12.117 1 96.94 213 THR A N 1
ATOM 1576 C CA . THR A 1 213 ? -17.109 28.922 12.406 1 96.94 213 THR A CA 1
ATOM 1577 C C . THR A 1 213 ? -16.719 28.812 13.875 1 96.94 213 THR A C 1
ATOM 1579 O O . THR A 1 213 ? -17.578 28.609 14.742 1 96.94 213 THR A O 1
ATOM 1582 N N . PRO A 1 214 ? -15.422 28.891 14.117 1 96.25 214 PRO A N 1
ATOM 1583 C CA . PRO A 1 214 ? -15.023 28.859 15.523 1 96.25 214 PRO A CA 1
ATOM 1584 C C . PRO A 1 214 ? -15.391 30.141 16.266 1 96.25 214 PRO A C 1
ATOM 1586 O O . PRO A 1 214 ? -15.484 30.156 17.484 1 96.25 214 PRO A O 1
ATOM 1589 N N . TRP A 1 215 ? -15.602 31.203 15.555 1 97.25 215 TRP A N 1
ATOM 1590 C CA . TRP A 1 215 ? -15.93 32.5 16.172 1 97.25 215 TRP A CA 1
ATOM 1591 C C . TRP A 1 215 ? -17.078 33.156 15.453 1 97.25 215 TRP A C 1
ATOM 1593 O O . TRP A 1 215 ? -16.891 33.844 14.453 1 97.25 215 TRP A O 1
ATOM 1603 N N . PRO A 1 216 ? -18.266 33.156 16.031 1 95.94 216 PRO A N 1
ATOM 1604 C CA . PRO A 1 216 ? -19.469 33.625 15.336 1 95.94 216 PRO A CA 1
ATOM 1605 C C . PRO A 1 216 ? -19.719 35.125 15.586 1 95.94 216 PRO A C 1
ATOM 1607 O O . PRO A 1 216 ? -20.859 35.594 15.477 1 95.94 216 PRO A O 1
ATOM 1610 N N . ASN A 1 217 ? -18.719 35.906 15.984 1 97.12 217 ASN A N 1
ATOM 1611 C CA . ASN A 1 217 ? -18.844 37.344 16.203 1 97.12 217 ASN A CA 1
ATOM 1612 C C . ASN A 1 217 ? -17.844 38.125 15.352 1 97.12 217 ASN A C 1
ATOM 1614 O O . ASN A 1 217 ? -16.891 38.688 15.867 1 97.12 217 ASN A O 1
ATOM 1618 N N . PRO A 1 218 ? -18.156 38.312 14.094 1 97.19 218 PRO A N 1
ATOM 1619 C CA . PRO A 1 218 ? -17.203 38.938 13.156 1 97.19 218 PRO A CA 1
ATOM 1620 C C . PRO A 1 218 ? -16.891 40.375 13.508 1 97.19 218 PRO A C 1
ATOM 1622 O O . PRO A 1 218 ? -15.836 40.906 13.109 1 97.19 218 PRO A O 1
ATOM 1625 N N . VAL A 1 219 ? -17.75 41.031 14.258 1 97.19 219 VAL A N 1
ATOM 1626 C CA . VAL A 1 219 ? -17.562 42.438 14.609 1 97.19 219 VAL A CA 1
ATOM 1627 C C . VAL A 1 219 ? -16.328 42.594 15.477 1 97.19 219 VAL A C 1
ATOM 1629 O O . VAL A 1 219 ? -15.797 43.719 15.617 1 97.19 219 VAL A O 1
ATOM 1632 N N . ASP A 1 220 ? -15.891 41.531 16 1 98.12 220 ASP A N 1
ATOM 1633 C CA . ASP A 1 220 ? -14.719 41.562 16.875 1 98.12 220 ASP A CA 1
ATOM 1634 C C . ASP A 1 220 ? -13.43 41.688 16.062 1 98.12 220 ASP A C 1
ATOM 1636 O O . ASP A 1 220 ? -12.367 41.969 16.609 1 98.12 220 ASP A O 1
ATOM 1640 N N . PHE A 1 221 ? -13.453 41.5 14.766 1 98.25 221 PHE A N 1
ATOM 1641 C CA . PHE A 1 221 ? -12.297 41.625 13.891 1 98.25 221 PHE A CA 1
ATOM 1642 C C . PHE A 1 221 ? -12.164 43.062 13.383 1 98.25 221 PHE A C 1
ATOM 1644 O O . PHE A 1 221 ? -13.164 43.781 13.258 1 98.25 221 PHE A O 1
ATOM 1651 N N . THR A 1 222 ? -10.984 43.5 13.125 1 98.12 222 THR A N 1
ATOM 1652 C CA . THR A 1 222 ? -10.664 44.781 12.523 1 98.12 222 THR A CA 1
ATOM 1653 C C . THR A 1 222 ? -9.547 44.625 11.492 1 98.12 222 THR A C 1
ATOM 1655 O O . THR A 1 222 ? -9.086 43.531 11.227 1 98.12 222 THR A O 1
ATOM 1658 N N . ALA A 1 223 ? -9.078 45.688 10.906 1 97.56 223 ALA A N 1
ATOM 1659 C CA . ALA A 1 223 ? -8.016 45.719 9.906 1 97.56 223 ALA A CA 1
ATOM 1660 C C . ALA A 1 223 ? -6.676 45.312 10.523 1 97.56 223 ALA A C 1
ATOM 1662 O O . ALA A 1 223 ? -5.727 45 9.805 1 97.56 223 ALA A O 1
ATOM 1663 N N . ASP A 1 224 ? -6.656 45.312 11.828 1 96.19 224 ASP A N 1
ATOM 1664 C CA . ASP A 1 224 ? -5.41 45 12.516 1 96.19 224 ASP A CA 1
ATOM 1665 C C . ASP A 1 224 ? -5.23 43.469 12.641 1 96.19 224 ASP A C 1
ATOM 1667 O O . ASP A 1 224 ? -4.145 43 12.969 1 96.19 224 ASP A O 1
ATOM 1671 N N . HIS A 1 225 ? -6.258 42.719 12.289 1 97.88 225 HIS A N 1
ATOM 1672 C CA . HIS A 1 225 ? -6.227 41.281 12.492 1 97.88 225 HIS A CA 1
ATOM 1673 C C . HIS A 1 225 ? -5.723 40.562 11.242 1 97.88 225 HIS A C 1
ATOM 1675 O O . HIS A 1 225 ? -6.062 40.938 10.117 1 97.88 225 HIS A O 1
ATOM 1681 N N . VAL A 1 226 ? -4.852 39.625 11.438 1 98.12 226 VAL A N 1
ATOM 1682 C CA . VAL A 1 226 ? -4.605 38.531 10.492 1 98.12 226 VAL A CA 1
ATOM 1683 C C . VAL A 1 226 ? -5.375 37.281 10.914 1 98.12 226 VAL A C 1
ATOM 1685 O O . VAL A 1 226 ? -5.223 36.812 12.047 1 98.12 226 VAL A O 1
ATOM 1688 N N . VAL A 1 227 ? -6.246 36.781 10.062 1 98.38 227 VAL A N 1
ATOM 1689 C CA . VAL A 1 227 ? -7.043 35.594 10.359 1 98.38 227 VAL A CA 1
ATOM 1690 C C . VAL A 1 227 ? -6.613 34.469 9.453 1 98.38 227 VAL A C 1
ATOM 1692 O O . VAL A 1 227 ? -6.75 34.531 8.227 1 98.38 227 VAL A O 1
ATOM 1695 N N . TYR A 1 228 ? -6.074 33.375 10.086 1 98.38 228 TYR A N 1
ATOM 1696 C CA . TYR A 1 228 ? -5.5 32.25 9.391 1 98.38 228 TYR A CA 1
ATOM 1697 C C . TYR A 1 228 ? -6.328 30.984 9.641 1 98.38 228 TYR A C 1
ATOM 1699 O O . TYR A 1 228 ? -6.359 30.469 10.758 1 98.38 228 TYR A O 1
ATOM 1707 N N . ASP A 1 229 ? -6.984 30.516 8.578 1 98.25 229 ASP A N 1
ATOM 1708 C CA . ASP A 1 229 ? -7.805 29.312 8.68 1 98.25 229 ASP A CA 1
ATOM 1709 C C . ASP A 1 229 ? -7.09 28.109 8.078 1 98.25 229 ASP A C 1
ATOM 1711 O O . ASP A 1 229 ? -6.789 28.094 6.879 1 98.25 229 ASP A O 1
ATOM 1715 N N . LEU A 1 230 ? -6.879 27.031 8.852 1 96.88 230 LEU A N 1
ATOM 1716 C CA . LEU A 1 230 ? -6.164 25.859 8.352 1 96.88 230 LEU A CA 1
ATOM 1717 C C . LEU A 1 230 ? -7.07 25.016 7.477 1 96.88 230 LEU A C 1
ATOM 1719 O O . LEU A 1 230 ? -6.594 24.125 6.758 1 96.88 230 LEU A O 1
ATOM 1723 N N . VAL A 1 231 ? -8.391 25.25 7.559 1 94.12 231 VAL A N 1
ATOM 1724 C CA . VAL A 1 231 ? -9.328 24.594 6.648 1 94.12 231 VAL A CA 1
ATOM 1725 C C . VAL A 1 231 ? -9.086 25.078 5.219 1 94.12 231 VAL A C 1
ATOM 1727 O O . VAL A 1 231 ? -8.984 26.281 4.969 1 94.12 231 VAL A O 1
ATOM 1730 N N . TYR A 1 232 ? -8.969 24.125 4.328 1 92.19 232 TYR A N 1
ATOM 1731 C CA . TYR A 1 232 ? -8.656 24.516 2.963 1 92.19 232 TYR A CA 1
ATOM 1732 C C . TYR A 1 232 ? -9.781 24.141 2.01 1 92.19 232 TYR A C 1
ATOM 1734 O O . TYR A 1 232 ? -9.75 24.484 0.828 1 92.19 232 TYR A O 1
ATOM 1742 N N . THR A 1 233 ? -10.758 23.391 2.535 1 88.38 233 THR A N 1
ATOM 1743 C CA . THR A 1 233 ? -11.977 23.125 1.777 1 88.38 233 THR A CA 1
ATOM 1744 C C . THR A 1 233 ? -13.211 23.516 2.574 1 88.38 233 THR A C 1
ATOM 1746 O O . THR A 1 233 ? -13.547 22.891 3.574 1 88.38 233 THR A O 1
ATOM 1749 N N . PRO A 1 234 ? -13.883 24.578 2.15 1 91.38 234 PRO A N 1
ATOM 1750 C CA . PRO A 1 234 ? -13.641 25.391 0.957 1 91.38 234 PRO A CA 1
ATOM 1751 C C . PRO A 1 234 ? -12.461 26.344 1.12 1 91.38 234 PRO A C 1
ATOM 1753 O O . PRO A 1 234 ? -11.969 26.547 2.234 1 91.38 234 PRO A O 1
ATOM 1756 N N . GLU A 1 235 ? -12.086 26.922 0.005 1 90.25 235 GLU A N 1
ATOM 1757 C CA . GLU A 1 235 ? -10.977 27.891 0.027 1 90.25 235 GLU A CA 1
ATOM 1758 C C . GLU A 1 235 ? -11.336 29.109 0.859 1 90.25 235 GLU A C 1
ATOM 1760 O O . GLU A 1 235 ? -10.484 29.656 1.578 1 90.25 235 GLU A O 1
ATOM 1765 N N . GLU A 1 236 ? -12.523 29.562 0.618 1 94.69 236 GLU A N 1
ATOM 1766 C CA . GLU A 1 236 ? -13.031 30.656 1.437 1 94.69 236 GLU A CA 1
ATOM 1767 C C . GLU A 1 236 ? -14.047 30.156 2.463 1 94.69 236 GLU A C 1
ATOM 1769 O O . GLU A 1 236 ? -15.227 29.984 2.148 1 94.69 236 GLU A O 1
ATOM 1774 N N . THR A 1 237 ? -13.633 30.016 3.715 1 97.06 237 THR A N 1
ATOM 1775 C CA . THR A 1 237 ? -14.508 29.578 4.797 1 97.06 237 THR A CA 1
ATOM 1776 C C . THR A 1 237 ? -15.359 30.734 5.312 1 97.06 237 THR A C 1
ATOM 1778 O O . THR A 1 237 ? -15.094 31.891 4.988 1 97.06 237 THR A O 1
ATOM 1781 N N . ARG A 1 238 ? -16.359 30.391 6.086 1 97.75 238 ARG A N 1
ATOM 1782 C CA . ARG A 1 238 ? -17.172 31.422 6.727 1 97.75 238 ARG A CA 1
ATOM 1783 C C . ARG A 1 238 ? -16.297 32.375 7.559 1 97.75 238 ARG A C 1
ATOM 1785 O O . ARG A 1 238 ? -16.469 33.594 7.508 1 97.75 238 ARG A O 1
ATOM 1792 N N . LEU A 1 239 ? -15.367 31.797 8.32 1 98.19 239 LEU A N 1
ATOM 1793 C CA . LEU A 1 239 ? -14.477 32.594 9.156 1 98.19 239 LEU A CA 1
ATOM 1794 C C . LEU A 1 239 ? -13.711 33.625 8.328 1 98.19 239 LEU A C 1
ATOM 1796 O O . LEU A 1 239 ? -13.672 34.781 8.688 1 98.19 239 LEU A O 1
ATOM 1800 N N . LEU A 1 240 ? -13.148 33.188 7.242 1 98.25 240 LEU A N 1
ATOM 1801 C CA . LEU A 1 240 ? -12.336 34.031 6.398 1 98.25 240 LEU A CA 1
ATOM 1802 C C . LEU A 1 240 ? -13.188 35.125 5.742 1 98.25 240 LEU A C 1
ATOM 1804 O O . LEU A 1 240 ? -12.789 36.281 5.684 1 98.25 240 LEU A O 1
ATOM 1808 N N . ARG A 1 241 ? -14.312 34.688 5.238 1 98.06 241 ARG A N 1
ATOM 1809 C CA . ARG A 1 241 ? -15.219 35.625 4.578 1 98.06 241 ARG A CA 1
ATOM 1810 C C . ARG A 1 241 ? -15.656 36.719 5.539 1 98.06 241 ARG A C 1
ATOM 1812 O O . ARG A 1 241 ? -15.602 37.906 5.199 1 98.06 241 ARG A O 1
ATOM 1819 N N . GLU A 1 242 ? -16.062 36.344 6.684 1 98.38 242 GLU A N 1
ATOM 1820 C CA . GLU A 1 242 ? -16.578 37.312 7.672 1 98.38 242 GLU A CA 1
ATOM 1821 C C . GLU A 1 242 ? -15.453 38.188 8.203 1 98.38 242 GLU A C 1
ATOM 1823 O O . GLU A 1 242 ? -15.664 39.375 8.438 1 98.38 242 GLU A O 1
ATOM 1828 N N . ALA A 1 243 ? -14.289 37.656 8.461 1 98.38 243 ALA A N 1
ATOM 1829 C CA . ALA A 1 243 ? -13.141 38.438 8.898 1 98.38 243 ALA A CA 1
ATOM 1830 C C . ALA A 1 243 ? -12.766 39.469 7.848 1 98.38 243 ALA A C 1
ATOM 1832 O O . ALA A 1 243 ? -12.516 40.656 8.18 1 98.38 243 ALA A O 1
ATOM 1833 N N . ALA A 1 244 ? -12.75 39.062 6.617 1 98.31 244 ALA A N 1
ATOM 1834 C CA . ALA A 1 244 ? -12.414 39.969 5.516 1 98.31 244 ALA A CA 1
ATOM 1835 C C . ALA A 1 244 ? -13.414 41.094 5.414 1 98.31 244 ALA A C 1
ATOM 1837 O O . ALA A 1 244 ? -13.047 42.25 5.109 1 98.31 244 ALA A O 1
ATOM 1838 N N . ALA A 1 245 ? -14.648 40.781 5.598 1 98.25 245 ALA A N 1
ATOM 1839 C CA . ALA A 1 245 ? -15.711 41.781 5.531 1 98.25 245 ALA A CA 1
ATOM 1840 C C . ALA A 1 245 ? -15.492 42.875 6.566 1 98.25 245 ALA A C 1
ATOM 1842 O O . ALA A 1 245 ? -15.922 44.031 6.371 1 98.25 245 ALA A O 1
ATOM 1843 N N . GLU A 1 246 ? -14.82 42.562 7.645 1 98.31 246 GLU A N 1
ATOM 1844 C CA . GLU A 1 246 ? -14.539 43.531 8.703 1 98.31 246 GLU A CA 1
ATOM 1845 C C . GLU A 1 246 ? -13.188 44.219 8.5 1 98.31 246 GLU A C 1
ATOM 1847 O O . GLU A 1 246 ? -12.75 45 9.336 1 98.31 246 GLU A O 1
ATOM 1852 N N . GLY A 1 247 ? -12.492 43.812 7.41 1 98.12 247 GLY A N 1
ATOM 1853 C CA . GLY A 1 247 ? -11.25 44.469 7.043 1 98.12 247 GLY A CA 1
ATOM 1854 C C . GLY A 1 247 ? -10.016 43.688 7.422 1 98.12 247 GLY A C 1
ATOM 1855 O O . GLY A 1 247 ? -8.891 44.094 7.109 1 98.12 247 GLY A O 1
ATOM 1856 N N . ALA A 1 248 ? -10.141 42.594 8.109 1 98 248 ALA A N 1
ATOM 1857 C CA . ALA A 1 248 ? -9 41.75 8.5 1 98 248 ALA A CA 1
ATOM 1858 C C . ALA A 1 248 ? -8.312 41.156 7.277 1 98 248 ALA A C 1
ATOM 1860 O O . ALA A 1 248 ? -8.883 41.125 6.184 1 98 248 ALA A O 1
ATOM 1861 N N . THR A 1 249 ? -7.086 40.75 7.395 1 97.31 249 THR A N 1
ATOM 1862 C CA . THR A 1 249 ? -6.336 40.062 6.355 1 97.31 249 THR A CA 1
ATOM 1863 C C . THR A 1 249 ? -6.535 38.531 6.469 1 97.31 249 THR A C 1
ATOM 1865 O O . THR A 1 249 ? -6.047 37.906 7.414 1 97.31 249 THR A O 1
ATOM 1868 N N . PRO A 1 250 ? -7.188 37.938 5.516 1 97.56 250 PRO A N 1
ATOM 1869 C CA . PRO A 1 250 ? -7.434 36.5 5.586 1 97.56 250 PRO A CA 1
ATOM 1870 C C . PRO A 1 250 ? -6.312 35.688 4.957 1 97.56 250 PRO A C 1
ATOM 1872 O O . PRO A 1 250 ? -5.73 36.094 3.949 1 97.56 250 PRO A O 1
ATOM 1875 N N . ILE A 1 251 ? -5.949 34.594 5.547 1 97.25 251 ILE A N 1
ATOM 1876 C CA . ILE A 1 251 ? -5.047 33.594 5.004 1 97.25 251 ILE A CA 1
ATOM 1877 C C . ILE A 1 251 ? -5.73 32.219 5.008 1 97.25 251 ILE A C 1
ATOM 1879 O O . ILE A 1 251 ? -6.133 31.719 6.066 1 97.25 251 ILE A O 1
ATOM 1883 N N . GLY A 1 252 ? -5.84 31.578 3.838 1 96.44 252 GLY A N 1
ATOM 1884 C CA . GLY A 1 252 ? -6.465 30.281 3.738 1 96.44 252 GLY A CA 1
ATOM 1885 C C . GLY A 1 252 ? -5.504 29.125 3.996 1 96.44 252 GLY A C 1
ATOM 1886 O O . GLY A 1 252 ? -4.297 29.344 4.109 1 96.44 252 GLY A O 1
ATOM 1887 N N . GLY A 1 253 ? -6.055 27.969 4.031 1 96.38 253 GLY A N 1
ATOM 1888 C CA . GLY A 1 253 ? -5.301 26.797 4.457 1 96.38 253 GLY A CA 1
ATOM 1889 C C . GLY A 1 253 ? -4.559 26.125 3.318 1 96.38 253 GLY A C 1
ATOM 1890 O O . GLY A 1 253 ? -3.713 25.25 3.549 1 96.38 253 GLY A O 1
ATOM 1891 N N . LEU A 1 254 ? -4.77 26.469 2.092 1 94.94 254 LEU A N 1
ATOM 1892 C CA . LEU A 1 254 ? -4.207 25.781 0.939 1 94.94 254 LEU A CA 1
ATOM 1893 C C . LEU A 1 254 ? -2.688 25.922 0.907 1 94.94 254 LEU A C 1
ATOM 1895 O O . LEU A 1 254 ? -1.976 24.953 0.625 1 94.94 254 LEU A O 1
ATOM 1899 N N . ASP A 1 255 ? -2.209 27.109 1.184 1 94.44 255 ASP A N 1
ATOM 1900 C CA . ASP A 1 255 ? -0.768 27.344 1.153 1 94.44 255 ASP 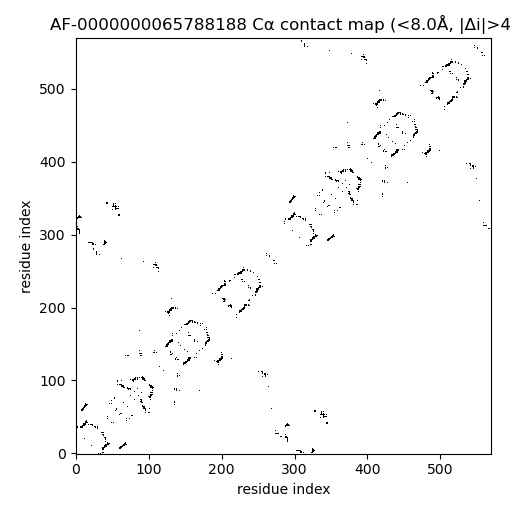A CA 1
ATOM 1901 C C . ASP A 1 255 ? -0.052 26.484 2.195 1 94.44 255 ASP A C 1
ATOM 1903 O O . ASP A 1 255 ? 1.004 25.906 1.918 1 94.44 255 ASP A O 1
ATOM 1907 N N . MET A 1 256 ? -0.637 26.438 3.383 1 97.06 256 MET A N 1
ATOM 1908 C CA . MET A 1 256 ? -0.036 25.594 4.402 1 97.06 256 MET A CA 1
ATOM 1909 C C . MET A 1 256 ? -0.023 24.125 3.955 1 97.06 256 MET A C 1
ATOM 1911 O O . MET A 1 256 ? 0.961 23.422 4.168 1 97.06 256 MET A O 1
ATOM 1915 N N . LEU A 1 257 ? -1.155 23.719 3.352 1 96.75 257 LEU A N 1
ATOM 1916 C CA . LEU A 1 257 ? -1.259 22.344 2.869 1 96.75 257 LEU A CA 1
ATOM 1917 C C . LEU A 1 257 ? -0.136 22.031 1.887 1 96.75 257 LEU A C 1
ATOM 1919 O O . LEU A 1 257 ? 0.518 20.984 1.999 1 96.75 257 LEU A O 1
ATOM 1923 N N . VAL A 1 258 ? 0.134 22.906 0.958 1 97.75 258 VAL A N 1
ATOM 1924 C CA . VAL A 1 258 ? 1.133 22.703 -0.085 1 97.75 258 VAL A CA 1
ATOM 1925 C C . VAL A 1 258 ? 2.533 22.766 0.518 1 97.75 258 VAL A C 1
ATOM 1927 O O . VAL A 1 258 ? 3.404 21.969 0.182 1 97.75 258 VAL A O 1
ATOM 1930 N N . GLU A 1 259 ? 2.719 23.703 1.404 1 97.88 259 GLU A N 1
ATOM 1931 C CA . GLU A 1 259 ? 4.039 23.906 1.99 1 97.88 259 GLU A CA 1
ATOM 1932 C C . GLU A 1 259 ? 4.449 22.719 2.861 1 97.88 259 GLU A C 1
ATOM 1934 O O . GLU A 1 259 ? 5.602 22.281 2.822 1 97.88 259 GLU A O 1
ATOM 1939 N N . GLN A 1 260 ? 3.539 22.266 3.715 1 98.19 260 GLN A N 1
ATOM 1940 C CA . GLN A 1 260 ? 3.887 21.109 4.52 1 98.19 260 GLN A CA 1
ATOM 1941 C C . GLN A 1 260 ? 4.109 19.875 3.643 1 98.19 260 GLN A C 1
ATOM 1943 O O . GLN A 1 260 ? 4.961 19.031 3.947 1 98.19 260 GLN A O 1
ATOM 1948 N N . ALA A 1 261 ? 3.352 19.75 2.527 1 98.69 261 ALA A N 1
ATOM 1949 C CA . ALA A 1 261 ? 3.535 18.656 1.571 1 98.69 261 ALA A CA 1
ATOM 1950 C C . ALA A 1 261 ? 4.91 18.734 0.917 1 98.69 261 ALA A C 1
ATOM 1952 O O . ALA A 1 261 ? 5.562 17.703 0.715 1 98.69 261 ALA A O 1
ATOM 1953 N N . ALA A 1 262 ? 5.312 19.953 0.575 1 98.69 262 ALA A N 1
ATOM 1954 C CA . ALA A 1 262 ? 6.621 20.156 -0.042 1 98.69 262 ALA A CA 1
ATOM 1955 C C . ALA A 1 262 ? 7.742 19.688 0.887 1 98.69 262 ALA A C 1
ATOM 1957 O O . ALA A 1 262 ? 8.719 19.094 0.439 1 98.69 262 ALA A O 1
ATOM 1958 N N . ALA A 1 263 ? 7.57 19.984 2.115 1 98.56 263 ALA A N 1
ATOM 1959 C CA . ALA A 1 263 ? 8.562 19.578 3.104 1 98.56 263 ALA A CA 1
ATOM 1960 C C . ALA A 1 263 ? 8.617 18.062 3.23 1 98.56 263 ALA A C 1
ATOM 1962 O O . ALA A 1 263 ? 9.695 17.469 3.314 1 98.56 263 ALA A O 1
ATOM 1963 N N . ALA A 1 264 ? 7.496 17.406 3.32 1 98.81 264 ALA A N 1
ATOM 1964 C CA . ALA A 1 264 ? 7.445 15.945 3.373 1 98.81 264 ALA A CA 1
ATOM 1965 C C . ALA A 1 264 ? 8.039 15.328 2.111 1 98.81 264 ALA A C 1
ATOM 1967 O O . ALA A 1 264 ? 8.82 14.383 2.186 1 98.81 264 ALA A O 1
ATOM 1968 N N . TYR A 1 265 ? 7.668 15.898 0.926 1 98.88 265 TYR A N 1
ATOM 1969 C CA . TYR A 1 265 ? 8.148 15.453 -0.377 1 98.88 265 TYR A CA 1
ATOM 1970 C C . TYR A 1 265 ? 9.672 15.422 -0.413 1 98.88 265 TYR A C 1
ATOM 1972 O O . TYR A 1 265 ? 10.266 14.461 -0.91 1 98.88 265 TYR A O 1
ATOM 1980 N N . ARG A 1 266 ? 10.266 16.453 0.084 1 98.56 266 ARG A N 1
ATOM 1981 C CA . ARG A 1 266 ? 11.719 16.547 0.113 1 98.56 266 ARG A CA 1
ATOM 1982 C C . ARG A 1 266 ? 12.32 15.422 0.944 1 98.56 266 ARG A C 1
ATOM 1984 O O . ARG A 1 266 ? 13.359 14.859 0.587 1 98.56 266 ARG A O 1
ATOM 1991 N N . GLN A 1 267 ? 11.719 15.062 2.002 1 98.5 267 GLN A N 1
ATOM 1992 C CA . GLN A 1 267 ? 12.234 14.023 2.889 1 98.5 267 GLN A CA 1
ATOM 1993 C C . GLN A 1 267 ? 12.172 12.648 2.229 1 98.5 267 GLN A C 1
ATOM 1995 O O . GLN A 1 267 ? 13.008 11.789 2.49 1 98.5 267 GLN A O 1
ATOM 2000 N N . TRP A 1 268 ? 11.18 12.391 1.369 1 98.44 268 TRP A N 1
ATOM 2001 C CA . TRP A 1 268 ? 11.008 11.094 0.723 1 98.44 268 TRP A CA 1
ATOM 2002 C C . TRP A 1 268 ? 11.883 10.984 -0.524 1 98.44 268 TRP A C 1
ATOM 2004 O O . TRP A 1 268 ? 12.328 9.898 -0.879 1 98.44 268 TRP A O 1
ATOM 2014 N N . THR A 1 269 ? 12.148 12.172 -1.243 1 98.06 269 THR A N 1
ATOM 2015 C CA . THR A 1 269 ? 12.688 12.078 -2.596 1 98.06 269 THR A CA 1
ATOM 2016 C C . THR A 1 269 ? 14.047 12.758 -2.688 1 98.06 269 THR A C 1
ATOM 2018 O O . THR A 1 269 ? 14.773 12.578 -3.664 1 98.06 269 THR A O 1
ATOM 2021 N N . ASP A 1 270 ? 14.344 13.609 -1.685 1 97.62 270 ASP A N 1
ATOM 2022 C CA . ASP A 1 270 ? 15.547 14.43 -1.671 1 97.62 270 ASP A CA 1
ATOM 2023 C C . ASP A 1 270 ? 15.508 15.477 -2.783 1 97.62 270 ASP A C 1
ATOM 2025 O O . ASP A 1 270 ? 16.547 15.883 -3.297 1 97.62 270 ASP A O 1
ATOM 2029 N N . ARG A 1 271 ? 14.273 15.859 -3.221 1 98.06 271 ARG A N 1
ATOM 2030 C CA . ARG A 1 271 ? 14.047 16.859 -4.25 1 98.06 271 ARG A CA 1
ATOM 2031 C C . ARG A 1 271 ? 13.023 17.906 -3.785 1 98.06 271 ARG A C 1
ATOM 2033 O O . ARG A 1 271 ? 12.164 17.594 -2.957 1 98.06 271 ARG A O 1
ATOM 2040 N N . GLY A 1 272 ? 13.148 19.078 -4.316 1 98.5 272 GLY A N 1
ATOM 2041 C CA . GLY A 1 272 ? 12.102 20.062 -4.094 1 98.5 272 GLY A CA 1
ATOM 2042 C C . GLY A 1 272 ? 10.828 19.766 -4.859 1 98.5 272 GLY A C 1
ATOM 2043 O O . GLY A 1 272 ? 10.875 19.406 -6.035 1 98.5 272 GLY A O 1
ATOM 2044 N N . MET A 1 273 ? 9.781 19.859 -4.199 1 98.56 273 MET A N 1
ATOM 2045 C CA . MET A 1 273 ? 8.508 19.625 -4.863 1 98.56 273 MET A CA 1
ATOM 2046 C C . MET A 1 273 ? 8.242 20.688 -5.93 1 98.56 273 MET A C 1
ATOM 2048 O O . MET A 1 273 ? 8.477 21.875 -5.703 1 98.56 273 MET A O 1
ATOM 2052 N N . PRO A 1 274 ? 7.844 20.312 -7.086 1 98.56 274 PRO A N 1
ATOM 2053 C CA . PRO A 1 274 ? 7.461 21.297 -8.102 1 98.56 274 PRO A CA 1
ATOM 2054 C C . PRO A 1 274 ? 6.133 21.984 -7.793 1 98.56 274 PRO A C 1
ATOM 2056 O O . PRO A 1 274 ? 5.113 21.672 -8.414 1 98.56 274 PRO A O 1
ATOM 2059 N N . GLN A 1 275 ? 6.109 22.953 -7.004 1 97.75 275 GLN A N 1
ATOM 2060 C CA . GLN A 1 275 ? 4.91 23.562 -6.426 1 97.75 275 GLN A CA 1
ATOM 2061 C C . GLN A 1 275 ? 4.059 24.219 -7.504 1 97.75 275 GLN A C 1
ATOM 2063 O O . GLN A 1 275 ? 2.828 24.219 -7.418 1 97.75 275 GLN A O 1
ATOM 2068 N N . ALA A 1 276 ? 4.688 24.828 -8.484 1 97.31 276 ALA A N 1
ATOM 2069 C CA . ALA A 1 276 ? 3.934 25.469 -9.562 1 97.31 276 ALA A CA 1
ATOM 2070 C C . ALA A 1 276 ? 3.002 24.469 -10.242 1 97.31 276 ALA A C 1
ATOM 2072 O O . ALA A 1 276 ? 1.825 24.766 -10.469 1 97.31 276 ALA A O 1
ATOM 2073 N N . ALA A 1 277 ? 3.547 23.281 -10.539 1 97.5 277 ALA A N 1
ATOM 2074 C CA . ALA A 1 277 ? 2.75 22.234 -11.164 1 97.5 277 ALA A CA 1
ATOM 2075 C C . ALA A 1 277 ? 1.62 21.781 -10.242 1 97.5 277 ALA A C 1
ATOM 2077 O O . ALA A 1 277 ? 0.516 21.484 -10.703 1 97.5 277 ALA A O 1
ATOM 2078 N N . VAL A 1 278 ? 1.922 21.766 -8.977 1 97.69 278 VAL A N 1
ATOM 2079 C CA . VAL A 1 278 ? 0.953 21.328 -7.977 1 97.69 278 VAL A CA 1
ATOM 2080 C C . VAL A 1 278 ? -0.19 22.328 -7.887 1 97.69 278 VAL A C 1
ATOM 2082 O O . VAL A 1 278 ? -1.363 21.953 -7.922 1 97.69 278 VAL A O 1
ATOM 2085 N N . TYR A 1 279 ? 0.152 23.562 -7.824 1 96.25 279 TYR A N 1
ATOM 2086 C CA . TYR A 1 279 ? -0.883 24.594 -7.77 1 96.25 279 TYR A CA 1
ATOM 2087 C C . TYR A 1 279 ? -1.757 24.562 -9.016 1 96.25 279 TYR A C 1
ATOM 2089 O O . TYR A 1 279 ? -2.979 24.703 -8.93 1 96.25 279 TYR A O 1
ATOM 2097 N N . ASP A 1 280 ? -1.177 24.359 -10.18 1 96.31 280 ASP A N 1
ATOM 2098 C CA . ASP A 1 280 ? -1.923 24.25 -11.43 1 96.31 280 ASP A CA 1
ATOM 2099 C C . ASP A 1 280 ? -2.914 23.094 -11.383 1 96.31 280 ASP A C 1
ATOM 2101 O O . ASP A 1 280 ? -4.062 23.234 -11.82 1 96.31 280 ASP A O 1
ATOM 2105 N N . ALA A 1 281 ? -2.445 22.016 -10.828 1 94.56 281 ALA A N 1
ATOM 2106 C CA . ALA A 1 281 ? -3.289 20.828 -10.75 1 94.56 281 ALA A CA 1
ATOM 2107 C C . ALA A 1 281 ? -4.457 21.047 -9.797 1 94.56 281 ALA A C 1
ATOM 2109 O O . ALA A 1 281 ? -5.559 20.531 -10.023 1 94.56 281 ALA A O 1
ATOM 2110 N N . LEU A 1 282 ? -4.234 21.75 -8.672 1 93 282 LEU A N 1
ATOM 2111 C CA . LEU A 1 282 ? -5.258 21.984 -7.664 1 93 282 LEU A CA 1
ATOM 2112 C C . LEU A 1 282 ? -6.301 22.969 -8.164 1 93 282 LEU A C 1
ATOM 2114 O O . LEU A 1 282 ? -7.457 22.938 -7.73 1 93 282 LEU A O 1
ATOM 2118 N N . ARG A 1 283 ? -5.883 23.859 -9.055 1 87.31 283 ARG A N 1
ATOM 2119 C CA . ARG A 1 283 ? -6.781 24.875 -9.586 1 87.31 283 ARG A CA 1
ATOM 2120 C C . ARG A 1 283 ? -7.598 24.328 -10.758 1 87.31 283 ARG A C 1
ATOM 2122 O O . ARG A 1 283 ? -8.648 24.891 -11.094 1 87.31 283 ARG A O 1
ATOM 2129 N N . ALA A 1 284 ? -7.062 23.406 -11.562 1 76.69 284 ALA A N 1
ATOM 2130 C CA . ALA A 1 284 ? -7.762 22.844 -12.727 1 76.69 284 ALA A CA 1
ATOM 2131 C C . ALA A 1 284 ? -9.094 22.234 -12.32 1 76.69 284 ALA A C 1
ATOM 2133 O O . ALA A 1 284 ? -10.008 22.109 -13.141 1 76.69 284 ALA A O 1
ATOM 2134 N N . ASP A 1 285 ? -9.547 21.953 -11.141 1 62.09 285 ASP A N 1
ATOM 2135 C CA . ASP A 1 285 ? -10.859 21.469 -10.734 1 62.09 285 ASP A CA 1
ATOM 2136 C C . ASP A 1 285 ? -11.781 22.625 -10.359 1 62.09 285 ASP A C 1
ATOM 2138 O O . ASP A 1 285 ? -11.352 23.578 -9.711 1 62.09 285 ASP A O 1
ATOM 2142 N N . MET B 1 1 ? -6.395 6.176 -14.969 1 70.44 1 MET B N 1
ATOM 2143 C CA . MET B 1 1 ? -6.957 7.246 -14.148 1 70.44 1 MET B CA 1
ATOM 2144 C C . MET B 1 1 ? -5.957 7.703 -13.094 1 70.44 1 MET B C 1
ATOM 2146 O O . MET B 1 1 ? -5.211 6.891 -12.539 1 70.44 1 MET B O 1
ATOM 2150 N N . PRO B 1 2 ? -5.977 8.93 -12.852 1 86.25 2 PRO B N 1
ATOM 2151 C CA . PRO B 1 2 ? -5.078 9.414 -11.805 1 86.25 2 PRO B CA 1
ATOM 2152 C C . PRO B 1 2 ? -5.473 8.922 -10.414 1 86.25 2 PRO B C 1
ATOM 2154 O O . PRO B 1 2 ? -6.66 8.766 -10.125 1 86.25 2 PRO B O 1
ATOM 2157 N N . LEU B 1 3 ? -4.555 8.57 -9.695 1 93.5 3 LEU B N 1
ATOM 2158 C CA . LEU B 1 3 ? -4.785 8.133 -8.32 1 93.5 3 LEU B CA 1
ATOM 2159 C C . LEU B 1 3 ? -5.43 9.25 -7.5 1 93.5 3 LEU B C 1
ATOM 2161 O O . LEU B 1 3 ? -5.082 10.422 -7.656 1 93.5 3 LEU B O 1
ATOM 2165 N N . ASP B 1 4 ? -6.402 8.906 -6.73 1 92.56 4 ASP B N 1
ATOM 2166 C CA . ASP B 1 4 ? -7.066 9.875 -5.867 1 92.56 4 ASP B CA 1
ATOM 2167 C C . ASP B 1 4 ? -7.273 9.312 -4.465 1 92.56 4 ASP B C 1
ATOM 2169 O O . ASP B 1 4 ? -6.691 8.281 -4.113 1 92.56 4 ASP B O 1
ATOM 2173 N N . ALA B 1 5 ? -8.062 9.969 -3.664 1 92.31 5 ALA B N 1
ATOM 2174 C CA . ALA B 1 5 ? -8.164 9.664 -2.24 1 92.31 5 ALA B CA 1
ATOM 2175 C C . ALA B 1 5 ? -9.008 8.414 -2.012 1 92.31 5 ALA B C 1
ATOM 2177 O O . ALA B 1 5 ? -9.031 7.867 -0.904 1 92.31 5 ALA B O 1
ATOM 2178 N N . THR B 1 6 ? -9.625 7.883 -3.07 1 94.44 6 THR B N 1
ATOM 2179 C CA . THR B 1 6 ? -10.477 6.711 -2.912 1 94.44 6 THR B CA 1
ATOM 2180 C C . THR B 1 6 ? -9.891 5.508 -3.641 1 94.44 6 THR B C 1
ATOM 2182 O O . THR B 1 6 ? -10.508 4.438 -3.678 1 94.44 6 THR B O 1
ATOM 2185 N N . THR B 1 7 ? -8.719 5.703 -4.27 1 96.88 7 THR B N 1
ATOM 2186 C CA . THR B 1 7 ? -8.062 4.605 -4.977 1 96.88 7 THR B CA 1
ATOM 2187 C C . THR B 1 7 ? -7.754 3.457 -4.02 1 96.88 7 THR B C 1
ATOM 2189 O O . THR B 1 7 ? -7.227 3.676 -2.928 1 96.88 7 THR B O 1
ATOM 2192 N N . GLN B 1 8 ? -8.102 2.26 -4.418 1 96.38 8 GLN B N 1
ATOM 2193 C CA . GLN B 1 8 ? -7.816 1.072 -3.615 1 96.38 8 GLN B CA 1
ATOM 2194 C C . GLN B 1 8 ? -6.539 0.384 -4.086 1 96.38 8 GLN B C 1
ATOM 2196 O O . GLN B 1 8 ? -6.18 0.464 -5.262 1 96.38 8 GLN B O 1
ATOM 2201 N N . LEU B 1 9 ? -5.855 -0.317 -3.166 1 98.06 9 LEU B N 1
ATOM 2202 C CA . LEU B 1 9 ? -4.559 -0.911 -3.484 1 98.06 9 LEU B CA 1
ATOM 2203 C C . LEU B 1 9 ? -4.648 -2.434 -3.5 1 98.06 9 LEU B C 1
ATOM 2205 O O . LEU B 1 9 ? -5.34 -3.027 -2.666 1 98.06 9 LEU B O 1
ATOM 2209 N N . VAL B 1 10 ? -4.02 -3.006 -4.414 1 98.69 10 VAL B N 1
ATOM 2210 C CA . VAL B 1 10 ? -3.654 -4.418 -4.43 1 98.69 10 VAL B CA 1
ATOM 2211 C C . VAL B 1 10 ? -2.137 -4.562 -4.512 1 98.69 10 VAL B C 1
ATOM 2213 O O . VAL B 1 10 ? -1.463 -3.744 -5.145 1 98.69 10 VAL B O 1
ATOM 2216 N N . THR B 1 11 ? -1.582 -5.598 -3.846 1 98.69 11 THR B N 1
ATOM 2217 C CA . THR B 1 11 ? -0.129 -5.715 -3.898 1 98.69 11 THR B CA 1
ATOM 2218 C C . THR B 1 11 ? 0.29 -7.168 -4.094 1 98.69 11 THR B C 1
ATOM 2220 O O . THR B 1 11 ? -0.546 -8.07 -4.043 1 98.69 11 THR B O 1
ATOM 2223 N N . LEU B 1 12 ? 1.478 -7.332 -4.508 1 98.62 12 LEU B N 1
ATOM 2224 C CA . LEU B 1 12 ? 2.141 -8.633 -4.57 1 98.62 12 LEU B CA 1
ATOM 2225 C C . LEU B 1 12 ? 3.096 -8.805 -3.395 1 98.62 12 LEU B C 1
ATOM 2227 O O . LEU B 1 12 ? 4.012 -8.008 -3.207 1 98.62 12 LEU B O 1
ATOM 2231 N N . LEU B 1 13 ? 2.859 -9.805 -2.59 1 98.56 13 LEU B N 1
ATOM 2232 C CA . LEU B 1 13 ? 3.762 -10.172 -1.504 1 98.56 13 LEU B CA 1
ATOM 2233 C C . LEU B 1 13 ? 4.738 -11.258 -1.951 1 98.56 13 LEU B C 1
ATOM 2235 O O . LEU B 1 13 ? 4.324 -12.352 -2.342 1 98.56 13 LEU B O 1
ATOM 2239 N N . GLY B 1 14 ? 5.93 -10.984 -1.983 1 97 14 GLY B N 1
ATOM 2240 C CA . GLY B 1 14 ? 6.984 -11.922 -2.332 1 97 14 GLY B CA 1
ATOM 2241 C C . GLY B 1 14 ? 8.375 -11.391 -2.053 1 97 14 GLY B C 1
ATOM 2242 O O . GLY B 1 14 ? 8.531 -10.242 -1.619 1 97 14 GLY B O 1
ATOM 2243 N N . HIS B 1 15 ? 9.32 -12.18 -2.26 1 94.06 15 HIS B N 1
ATOM 2244 C CA . HIS B 1 15 ? 10.711 -11.781 -2.07 1 94.06 15 HIS B CA 1
ATOM 2245 C C . HIS B 1 15 ? 11.648 -12.672 -2.877 1 94.06 15 HIS B C 1
ATOM 2247 O O . HIS B 1 15 ? 11.852 -13.844 -2.539 1 94.06 15 HIS B O 1
ATOM 2253 N N . PRO B 1 16 ? 12.25 -12.172 -4.035 1 90.25 16 PRO B N 1
ATOM 2254 C CA . PRO B 1 16 ? 12.102 -10.828 -4.602 1 90.25 16 PRO B CA 1
ATOM 2255 C C . PRO B 1 16 ? 10.867 -10.703 -5.488 1 90.25 16 PRO B C 1
ATOM 2257 O O . PRO B 1 16 ? 10.227 -11.703 -5.812 1 90.25 16 PRO B O 1
ATOM 2260 N N . VAL B 1 17 ? 10.492 -9.453 -5.797 1 93.5 17 VAL B N 1
ATOM 2261 C CA . VAL B 1 17 ? 9.297 -9.273 -6.617 1 93.5 17 VAL B CA 1
ATOM 2262 C C . VAL B 1 17 ? 9.555 -8.203 -7.68 1 93.5 17 VAL B C 1
ATOM 2264 O O . VAL B 1 17 ? 8.641 -7.809 -8.406 1 93.5 17 VAL B O 1
ATOM 2267 N N . GLU B 1 18 ? 10.734 -7.773 -7.875 1 89.06 18 GLU B N 1
ATOM 2268 C CA . GLU B 1 18 ? 11.055 -6.613 -8.695 1 89.06 18 GLU B CA 1
ATOM 2269 C C . GLU B 1 18 ? 10.859 -6.914 -10.18 1 89.06 18 GLU B C 1
ATOM 2271 O O . GLU B 1 18 ? 10.766 -5.996 -11 1 89.06 18 GLU B O 1
ATOM 2276 N N . HIS B 1 19 ? 10.781 -8.117 -10.539 1 86 19 HIS B N 1
ATOM 2277 C CA . HIS B 1 19 ? 10.695 -8.484 -11.953 1 86 19 HIS B CA 1
ATOM 2278 C C . HIS B 1 19 ? 9.305 -9.016 -12.297 1 86 19 HIS B C 1
ATOM 2280 O O . HIS B 1 19 ? 9.086 -9.508 -13.406 1 86 19 HIS B O 1
ATOM 2286 N N . SER B 1 20 ? 8.438 -8.859 -11.406 1 92.56 20 SER B N 1
ATOM 2287 C CA . SER B 1 20 ? 7.094 -9.391 -11.625 1 92.56 20 SER B CA 1
ATOM 2288 C C . SER B 1 20 ? 6.359 -8.617 -12.711 1 92.56 20 SER B C 1
ATOM 2290 O O . SER B 1 20 ? 6.473 -7.391 -12.797 1 92.56 20 SER B O 1
ATOM 2292 N N . LEU B 1 21 ? 5.551 -9.258 -13.492 1 94.31 21 LEU B N 1
ATOM 2293 C CA . LEU B 1 21 ? 4.715 -8.648 -14.523 1 94.31 21 LEU B CA 1
ATOM 2294 C C . LEU B 1 21 ? 3.328 -8.328 -13.977 1 94.31 21 LEU B C 1
ATOM 2296 O O . LEU B 1 21 ? 2.518 -7.695 -14.664 1 94.31 21 LEU B O 1
ATOM 2300 N N . SER B 1 22 ? 3.074 -8.688 -12.742 1 97 22 SER B N 1
ATOM 2301 C CA . SER B 1 22 ? 1.739 -8.578 -12.164 1 97 22 SER B CA 1
ATOM 2302 C C . SER B 1 22 ? 1.266 -7.125 -12.156 1 97 22 SER B C 1
ATOM 2304 O O . SER B 1 22 ? 0.118 -6.84 -12.5 1 97 22 SER B O 1
ATOM 2306 N N . PRO B 1 23 ? 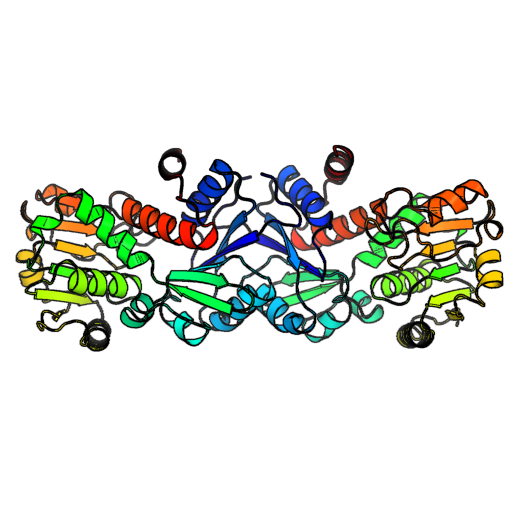2.17 -6.164 -11.812 1 97.56 23 PRO B N 1
ATOM 2307 C CA . PRO B 1 23 ? 1.713 -4.773 -11.844 1 97.56 23 PRO B CA 1
ATOM 2308 C C . PRO B 1 23 ? 1.263 -4.332 -13.234 1 97.56 23 PRO B C 1
ATOM 2310 O O . PRO B 1 23 ? 0.24 -3.652 -13.367 1 97.56 23 PRO B O 1
ATOM 2313 N N . ARG B 1 24 ? 1.98 -4.727 -14.234 1 95.88 24 ARG B N 1
ATOM 2314 C CA . ARG B 1 24 ? 1.607 -4.375 -15.602 1 95.88 24 ARG B CA 1
ATOM 2315 C C . ARG B 1 24 ? 0.269 -5 -15.984 1 95.88 24 ARG B C 1
ATOM 2317 O O . ARG B 1 24 ? -0.58 -4.344 -16.594 1 95.88 24 ARG B O 1
ATOM 2324 N N . ILE B 1 25 ? 0.077 -6.227 -15.609 1 97.75 25 ILE B N 1
ATOM 2325 C CA . ILE B 1 25 ? -1.138 -6.973 -15.922 1 97.75 25 ILE B CA 1
ATOM 2326 C C . ILE B 1 25 ? -2.342 -6.297 -15.273 1 97.75 25 ILE B C 1
ATOM 2328 O O . ILE B 1 25 ? -3.279 -5.887 -15.961 1 97.75 25 ILE B O 1
ATOM 2332 N N . HIS B 1 26 ? -2.301 -6.094 -14.016 1 98.5 26 HIS B N 1
ATOM 2333 C CA . HIS B 1 26 ? -3.473 -5.648 -13.273 1 98.5 26 HIS B CA 1
ATOM 2334 C C . HIS B 1 26 ? -3.74 -4.168 -13.5 1 98.5 26 HIS B C 1
ATOM 2336 O O . HIS B 1 26 ? -4.895 -3.746 -13.594 1 98.5 26 HIS B O 1
ATOM 2342 N N . ASN B 1 27 ? -2.699 -3.359 -13.562 1 97.94 27 ASN B N 1
ATOM 2343 C CA . ASN B 1 27 ? -2.928 -1.938 -13.797 1 97.94 27 ASN B CA 1
ATOM 2344 C C . ASN B 1 27 ? -3.469 -1.688 -15.203 1 97.94 27 ASN B C 1
ATOM 2346 O O . ASN B 1 27 ? -4.262 -0.769 -15.414 1 97.94 27 ASN B O 1
ATOM 2350 N N . THR B 1 28 ? -2.998 -2.486 -16.25 1 97.5 28 THR B N 1
ATOM 2351 C CA . THR B 1 28 ? -3.596 -2.422 -17.578 1 97.5 28 THR B CA 1
ATOM 2352 C C . THR B 1 28 ? -5.086 -2.744 -17.516 1 97.5 28 THR B C 1
ATOM 2354 O O . THR B 1 28 ? -5.902 -2.045 -18.125 1 97.5 28 THR B O 1
ATOM 2357 N N . ALA B 1 29 ? -5.434 -3.787 -16.797 1 98.44 29 ALA B N 1
ATOM 2358 C CA . ALA B 1 29 ? -6.828 -4.211 -16.672 1 98.44 29 ALA B CA 1
ATOM 2359 C C . ALA B 1 29 ? -7.664 -3.152 -15.969 1 98.44 29 ALA B C 1
ATOM 2361 O O . ALA B 1 29 ? -8.766 -2.826 -16.406 1 98.44 29 ALA B O 1
ATOM 2362 N N . PHE B 1 30 ? -7.145 -2.588 -14.812 1 98.06 30 PHE B N 1
ATOM 2363 C CA . PHE B 1 30 ? -7.848 -1.54 -14.078 1 98.06 30 PHE B CA 1
ATOM 2364 C C . PHE B 1 30 ? -8.141 -0.35 -14.992 1 98.06 30 PHE B C 1
ATOM 2366 O O . PHE B 1 30 ? -9.258 0.166 -15.008 1 98.06 30 PHE B O 1
ATOM 2373 N N . ARG B 1 31 ? -7.133 0.061 -15.719 1 96.94 31 ARG B N 1
ATOM 2374 C CA . ARG B 1 31 ? -7.27 1.203 -16.625 1 96.94 31 ARG B CA 1
ATOM 2375 C C . ARG B 1 31 ? -8.297 0.921 -17.703 1 96.94 31 ARG B C 1
ATOM 2377 O O . ARG B 1 31 ? -9.141 1.769 -18.016 1 96.94 31 ARG B O 1
ATOM 2384 N N . ALA B 1 32 ? -8.211 -0.245 -18.281 1 97.62 32 ALA B N 1
ATOM 2385 C CA . ALA B 1 32 ? -9.078 -0.618 -19.406 1 97.62 32 ALA B CA 1
ATOM 2386 C C . ALA B 1 32 ? -10.547 -0.618 -18.984 1 97.62 32 ALA B C 1
ATOM 2388 O O . ALA B 1 32 ? -11.43 -0.364 -19.812 1 97.62 32 ALA B O 1
ATOM 2389 N N . GLN B 1 33 ? -10.812 -0.867 -17.75 1 98 33 GLN B N 1
ATOM 2390 C CA . GLN B 1 33 ? -12.195 -0.982 -17.297 1 98 33 GLN B CA 1
ATOM 2391 C C . GLN B 1 33 ? -12.562 0.145 -16.344 1 98 33 GLN B C 1
ATOM 2393 O O . GLN B 1 33 ? -13.602 0.093 -15.672 1 98 33 GLN B O 1
ATOM 2398 N N . ASP B 1 34 ? -11.695 1.13 -16.141 1 97.12 34 ASP B N 1
ATOM 2399 C CA . ASP B 1 34 ? -11.898 2.303 -15.289 1 97.12 34 ASP B CA 1
ATOM 2400 C C . ASP B 1 34 ? -12.164 1.9 -13.844 1 97.12 34 ASP B C 1
ATOM 2402 O O . ASP B 1 34 ? -13.117 2.387 -13.227 1 97.12 34 ASP B O 1
ATOM 2406 N N . VAL B 1 35 ? -11.492 0.873 -13.414 1 97.56 35 VAL B N 1
ATOM 2407 C CA . VAL B 1 35 ? -11.531 0.482 -12.008 1 97.56 35 VAL B CA 1
ATOM 2408 C C . VAL B 1 35 ? -10.578 1.355 -11.203 1 97.56 35 VAL B C 1
ATOM 2410 O O . VAL B 1 35 ? -9.391 1.463 -11.531 1 97.56 35 VAL B O 1
ATOM 2413 N N . ASN B 1 36 ? -11.031 2.043 -10.133 1 97.31 36 ASN B N 1
ATOM 2414 C CA . ASN B 1 36 ? -10.203 2.924 -9.32 1 97.31 36 ASN B CA 1
ATOM 2415 C C . ASN B 1 36 ? -9.352 2.135 -8.328 1 97.31 36 ASN B C 1
ATOM 2417 O O . ASN B 1 36 ? -9.57 2.205 -7.117 1 97.31 36 ASN B O 1
ATOM 2421 N N . ALA B 1 37 ? -8.375 1.413 -8.875 1 97.81 37 ALA B N 1
ATOM 2422 C CA . ALA B 1 37 ? -7.434 0.613 -8.102 1 97.81 37 ALA B CA 1
ATOM 2423 C C . ALA B 1 37 ? -6.035 0.676 -8.703 1 97.81 37 ALA B C 1
ATOM 2425 O O . ALA B 1 37 ? -5.867 1.077 -9.859 1 97.81 37 ALA B O 1
ATOM 2426 N N . ALA B 1 38 ? -5.082 0.408 -7.895 1 97.75 38 ALA B N 1
ATOM 2427 C CA . ALA B 1 38 ? -3.686 0.341 -8.312 1 97.75 38 ALA B CA 1
ATOM 2428 C C . ALA B 1 38 ? -3.012 -0.919 -7.781 1 97.75 38 ALA B C 1
ATOM 2430 O O . ALA B 1 38 ? -3.309 -1.365 -6.668 1 97.75 38 ALA B O 1
ATOM 2431 N N . TYR B 1 39 ? -2.148 -1.478 -8.602 1 98.31 39 TYR B N 1
ATOM 2432 C CA . TYR B 1 39 ? -1.396 -2.678 -8.258 1 98.31 39 TYR B CA 1
ATOM 2433 C C . TYR B 1 39 ? 0.096 -2.383 -8.172 1 98.31 39 TYR B C 1
ATOM 2435 O O . TYR B 1 39 ? 0.675 -1.825 -9.109 1 98.31 39 TYR B O 1
ATOM 2443 N N . VAL B 1 40 ? 0.696 -2.746 -7.043 1 97.56 40 VAL B N 1
ATOM 2444 C CA . VAL B 1 40 ? 2.137 -2.588 -6.875 1 97.56 40 VAL B CA 1
ATOM 2445 C C . VAL B 1 40 ? 2.74 -3.889 -6.344 1 97.56 40 VAL B C 1
ATOM 2447 O O . VAL B 1 40 ? 2.012 -4.789 -5.922 1 97.56 40 VAL B O 1
ATOM 2450 N N . ALA B 1 41 ? 4.031 -3.994 -6.426 1 97.69 41 ALA B N 1
ATOM 2451 C CA . ALA B 1 41 ? 4.75 -5.121 -5.836 1 97.69 41 ALA B CA 1
ATOM 2452 C C . ALA B 1 41 ? 5.523 -4.688 -4.594 1 97.69 41 ALA B C 1
ATOM 2454 O O . ALA B 1 41 ? 6.199 -3.658 -4.602 1 97.69 41 ALA B O 1
ATOM 2455 N N . THR B 1 42 ? 5.391 -5.426 -3.551 1 96.94 42 THR B N 1
ATOM 2456 C CA . THR B 1 42 ? 6.059 -5.105 -2.295 1 96.94 42 THR B CA 1
ATOM 2457 C C . THR B 1 42 ? 6.949 -6.262 -1.847 1 96.94 42 THR B C 1
ATOM 2459 O O . THR B 1 42 ? 6.453 -7.34 -1.517 1 96.94 42 THR B O 1
ATOM 2462 N N . PRO B 1 43 ? 8.297 -6.062 -1.858 1 96.75 43 PRO B N 1
ATOM 2463 C CA . PRO B 1 43 ? 9.156 -7.113 -1.308 1 96.75 43 PRO B CA 1
ATOM 2464 C C . PRO B 1 43 ? 8.961 -7.305 0.195 1 96.75 43 PRO B C 1
ATOM 2466 O O . PRO B 1 43 ? 9.062 -6.348 0.963 1 96.75 43 PRO B O 1
ATOM 2469 N N . VAL B 1 44 ? 8.578 -8.43 0.656 1 98 44 VAL B N 1
ATOM 2470 C CA . VAL B 1 44 ? 8.32 -8.758 2.055 1 98 44 VAL B CA 1
ATOM 2471 C C . VAL B 1 44 ? 9.234 -9.898 2.49 1 98 44 VAL B C 1
ATOM 2473 O O . VAL B 1 44 ? 9.164 -11 1.943 1 98 44 VAL B O 1
ATOM 2476 N N . ARG B 1 45 ? 10.109 -9.688 3.406 1 97.19 45 ARG B N 1
ATOM 2477 C CA . ARG B 1 45 ? 10.945 -10.75 3.957 1 97.19 45 ARG B CA 1
ATOM 2478 C C . ARG B 1 45 ? 10.102 -11.758 4.73 1 97.19 45 ARG B C 1
ATOM 2480 O O . ARG B 1 45 ? 9.078 -11.406 5.316 1 97.19 45 ARG B O 1
ATOM 2487 N N . PRO B 1 46 ? 10.531 -13.008 4.777 1 97.69 46 PRO B N 1
ATOM 2488 C CA . PRO B 1 46 ? 9.758 -14.047 5.461 1 97.69 46 PRO B CA 1
ATOM 2489 C C . PRO B 1 46 ? 9.391 -13.664 6.891 1 97.69 46 PRO B C 1
ATOM 2491 O O . PRO B 1 46 ? 8.25 -13.867 7.316 1 97.69 46 PRO B O 1
ATOM 2494 N N . GLU B 1 47 ? 10.297 -12.992 7.652 1 97.5 47 GLU B N 1
ATOM 2495 C CA . GLU B 1 47 ? 10.07 -12.664 9.062 1 97.5 47 GLU B CA 1
ATOM 2496 C C . GLU B 1 47 ? 9.047 -11.539 9.203 1 97.5 47 GLU B C 1
ATOM 2498 O O . GLU B 1 47 ? 8.523 -11.312 10.297 1 97.5 47 GLU B O 1
ATOM 2503 N N . ALA B 1 48 ? 8.719 -10.867 8.109 1 97.81 48 ALA B N 1
ATOM 2504 C CA . ALA B 1 48 ? 7.84 -9.703 8.164 1 97.81 48 ALA B CA 1
ATOM 2505 C C . ALA B 1 48 ? 6.453 -10.039 7.633 1 97.81 48 ALA B C 1
ATOM 2507 O O . ALA B 1 48 ? 5.57 -9.172 7.586 1 97.81 48 ALA B O 1
ATOM 2508 N N . LEU B 1 49 ? 6.23 -11.281 7.27 1 98.62 49 LEU B N 1
ATOM 2509 C CA . LEU B 1 49 ? 4.996 -11.672 6.602 1 98.62 49 LEU B CA 1
ATOM 2510 C C . LEU B 1 49 ? 3.783 -11.383 7.477 1 98.62 49 LEU B C 1
ATOM 2512 O O . LEU B 1 49 ? 2.779 -10.852 7 1 98.62 49 LEU B O 1
ATOM 2516 N N . GLY B 1 50 ? 3.85 -11.719 8.742 1 98.5 50 GLY B N 1
ATOM 2517 C CA . GLY B 1 50 ? 2.75 -11.445 9.656 1 98.5 50 GLY B CA 1
ATOM 2518 C C . GLY B 1 50 ? 2.373 -9.977 9.703 1 98.5 50 GLY B C 1
ATOM 2519 O O . GLY B 1 50 ? 1.193 -9.633 9.602 1 98.5 50 GLY B O 1
ATOM 2520 N N . ASP B 1 51 ? 3.336 -9.109 9.836 1 98.31 51 ASP B N 1
ATOM 2521 C CA . ASP B 1 51 ? 3.121 -7.668 9.875 1 98.31 51 ASP B CA 1
ATOM 2522 C C . ASP B 1 51 ? 2.557 -7.164 8.547 1 98.31 51 ASP B C 1
ATOM 2524 O O . ASP B 1 51 ? 1.721 -6.258 8.531 1 98.31 51 ASP B O 1
ATOM 2528 N N . ALA B 1 52 ? 3.064 -7.777 7.449 1 98.69 52 ALA B N 1
ATOM 2529 C CA . ALA B 1 52 ? 2.562 -7.391 6.133 1 98.69 52 ALA B CA 1
ATOM 2530 C C . ALA B 1 52 ? 1.07 -7.684 6.008 1 98.69 52 ALA B C 1
ATOM 2532 O O . ALA B 1 52 ? 0.301 -6.84 5.547 1 98.69 52 ALA B O 1
ATOM 2533 N N . VAL B 1 53 ? 0.694 -8.828 6.473 1 98.75 53 VAL B N 1
ATOM 2534 C CA . VAL B 1 53 ? -0.702 -9.242 6.371 1 98.75 53 VAL B CA 1
ATOM 2535 C C . VAL B 1 53 ? -1.562 -8.391 7.301 1 98.75 53 VAL B C 1
ATOM 2537 O O . VAL B 1 53 ? -2.646 -7.945 6.918 1 98.75 53 VAL B O 1
ATOM 2540 N N . ALA B 1 54 ? -1.124 -8.148 8.484 1 98.06 54 ALA B N 1
ATOM 2541 C CA . ALA B 1 54 ? -1.83 -7.238 9.391 1 98.06 54 ALA B CA 1
ATOM 2542 C C . ALA B 1 54 ? -1.968 -5.852 8.766 1 98.06 54 ALA B C 1
ATOM 2544 O O . ALA B 1 54 ? -2.998 -5.191 8.922 1 98.06 54 ALA B O 1
ATOM 2545 N N . GLY B 1 55 ? -0.941 -5.438 8.094 1 98.19 55 GLY B N 1
ATOM 2546 C CA . GLY B 1 55 ? -0.947 -4.16 7.398 1 98.19 55 GLY B CA 1
ATOM 2547 C C . GLY B 1 55 ? -1.977 -4.094 6.285 1 98.19 55 GLY B C 1
ATOM 2548 O O . GLY B 1 55 ? -2.637 -3.068 6.105 1 98.19 55 GLY B O 1
ATOM 2549 N N . LEU B 1 56 ? -2.064 -5.203 5.516 1 98.44 56 LEU B N 1
ATOM 2550 C CA . LEU B 1 56 ? -3.08 -5.242 4.469 1 98.44 56 LEU B CA 1
ATOM 2551 C C . LEU B 1 56 ? -4.457 -4.914 5.035 1 98.44 56 LEU B C 1
ATOM 2553 O O . LEU B 1 56 ? -5.219 -4.156 4.426 1 98.44 56 LEU B O 1
ATOM 2557 N N . ARG B 1 57 ? -4.715 -5.453 6.203 1 97.38 57 ARG B N 1
ATOM 2558 C CA . ARG B 1 57 ? -5.996 -5.238 6.867 1 97.38 57 ARG B CA 1
ATOM 2559 C C . ARG B 1 57 ? -6.129 -3.797 7.344 1 97.38 57 ARG B C 1
ATOM 2561 O O . ARG B 1 57 ? -7.141 -3.143 7.078 1 97.38 57 ARG B O 1
ATOM 2568 N N . ALA B 1 58 ? -5.18 -3.33 8.023 1 97.75 58 ALA B N 1
ATOM 2569 C CA . ALA B 1 58 ? -5.215 -2.027 8.68 1 97.75 58 ALA B CA 1
ATOM 2570 C C . ALA B 1 58 ? -5.254 -0.896 7.656 1 97.75 58 ALA B C 1
ATOM 2572 O O . ALA B 1 58 ? -5.902 0.129 7.879 1 97.75 58 ALA B O 1
ATOM 2573 N N . LEU B 1 59 ? -4.559 -1.117 6.52 1 97.69 59 LEU B N 1
ATOM 2574 C CA . LEU B 1 59 ? -4.473 -0.104 5.473 1 97.69 59 LEU B CA 1
ATOM 2575 C C . LEU B 1 59 ? -5.59 -0.284 4.449 1 97.69 59 LEU B C 1
ATOM 2577 O O . LEU B 1 59 ? -5.672 0.465 3.475 1 97.69 59 LEU B O 1
ATOM 2581 N N . GLN B 1 60 ? -6.375 -1.328 4.598 1 96.75 60 GLN B N 1
ATOM 2582 C CA . GLN B 1 60 ? -7.59 -1.593 3.83 1 96.75 60 GLN B CA 1
ATOM 2583 C C . GLN B 1 60 ? -7.262 -1.865 2.363 1 96.75 60 GLN B C 1
ATOM 2585 O O . GLN B 1 60 ? -7.926 -1.337 1.467 1 96.75 60 GLN B O 1
ATOM 2590 N N . PHE B 1 61 ? -6.203 -2.613 2.135 1 98.12 61 PHE B N 1
ATOM 2591 C CA . PHE B 1 61 ? -5.969 -3.1 0.78 1 98.12 61 PHE B CA 1
ATOM 2592 C C . PHE B 1 61 ? -7.172 -3.881 0.269 1 98.12 61 PHE B C 1
ATOM 2594 O O . PHE B 1 61 ? -7.844 -4.57 1.038 1 98.12 61 PHE B O 1
ATOM 2601 N N . LEU B 1 62 ? -7.41 -3.719 -1.019 1 97.81 62 LEU B N 1
ATOM 2602 C CA . LEU B 1 62 ? -8.438 -4.516 -1.683 1 97.81 62 LEU B CA 1
ATOM 2603 C C . LEU B 1 62 ? -8.086 -5.996 -1.646 1 97.81 62 LEU B C 1
ATOM 2605 O O . LEU B 1 62 ? -8.969 -6.852 -1.586 1 97.81 62 LEU B O 1
ATOM 2609 N N . GLY B 1 63 ? -6.863 -6.289 -1.699 1 98.44 63 GLY B N 1
ATOM 2610 C CA . GLY B 1 63 ? -6.328 -7.641 -1.675 1 98.44 63 GLY B CA 1
ATOM 2611 C C . GLY B 1 63 ? -4.848 -7.703 -2.004 1 98.44 63 GLY B C 1
ATOM 2612 O O . GLY B 1 63 ? -4.156 -6.684 -1.966 1 98.44 63 GLY B O 1
ATOM 2613 N N . ALA B 1 64 ? -4.391 -8.984 -2.275 1 98.88 64 ALA B N 1
ATOM 2614 C CA . ALA B 1 64 ? -2.988 -9.203 -2.623 1 98.88 64 ALA B CA 1
ATOM 2615 C C . ALA B 1 64 ? -2.799 -10.539 -3.326 1 98.88 64 ALA B C 1
ATOM 2617 O O . ALA B 1 64 ? -3.592 -11.461 -3.139 1 98.88 64 ALA B O 1
ATOM 2618 N N . ASN B 1 65 ? -1.886 -10.531 -4.172 1 98.75 65 ASN B N 1
ATOM 2619 C CA . ASN B 1 65 ? -1.297 -11.805 -4.578 1 98.75 65 ASN B CA 1
ATOM 2620 C C . ASN B 1 65 ? -0.113 -12.18 -3.689 1 98.75 65 ASN B C 1
ATOM 2622 O O . ASN B 1 65 ? 0.515 -11.305 -3.084 1 98.75 65 ASN B O 1
ATOM 2626 N N . VAL B 1 66 ? 0.146 -13.453 -3.609 1 98.5 66 VAL B N 1
ATOM 2627 C CA . VAL B 1 66 ? 1.254 -13.992 -2.822 1 98.5 66 VAL B CA 1
ATOM 2628 C C . VAL B 1 66 ? 2.125 -14.891 -3.697 1 98.5 66 VAL B C 1
ATOM 2630 O O . VAL B 1 66 ? 1.612 -15.742 -4.426 1 98.5 66 VAL B O 1
ATOM 2633 N N . THR B 1 67 ? 3.381 -14.672 -3.711 1 96 67 THR B N 1
ATOM 2634 C CA . THR B 1 67 ? 4.32 -15.492 -4.469 1 96 67 THR B CA 1
ATOM 2635 C C . THR B 1 67 ? 5.465 -15.969 -3.578 1 96 67 THR B C 1
ATOM 2637 O O . THR B 1 67 ? 5.395 -15.844 -2.354 1 96 67 THR B O 1
ATOM 2640 N N . THR B 1 68 ? 6.395 -16.688 -4.215 1 91.06 68 THR B N 1
ATOM 2641 C CA . THR B 1 68 ? 7.547 -17.219 -3.482 1 91.06 68 THR B CA 1
ATOM 2642 C C . THR B 1 68 ? 8.195 -16.109 -2.643 1 91.06 68 THR B C 1
ATOM 2644 O O . THR B 1 68 ? 8.383 -14.992 -3.115 1 91.06 68 THR B O 1
ATOM 2647 N N . PRO B 1 69 ? 8.445 -16.469 -1.359 1 93.88 69 PRO B N 1
ATOM 2648 C CA . PRO B 1 69 ? 8.375 -17.766 -0.688 1 93.88 69 PRO B CA 1
ATOM 2649 C C . PRO B 1 69 ? 7.176 -17.875 0.253 1 93.88 69 PRO B C 1
ATOM 2651 O O . PRO B 1 69 ? 7.156 -18.734 1.139 1 93.88 69 PRO B O 1
ATOM 2654 N N . HIS B 1 70 ? 6.148 -17.047 0.054 1 97.69 70 HIS B N 1
ATOM 2655 C CA . HIS B 1 70 ? 5.199 -16.812 1.136 1 97.69 70 HIS B CA 1
ATOM 2656 C C . HIS B 1 70 ? 3.93 -17.641 0.943 1 97.69 70 HIS B C 1
ATOM 2658 O O . HIS B 1 70 ? 3.055 -17.656 1.812 1 97.69 70 HIS B O 1
ATOM 2664 N N . LYS B 1 71 ? 3.752 -18.406 -0.087 1 97.19 71 LYS B N 1
ATOM 2665 C CA . LYS B 1 71 ? 2.471 -19 -0.459 1 97.19 71 LYS B CA 1
ATOM 2666 C C . LYS B 1 71 ? 1.975 -19.953 0.619 1 97.19 71 LYS B C 1
ATOM 2668 O O . LYS B 1 71 ? 0.771 -20.047 0.868 1 97.19 71 LYS B O 1
ATOM 2673 N N . GLU B 1 72 ? 2.863 -20.656 1.182 1 96.44 72 GLU B N 1
ATOM 2674 C CA . GLU B 1 72 ? 2.482 -21.578 2.248 1 96.44 72 GLU B CA 1
ATOM 2675 C C . GLU B 1 72 ? 2.406 -20.859 3.594 1 96.44 72 GLU B C 1
ATOM 2677 O O . GLU B 1 72 ? 1.449 -21.047 4.348 1 96.44 72 GLU B O 1
ATOM 2682 N N . ALA B 1 73 ? 3.34 -20.031 3.896 1 97.44 73 ALA B N 1
ATOM 2683 C CA . ALA B 1 73 ? 3.523 -19.391 5.199 1 97.44 73 ALA B CA 1
ATOM 2684 C C . ALA B 1 73 ? 2.387 -18.422 5.496 1 97.44 73 ALA B C 1
ATOM 2686 O O . ALA B 1 73 ? 2.152 -18.078 6.656 1 97.44 73 ALA B O 1
ATOM 2687 N N . VAL B 1 74 ? 1.624 -18.016 4.512 1 98.5 74 VAL B N 1
ATOM 2688 C CA . VAL B 1 74 ? 0.602 -17 4.699 1 98.5 74 VAL B CA 1
ATOM 2689 C C . VAL B 1 74 ? -0.676 -17.625 5.238 1 98.5 74 VAL B C 1
ATOM 2691 O O . VAL B 1 74 ? -1.533 -16.938 5.801 1 98.5 74 VAL B O 1
ATOM 2694 N N . LEU B 1 75 ? -0.784 -18.906 5.129 1 97.75 75 LEU B N 1
ATOM 2695 C CA . LEU B 1 75 ? -2.008 -19.625 5.449 1 97.75 75 LEU B CA 1
ATOM 2696 C C . LEU B 1 75 ? -2.436 -19.375 6.887 1 97.75 75 LEU B C 1
ATOM 2698 O O . LEU B 1 75 ? -3.564 -18.938 7.137 1 97.75 75 LEU B O 1
ATOM 2702 N N . PRO B 1 76 ? -1.562 -19.5 7.836 1 97.38 76 PRO B N 1
ATOM 2703 C CA . PRO B 1 76 ? -1.991 -19.406 9.234 1 97.38 76 PRO B CA 1
ATOM 2704 C C . PRO B 1 76 ? -2.314 -17.969 9.656 1 97.38 76 PRO B C 1
ATOM 2706 O O . PRO B 1 76 ? -2.885 -17.75 10.727 1 97.38 76 PRO B O 1
ATOM 2709 N N . VAL B 1 77 ? -1.985 -17.016 8.891 1 97.5 77 VAL B N 1
ATOM 2710 C CA . VAL B 1 77 ? -2.172 -15.633 9.328 1 97.5 77 VAL B CA 1
ATOM 2711 C C . VAL B 1 77 ? -3.396 -15.031 8.641 1 97.5 77 VAL B C 1
ATOM 2713 O O . VAL B 1 77 ? -3.691 -13.844 8.805 1 97.5 77 VAL B O 1
ATOM 2716 N N . LEU B 1 78 ? -4.105 -15.805 7.863 1 98.38 78 LEU B N 1
ATOM 2717 C CA . LEU B 1 78 ? -5.344 -15.383 7.223 1 98.38 78 LEU B CA 1
ATOM 2718 C C . LEU B 1 78 ? -6.555 -15.766 8.07 1 98.38 78 LEU B C 1
ATOM 2720 O O . LEU B 1 78 ? -6.469 -16.672 8.906 1 98.38 78 LEU B O 1
ATOM 2724 N N . ASP B 1 79 ? -7.676 -15.062 7.855 1 97.94 79 ASP B N 1
ATOM 2725 C CA . ASP B 1 79 ? -8.883 -15.32 8.625 1 97.94 79 ASP B CA 1
ATOM 2726 C C . ASP B 1 79 ? -9.609 -16.562 8.109 1 97.94 79 ASP B C 1
ATOM 2728 O O . ASP B 1 79 ? -10.195 -17.312 8.891 1 97.94 79 ASP B O 1
ATOM 2732 N N . GLU B 1 80 ? -9.633 -16.703 6.781 1 97.69 80 GLU B N 1
ATOM 2733 C CA . GLU B 1 80 ? -10.281 -17.828 6.105 1 97.69 80 GLU B CA 1
ATOM 2734 C C . GLU B 1 80 ? -9.562 -18.172 4.809 1 97.69 80 GLU B C 1
ATOM 2736 O O . GLU B 1 80 ? -8.898 -17.328 4.207 1 97.69 80 GLU B O 1
ATOM 2741 N N . VAL B 1 81 ? -9.695 -19.422 4.473 1 98.06 81 VAL B N 1
ATOM 2742 C CA . VAL B 1 81 ? -9.141 -19.891 3.205 1 98.06 81 VAL B CA 1
ATOM 2743 C C . VAL B 1 81 ? -10.148 -20.812 2.508 1 98.06 81 VAL B C 1
ATOM 2745 O O . VAL B 1 81 ? -10.938 -21.484 3.164 1 98.06 81 VAL B O 1
ATOM 2748 N N . THR B 1 82 ? -10.18 -20.781 1.226 1 98.12 82 THR B N 1
ATOM 2749 C CA . THR B 1 82 ? -11.062 -21.672 0.473 1 98.12 82 THR B CA 1
ATOM 2750 C C . THR B 1 82 ? -10.664 -23.125 0.681 1 98.12 82 THR B C 1
ATOM 2752 O O . THR B 1 82 ? -9.531 -23.422 1.071 1 98.12 82 THR B O 1
ATOM 2755 N N . GLU B 1 83 ? -11.594 -24 0.365 1 97.06 83 GLU B N 1
ATOM 2756 C CA . GLU B 1 83 ? -11.32 -25.438 0.468 1 97.06 83 GLU B CA 1
ATOM 2757 C C . GLU B 1 83 ? -10.164 -25.844 -0.432 1 97.06 83 GLU B C 1
ATOM 2759 O O . GLU B 1 83 ? -9.305 -26.641 -0.031 1 97.06 83 GLU B O 1
ATOM 2764 N N . ARG B 1 84 ? -10.117 -25.328 -1.602 1 97.06 84 ARG B N 1
ATOM 2765 C CA . ARG B 1 84 ? -9.047 -25.703 -2.521 1 97.06 84 ARG B CA 1
ATOM 2766 C C . ARG B 1 84 ? -7.699 -25.172 -2.035 1 97.06 84 ARG B C 1
ATOM 2768 O O . ARG B 1 84 ? -6.684 -25.859 -2.15 1 97.06 84 ARG B O 1
ATOM 2775 N N . ALA B 1 85 ? -7.668 -23.938 -1.523 1 98.06 85 ALA B N 1
ATOM 2776 C CA . ALA B 1 85 ? -6.418 -23.406 -0.988 1 98.06 85 ALA B CA 1
ATOM 2777 C C . ALA B 1 85 ? -5.938 -24.234 0.203 1 98.06 85 ALA B C 1
ATOM 2779 O O . ALA B 1 85 ? -4.738 -24.469 0.355 1 98.06 85 ALA B O 1
ATOM 2780 N N . ARG B 1 86 ? -6.867 -24.656 0.984 1 97.31 86 ARG B N 1
ATOM 2781 C CA . ARG B 1 86 ? -6.543 -25.531 2.111 1 97.31 86 ARG B CA 1
ATOM 2782 C C . ARG B 1 86 ? -5.98 -26.859 1.63 1 97.31 86 ARG B C 1
ATOM 2784 O O . ARG B 1 86 ? -4.988 -27.359 2.174 1 97.31 86 ARG B O 1
ATOM 2791 N N . ALA B 1 87 ? -6.621 -27.422 0.662 1 96.44 87 ALA B N 1
ATOM 2792 C CA . ALA B 1 87 ? -6.18 -28.688 0.103 1 96.44 87 ALA B CA 1
ATOM 2793 C C . ALA B 1 87 ? -4.766 -28.578 -0.461 1 96.44 87 ALA B C 1
ATOM 2795 O O . ALA B 1 87 ? -3.924 -29.453 -0.214 1 96.44 87 ALA B O 1
ATOM 2796 N N . VAL B 1 88 ? -4.5 -27.516 -1.139 1 97.06 88 VAL B N 1
ATOM 2797 C CA . VAL B 1 88 ? -3.207 -27.281 -1.77 1 97.06 88 VAL B CA 1
ATOM 2798 C C . VAL B 1 88 ? -2.158 -26.969 -0.701 1 97.06 88 VAL B C 1
ATOM 2800 O O . VAL B 1 88 ? -0.984 -27.312 -0.861 1 97.06 88 VAL B O 1
ATOM 2803 N N . GLY B 1 89 ? -2.613 -26.344 0.369 1 97.25 89 GLY B N 1
ATOM 2804 C CA . GLY B 1 89 ? -1.696 -25.875 1.399 1 97.25 89 GLY B CA 1
ATOM 2805 C C . GLY B 1 89 ? -0.927 -24.625 0.998 1 97.25 89 GLY B C 1
ATOM 2806 O O . GLY B 1 89 ? 0.203 -24.422 1.445 1 97.25 89 GLY B O 1
ATOM 2807 N N . ALA B 1 90 ? -1.462 -23.859 0.12 1 97.69 90 ALA B N 1
ATOM 2808 C CA . ALA B 1 90 ? -0.836 -22.641 -0.363 1 97.69 90 ALA B CA 1
ATOM 2809 C C . ALA B 1 90 ? -1.888 -21.625 -0.819 1 97.69 90 ALA B C 1
ATOM 2811 O O . ALA B 1 90 ? -2.943 -22.016 -1.329 1 97.69 90 ALA B O 1
ATOM 2812 N N . VAL B 1 91 ? -1.603 -20.375 -0.628 1 98.56 91 VAL B N 1
ATOM 2813 C CA . VAL B 1 91 ? -2.449 -19.266 -1.046 1 98.56 91 VAL B CA 1
ATOM 2814 C C . VAL B 1 91 ? -1.665 -18.344 -1.979 1 98.56 91 VAL B C 1
ATOM 2816 O O . VAL B 1 91 ? -0.513 -18 -1.7 1 98.56 91 VAL B O 1
ATOM 2819 N N . ASN B 1 92 ? -2.318 -17.969 -3.131 1 98.5 92 ASN B N 1
ATOM 2820 C CA . ASN B 1 92 ? -1.66 -16.984 -3.986 1 98.5 92 ASN B CA 1
ATOM 2821 C C . ASN B 1 92 ? -2.512 -15.734 -4.156 1 98.5 92 ASN B C 1
ATOM 2823 O O . ASN B 1 92 ? -2.102 -14.789 -4.828 1 98.5 92 ASN B O 1
ATOM 2827 N N . THR B 1 93 ? -3.756 -15.758 -3.586 1 98.88 93 THR B N 1
ATOM 2828 C CA . THR B 1 93 ? -4.672 -14.633 -3.715 1 98.88 93 THR B CA 1
ATOM 2829 C C . THR B 1 93 ? -5.348 -14.328 -2.379 1 98.88 93 THR B C 1
ATOM 2831 O O . THR B 1 93 ? -5.902 -15.227 -1.74 1 98.88 93 THR B O 1
ATOM 2834 N N . ILE B 1 94 ? -5.242 -13.148 -1.959 1 98.88 94 ILE B N 1
ATOM 2835 C CA . ILE B 1 94 ? -5.91 -12.664 -0.759 1 98.88 94 ILE B CA 1
ATOM 2836 C C . ILE B 1 94 ? -6.996 -11.664 -1.146 1 98.88 94 ILE B C 1
ATOM 2838 O O . ILE B 1 94 ? -6.77 -10.781 -1.979 1 98.88 94 ILE B O 1
ATOM 2842 N N . VAL B 1 95 ? -8.18 -11.797 -0.609 1 98.75 95 VAL B N 1
ATOM 2843 C CA . VAL B 1 95 ? -9.312 -10.906 -0.853 1 98.75 95 VAL B CA 1
ATOM 2844 C C . VAL B 1 95 ? -9.82 -10.344 0.472 1 98.75 95 VAL B C 1
ATOM 2846 O O . VAL B 1 95 ? -10.039 -11.094 1.427 1 98.75 95 VAL B O 1
ATOM 2849 N N . ARG B 1 96 ? -9.945 -9.062 0.509 1 97.88 96 ARG B N 1
ATOM 2850 C CA . ARG B 1 96 ? -10.539 -8.453 1.695 1 97.88 96 ARG B CA 1
ATOM 2851 C C . ARG B 1 96 ? -12.062 -8.438 1.604 1 97.88 96 ARG B C 1
ATOM 2853 O O . ARG B 1 96 ? -12.625 -8.016 0.594 1 97.88 96 ARG B O 1
ATOM 2860 N N . ASP B 1 97 ? -12.648 -8.992 2.518 1 93.62 97 ASP B N 1
ATOM 2861 C CA . ASP B 1 97 ? -14.094 -8.945 2.682 1 93.62 97 ASP B CA 1
ATOM 2862 C C . ASP B 1 97 ? -14.477 -8.406 4.059 1 93.62 97 ASP B C 1
ATOM 2864 O O . ASP B 1 97 ? -14.469 -9.148 5.043 1 93.62 97 ASP B O 1
ATOM 2868 N N . GLY B 1 98 ? -14.922 -7.312 3.936 1 84.44 98 GLY B N 1
ATOM 2869 C CA . GLY B 1 98 ? -15.094 -6.742 5.262 1 84.44 98 GLY B CA 1
ATOM 2870 C C . GLY B 1 98 ? -13.859 -6.875 6.133 1 84.44 98 GLY B C 1
ATOM 2871 O O . GLY B 1 98 ? -12.938 -7.621 5.801 1 84.44 98 GLY B O 1
ATOM 2872 N N . GLY B 1 99 ? -13.359 -6.273 7.012 1 87.56 99 GLY B N 1
ATOM 2873 C CA . GLY B 1 99 ? -12.219 -6.258 7.91 1 87.56 99 GLY B CA 1
ATOM 2874 C C . GLY B 1 99 ? -11.484 -7.586 7.965 1 87.56 99 GLY B C 1
ATOM 2875 O O . GLY B 1 99 ? -10.477 -7.715 8.664 1 87.56 99 GLY B O 1
ATOM 2876 N N . ARG B 1 100 ? -11.945 -8.688 7.098 1 96.44 100 ARG B N 1
ATOM 2877 C CA . ARG B 1 100 ? -11.336 -10.008 7.102 1 96.44 100 ARG B CA 1
ATOM 2878 C C . ARG B 1 100 ? -10.57 -10.266 5.805 1 96.44 100 ARG B C 1
ATOM 2880 O O . ARG B 1 100 ? -10.953 -9.758 4.746 1 96.44 100 ARG B O 1
ATOM 2887 N N . LEU B 1 101 ? -9.523 -11.086 5.902 1 98.56 101 LEU B N 1
ATOM 2888 C CA . LEU B 1 101 ? -8.719 -11.477 4.75 1 98.56 101 LEU B CA 1
ATOM 2889 C C . LEU B 1 101 ? -8.93 -12.945 4.41 1 98.56 101 LEU B C 1
ATOM 2891 O O . LEU B 1 101 ? -8.68 -13.82 5.238 1 98.56 101 LEU B O 1
ATOM 2895 N N . HIS B 1 102 ? -9.414 -13.172 3.164 1 98.5 102 HIS B N 1
ATOM 2896 C CA . HIS B 1 102 ? -9.695 -14.508 2.641 1 98.5 102 HIS B CA 1
ATOM 2897 C C . HIS B 1 102 ? -8.633 -14.945 1.643 1 98.5 102 HIS B C 1
ATOM 2899 O O . HIS B 1 102 ? -8.242 -14.164 0.767 1 98.5 102 HIS B O 1
ATOM 2905 N N . GLY B 1 103 ? -8.148 -16.188 1.851 1 98.75 103 GLY B N 1
ATOM 2906 C CA . GLY B 1 103 ? -7.137 -16.719 0.954 1 98.75 103 GLY B CA 1
ATOM 2907 C C . GLY B 1 103 ? -7.699 -17.719 -0.044 1 98.75 103 GLY B C 1
ATOM 2908 O O . GLY B 1 103 ? -8.586 -18.516 0.291 1 98.75 103 GLY B O 1
ATOM 2909 N N . ASP B 1 104 ? -7.238 -17.641 -1.271 1 98.75 104 ASP B N 1
ATOM 2910 C CA . ASP B 1 104 ? -7.582 -18.562 -2.35 1 98.75 104 ASP B CA 1
ATOM 2911 C C . ASP B 1 104 ? -6.344 -18.969 -3.148 1 98.75 104 ASP B C 1
ATOM 2913 O O . ASP B 1 104 ? -5.246 -18.453 -2.895 1 98.75 104 ASP B O 1
ATOM 2917 N N . ASN B 1 105 ? -6.469 -19.953 -3.963 1 98.75 105 ASN B N 1
ATOM 2918 C CA . ASN B 1 105 ? -5.395 -20.359 -4.863 1 98.75 105 ASN B CA 1
ATOM 2919 C C . ASN B 1 105 ? -5.855 -20.391 -6.316 1 98.75 105 ASN B C 1
ATOM 2921 O O . ASN B 1 105 ? -6.48 -21.344 -6.758 1 98.75 105 ASN B O 1
ATOM 2925 N N . THR B 1 106 ? -5.492 -19.375 -7.02 1 98.69 106 THR B N 1
ATOM 2926 C CA . THR B 1 106 ? -5.918 -19.25 -8.414 1 98.69 106 THR B CA 1
ATOM 2927 C C . THR B 1 106 ? -4.891 -19.875 -9.352 1 98.69 106 THR B C 1
ATOM 2929 O O . THR B 1 106 ? -5.117 -19.953 -10.562 1 98.69 106 THR B O 1
ATOM 2932 N N . ASP B 1 107 ? -3.779 -20.359 -8.82 1 98.25 107 ASP B N 1
ATOM 2933 C CA . ASP B 1 107 ? -2.781 -21.047 -9.633 1 98.25 107 ASP B CA 1
ATOM 2934 C C . ASP B 1 107 ? -3.355 -22.328 -10.242 1 98.25 107 ASP B C 1
ATOM 2936 O O . ASP B 1 107 ? -2.979 -22.719 -11.352 1 98.25 107 ASP B O 1
ATOM 2940 N N . ILE B 1 108 ? -4.289 -22.953 -9.531 1 98 108 ILE B N 1
ATOM 2941 C CA . ILE B 1 108 ? -4.875 -24.203 -10 1 98 108 ILE B CA 1
ATOM 2942 C C . ILE B 1 108 ? -5.578 -23.984 -11.336 1 98 108 ILE B C 1
ATOM 2944 O O . ILE B 1 108 ? -5.23 -24.609 -12.344 1 98 108 ILE B O 1
ATOM 2948 N N . ALA B 1 109 ? -6.473 -23.031 -11.32 1 97.06 109 ALA B N 1
ATOM 2949 C CA . ALA B 1 109 ? -7.211 -22.719 -12.539 1 97.06 109 ALA B CA 1
ATOM 2950 C C . ALA B 1 109 ? -6.277 -22.172 -13.617 1 97.06 109 ALA B C 1
ATOM 2952 O O . ALA B 1 109 ? -6.418 -22.5 -14.797 1 97.06 109 ALA B O 1
ATOM 2953 N N . GLY B 1 110 ? -5.375 -21.344 -13.203 1 98 110 GLY B N 1
ATOM 2954 C CA . GLY B 1 110 ? -4.414 -20.797 -14.141 1 98 110 GLY B CA 1
ATOM 2955 C C . GLY B 1 110 ? -3.592 -21.844 -14.859 1 98 110 GLY B C 1
ATOM 2956 O O . GLY B 1 110 ? -3.312 -21.719 -16.047 1 98 110 GLY B O 1
ATOM 2957 N N . PHE B 1 111 ? -3.26 -22.859 -14.148 1 98 111 PHE B N 1
ATOM 2958 C CA . PHE B 1 111 ? -2.447 -23.953 -14.68 1 98 111 PHE B CA 1
ATOM 2959 C C . PHE B 1 111 ? -3.268 -24.828 -15.617 1 98 111 PHE B C 1
ATOM 2961 O O . PHE B 1 111 ? -2.793 -25.234 -16.672 1 98 111 PHE B O 1
ATOM 2968 N N . LEU B 1 112 ? -4.473 -25.094 -15.328 1 97.88 112 LEU B N 1
ATOM 2969 C CA . LEU B 1 112 ? -5.293 -26.078 -16.031 1 97.88 112 LEU B CA 1
ATOM 2970 C C . LEU B 1 112 ? -5.82 -25.484 -17.344 1 97.88 112 LEU B C 1
ATOM 2972 O O . LEU B 1 112 ? -5.934 -26.203 -18.344 1 97.88 112 LEU B O 1
ATOM 2976 N N . ARG B 1 113 ? -6.031 -24.219 -17.375 1 96.81 113 ARG B N 1
ATOM 2977 C CA . ARG B 1 113 ? -6.742 -23.609 -18.484 1 96.81 113 ARG B CA 1
ATOM 2978 C C . ARG B 1 113 ? -5.949 -23.734 -19.781 1 96.81 113 ARG B C 1
ATOM 2980 O O . ARG B 1 113 ? -6.488 -24.156 -20.812 1 96.81 113 ARG B O 1
ATOM 2987 N N . PRO B 1 114 ? -4.699 -23.422 -19.766 1 96.19 114 PRO B N 1
ATOM 2988 C CA . PRO B 1 114 ? -3.932 -23.578 -21 1 96.19 114 PRO B CA 1
ATOM 2989 C C . PRO B 1 114 ? -3.9 -25.031 -21.5 1 96.19 114 PRO B C 1
ATOM 2991 O O . PRO B 1 114 ? -3.861 -25.266 -22.703 1 96.19 114 PRO B O 1
ATOM 2994 N N . LEU B 1 115 ? -3.893 -26.031 -20.641 1 97.06 115 LEU B N 1
ATOM 2995 C CA . LEU B 1 115 ? -3.92 -27.438 -21.016 1 97.06 115 LEU B CA 1
ATOM 2996 C C . LEU B 1 115 ? -5.246 -27.797 -21.656 1 97.06 115 LEU B C 1
ATOM 2998 O O . LEU B 1 115 ? -5.273 -28.484 -22.688 1 97.06 115 LEU B O 1
ATOM 3002 N N . GLU B 1 116 ? -6.289 -27.281 -21.047 1 95.69 116 GLU B N 1
ATOM 3003 C CA . GLU B 1 116 ? -7.625 -27.562 -21.547 1 95.69 116 GLU B CA 1
ATOM 3004 C C . GLU B 1 116 ? -7.809 -27.016 -22.969 1 95.69 116 GLU B C 1
ATOM 3006 O O . GLU B 1 116 ? -8.43 -27.672 -23.812 1 95.69 116 GLU B O 1
ATOM 3011 N N . GLU B 1 117 ? -7.238 -25.922 -23.219 1 93.19 117 GLU B N 1
ATOM 3012 C CA . GLU B 1 117 ? -7.391 -25.25 -24.5 1 93.19 117 GLU B CA 1
ATOM 3013 C C . GLU B 1 117 ? -6.586 -25.953 -25.594 1 93.19 117 GLU B C 1
ATOM 3015 O O . GLU B 1 117 ? -6.828 -25.734 -26.781 1 93.19 117 GLU B O 1
ATOM 3020 N N . ARG B 1 118 ? -5.637 -26.766 -25.188 1 91.5 118 ARG B N 1
ATOM 3021 C CA . ARG B 1 118 ? -4.738 -27.391 -26.156 1 91.5 118 ARG B CA 1
ATOM 3022 C C . ARG B 1 118 ? -4.965 -28.891 -26.219 1 91.5 118 ARG B C 1
ATOM 3024 O O . ARG B 1 118 ? -4.012 -29.672 -26.359 1 91.5 118 ARG B O 1
ATOM 3031 N N . GLY B 1 119 ? -6.176 -29.344 -25.969 1 85 119 GLY B N 1
ATOM 3032 C CA . GLY B 1 119 ? -6.508 -30.75 -26.078 1 85 119 GLY B CA 1
ATOM 3033 C C . GLY B 1 119 ? -6.207 -31.531 -24.812 1 85 119 GLY B C 1
ATOM 3034 O O . GLY B 1 119 ? -5.73 -32.656 -24.891 1 85 119 GLY B O 1
ATOM 3035 N N . GLY B 1 120 ? -6.477 -31 -23.766 1 87.38 120 GLY B N 1
ATOM 3036 C CA . GLY B 1 120 ? -6.191 -31.578 -22.469 1 87.38 120 GLY B CA 1
ATOM 3037 C C . GLY B 1 120 ? -6.879 -32.906 -22.219 1 87.38 120 GLY B C 1
ATOM 3038 O O . GLY B 1 120 ? -6.43 -33.719 -21.406 1 87.38 120 GLY B O 1
ATOM 3039 N N . ASP B 1 121 ? -7.844 -33.188 -22.938 1 87.62 121 ASP B N 1
ATOM 3040 C CA . ASP B 1 121 ? -8.578 -34.438 -22.766 1 87.62 121 ASP B CA 1
ATOM 3041 C C . ASP B 1 121 ? -7.676 -35.625 -22.984 1 87.62 121 ASP B C 1
ATOM 3043 O O . ASP B 1 121 ? -7.859 -36.688 -22.344 1 87.62 121 ASP B O 1
ATOM 3047 N N . ALA B 1 122 ? -6.723 -35.5 -23.812 1 91.56 122 ALA B N 1
ATOM 3048 C CA . ALA B 1 122 ? -5.801 -36.594 -24.141 1 91.56 122 ALA B CA 1
ATOM 3049 C C . ALA B 1 122 ? -4.887 -36.906 -22.953 1 91.56 122 ALA B C 1
ATOM 3051 O O . ALA B 1 122 ? -4.227 -37.938 -22.938 1 91.56 122 ALA B O 1
ATOM 3052 N N . LEU B 1 123 ? -4.918 -36.094 -21.969 1 96.25 123 LEU B N 1
ATOM 3053 C CA . LEU B 1 123 ? -4.02 -36.219 -20.828 1 96.25 123 LEU B CA 1
ATOM 3054 C C . LEU B 1 123 ? -4.68 -37.031 -19.719 1 96.25 123 LEU B C 1
ATOM 3056 O O . LEU B 1 123 ? -4.02 -37.438 -18.75 1 96.25 123 LEU B O 1
ATOM 3060 N N . GLU B 1 124 ? -5.957 -37.281 -19.844 1 96.44 124 GLU B N 1
ATOM 3061 C CA . GLU B 1 124 ? -6.672 -38 -18.797 1 96.44 124 GLU B CA 1
ATOM 3062 C C . GLU B 1 124 ? -6.031 -39.375 -18.531 1 96.44 124 GLU B C 1
ATOM 3064 O O . GLU B 1 124 ? -5.789 -40.156 -19.453 1 96.44 124 GLU B O 1
ATOM 3069 N N . GLY B 1 125 ? -5.684 -39.594 -17.281 1 97.25 125 GLY B N 1
ATOM 3070 C CA . GLY B 1 125 ? -5.152 -40.875 -16.859 1 97.25 125 GLY B CA 1
ATOM 3071 C C . GLY B 1 125 ? -3.703 -41.094 -17.25 1 97.25 125 GLY B C 1
ATOM 3072 O O . GLY B 1 125 ? -3.09 -42.094 -16.875 1 97.25 125 GLY B O 1
ATOM 3073 N N . ALA B 1 126 ? -3.174 -40.188 -17.984 1 97.62 126 ALA B N 1
ATOM 3074 C CA . ALA B 1 126 ? -1.819 -40.344 -18.5 1 97.62 126 ALA B CA 1
ATOM 3075 C C . ALA B 1 126 ? -0.783 -40.156 -17.391 1 97.62 126 ALA B C 1
ATOM 3077 O O . ALA B 1 126 ? -1.016 -39.438 -16.438 1 97.62 126 ALA B O 1
ATOM 3078 N N . PRO B 1 127 ? 0.394 -40.875 -17.531 1 98.38 127 PRO B N 1
ATOM 3079 C CA . PRO B 1 127 ? 1.479 -40.594 -16.594 1 98.38 127 PRO B CA 1
ATOM 3080 C C . PRO B 1 127 ? 2.033 -39.156 -16.75 1 98.38 127 PRO B C 1
ATOM 3082 O O . PRO B 1 127 ? 2.15 -38.656 -17.859 1 98.38 127 PRO B O 1
ATOM 3085 N N . MET B 1 128 ? 2.301 -38.562 -15.594 1 98.62 128 MET B N 1
ATOM 3086 C CA . MET B 1 128 ? 2.738 -37.188 -15.578 1 98.62 128 MET B CA 1
ATOM 3087 C C . MET B 1 128 ? 3.891 -37 -14.594 1 98.62 128 MET B C 1
ATOM 3089 O O . MET B 1 128 ? 4.109 -37.812 -13.719 1 98.62 128 MET B O 1
ATOM 3093 N N . LEU B 1 129 ? 4.645 -35.906 -14.828 1 98.69 129 LEU B N 1
ATOM 3094 C CA . LEU B 1 129 ? 5.793 -35.594 -13.984 1 98.69 129 LEU B CA 1
ATOM 3095 C C . LEU B 1 129 ? 5.871 -34.094 -13.703 1 98.69 129 LEU B C 1
ATOM 3097 O O . LEU B 1 129 ? 5.656 -33.281 -14.609 1 98.69 129 LEU B O 1
ATOM 3101 N N . VAL B 1 130 ? 6.137 -33.75 -12.461 1 98.69 130 VAL B N 1
ATOM 3102 C CA . VAL B 1 130 ? 6.301 -32.375 -12.047 1 98.69 130 VAL B CA 1
ATOM 3103 C C . VAL B 1 130 ? 7.68 -32.188 -11.422 1 98.69 130 VAL B C 1
ATOM 3105 O O . VAL B 1 130 ? 8.039 -32.875 -10.469 1 98.69 130 VAL B O 1
ATOM 3108 N N . PHE B 1 131 ? 8.461 -31.234 -11.992 1 97.75 131 PHE B N 1
ATOM 3109 C CA . PHE B 1 131 ? 9.688 -30.781 -11.344 1 97.75 131 PHE B CA 1
ATOM 3110 C C . PHE B 1 131 ? 9.391 -29.688 -10.336 1 97.75 131 PHE B C 1
ATOM 3112 O O . PHE B 1 131 ? 8.836 -28.641 -10.688 1 97.75 131 PHE B O 1
ATOM 3119 N N . GLY B 1 132 ? 9.766 -29.922 -9.055 1 96 132 GLY B N 1
ATOM 3120 C CA . GLY B 1 132 ? 9.555 -28.938 -8.016 1 96 132 GLY B CA 1
ATOM 3121 C C . GLY B 1 132 ? 8.602 -29.391 -6.926 1 96 132 GLY B C 1
ATOM 3122 O O . GLY B 1 132 ? 7.73 -30.234 -7.168 1 96 132 GLY B O 1
ATOM 3123 N N . ALA B 1 133 ? 8.742 -28.766 -5.742 1 94.81 133 ALA B N 1
ATOM 3124 C CA . ALA B 1 133 ? 7.902 -29.141 -4.605 1 94.81 133 ALA B CA 1
ATOM 3125 C C . ALA B 1 133 ? 7.508 -27.922 -3.789 1 94.81 133 ALA B C 1
ATOM 3127 O O . ALA B 1 133 ? 7.16 -28.031 -2.611 1 94.81 133 ALA B O 1
ATOM 3128 N N . GLY B 1 134 ? 7.578 -26.781 -4.367 1 91.88 134 GLY B N 1
ATOM 3129 C CA . GLY B 1 134 ? 7.195 -25.547 -3.691 1 91.88 134 GLY B CA 1
ATOM 3130 C C . GLY B 1 134 ? 5.73 -25.188 -3.869 1 91.88 134 GLY B C 1
ATOM 3131 O O . GLY B 1 134 ? 4.918 -26.062 -4.199 1 91.88 134 GLY B O 1
ATOM 3132 N N . GLY B 1 135 ? 5.363 -23.969 -3.609 1 90.81 135 GLY B N 1
ATOM 3133 C CA . GLY B 1 135 ? 3.984 -23.5 -3.645 1 90.81 135 GLY B CA 1
ATOM 3134 C C . GLY B 1 135 ? 3.324 -23.703 -4.996 1 90.81 135 GLY B C 1
ATOM 3135 O O . GLY B 1 135 ? 2.188 -24.172 -5.078 1 90.81 135 GLY B O 1
ATOM 3136 N N . ALA B 1 136 ? 4 -23.328 -6.027 1 93.56 136 ALA B N 1
ATOM 3137 C CA . ALA B 1 136 ? 3.453 -23.516 -7.371 1 93.56 136 ALA B CA 1
ATOM 3138 C C . ALA B 1 136 ? 3.262 -25 -7.691 1 93.56 136 ALA B C 1
ATOM 3140 O O . ALA B 1 136 ? 2.262 -25.375 -8.305 1 93.56 136 ALA B O 1
ATOM 3141 N N . ALA B 1 137 ? 4.211 -25.781 -7.281 1 97 137 ALA B N 1
ATOM 3142 C CA . ALA B 1 137 ? 4.133 -27.219 -7.504 1 97 137 ALA B CA 1
ATOM 3143 C C . ALA B 1 137 ? 2.926 -27.828 -6.789 1 97 137 ALA B C 1
ATOM 3145 O O . ALA B 1 137 ? 2.271 -28.734 -7.316 1 97 137 ALA B O 1
ATOM 3146 N N . ARG B 1 138 ? 2.65 -27.328 -5.633 1 97.44 138 ARG B N 1
ATOM 3147 C CA . ARG B 1 138 ? 1.501 -27.828 -4.883 1 97.44 138 ARG B CA 1
ATOM 3148 C C . ARG B 1 138 ? 0.209 -27.641 -5.672 1 97.44 138 ARG B C 1
ATOM 3150 O O . ARG B 1 138 ? -0.612 -28.562 -5.758 1 97.44 138 ARG B O 1
ATOM 3157 N N . ALA B 1 139 ? 0.04 -26.469 -6.203 1 98 139 ALA B N 1
ATOM 3158 C CA . ALA B 1 139 ? -1.145 -26.172 -7.004 1 98 139 ALA B CA 1
ATOM 3159 C C . ALA B 1 139 ? -1.207 -27.078 -8.242 1 98 139 ALA B C 1
ATOM 3161 O O . ALA B 1 139 ? -2.279 -27.562 -8.609 1 98 139 ALA B O 1
ATOM 3162 N N . VAL B 1 140 ? -0.097 -27.281 -8.859 1 98.31 140 VAL B N 1
ATOM 3163 C CA . VAL B 1 140 ? 0.008 -28.094 -10.07 1 98.31 140 VAL B CA 1
ATOM 3164 C C . VAL B 1 140 ? -0.37 -29.531 -9.758 1 98.31 140 VAL B C 1
ATOM 3166 O O . VAL B 1 140 ? -1.21 -30.125 -10.438 1 98.31 140 VAL B O 1
ATOM 3169 N N . VAL B 1 141 ? 0.233 -30.094 -8.695 1 98.5 141 VAL B N 1
ATOM 3170 C CA . VAL B 1 141 ? 0.008 -31.484 -8.32 1 98.5 141 VAL B CA 1
ATOM 3171 C C . VAL B 1 141 ? -1.459 -31.688 -7.945 1 98.5 141 VAL B C 1
ATOM 3173 O O . VAL B 1 141 ? -2.1 -32.625 -8.414 1 98.5 141 VAL B O 1
ATOM 3176 N N . TYR B 1 142 ? -2.01 -30.812 -7.156 1 98.44 142 TYR B N 1
ATOM 3177 C CA . TYR B 1 142 ? -3.42 -30.875 -6.789 1 98.44 142 TYR B CA 1
ATOM 3178 C C . TYR B 1 142 ? -4.309 -30.828 -8.031 1 98.44 142 TYR B C 1
ATOM 3180 O O . TYR B 1 142 ? -5.262 -31.594 -8.148 1 98.44 142 TYR B O 1
ATOM 3188 N N . GLY B 1 143 ? -4.008 -29.859 -8.945 1 97.94 143 GLY B N 1
ATOM 3189 C CA . GLY B 1 143 ? -4.766 -29.734 -10.172 1 97.94 143 GLY B CA 1
ATOM 3190 C C . GLY B 1 143 ? -4.734 -30.984 -11.031 1 97.94 143 GLY B C 1
ATOM 3191 O O . GLY B 1 143 ? -5.766 -31.406 -11.555 1 97.94 143 GLY B O 1
ATOM 3192 N N . LEU B 1 144 ? -3.592 -31.609 -11.148 1 98.12 144 LEU B N 1
ATOM 3193 C CA . LEU B 1 144 ? -3.439 -32.812 -11.961 1 98.12 144 LEU B CA 1
ATOM 3194 C C . LEU B 1 144 ? -4.191 -33.969 -11.336 1 98.12 144 LEU B C 1
ATOM 3196 O O . LEU B 1 144 ? -4.867 -34.719 -12.047 1 98.12 144 LEU B O 1
ATOM 3200 N N . LEU B 1 145 ? -4.086 -34.094 -10.023 1 98 145 LEU B N 1
ATOM 3201 C CA . LEU B 1 145 ? -4.77 -35.188 -9.328 1 98 145 LEU B CA 1
ATOM 3202 C C . LEU B 1 145 ? -6.285 -35.062 -9.461 1 98 145 LEU B C 1
ATOM 3204 O O . LEU B 1 145 ? -6.977 -36.031 -9.742 1 98 145 LEU B O 1
ATOM 3208 N N . SER B 1 146 ? -6.734 -33.844 -9.297 1 96.62 146 SER B N 1
ATOM 3209 C CA . SER B 1 146 ? -8.172 -33.625 -9.195 1 96.62 146 SER B CA 1
ATOM 3210 C C . SER B 1 146 ? -8.82 -33.562 -10.578 1 96.62 146 SER B C 1
ATOM 3212 O O . SER B 1 146 ? -9.984 -33.938 -10.734 1 96.62 146 SER B O 1
ATOM 3214 N N . HIS B 1 147 ? -8.086 -33.188 -11.562 1 96.38 147 HIS B N 1
ATOM 3215 C CA . HIS B 1 147 ? -8.695 -32.938 -12.867 1 96.38 147 HIS B CA 1
ATOM 3216 C C . HIS B 1 147 ? -8.398 -34.062 -13.836 1 96.38 147 HIS B C 1
ATOM 3218 O O . HIS B 1 147 ? -9.297 -34.531 -14.547 1 96.38 147 HIS B O 1
ATOM 3224 N N . TYR B 1 148 ? -7.156 -34.562 -13.859 1 96.44 148 TYR B N 1
ATOM 3225 C CA . TYR B 1 148 ? -6.762 -35.5 -14.898 1 96.44 148 TYR B CA 1
ATOM 3226 C C . TYR B 1 148 ? -6.609 -36.906 -14.32 1 96.44 148 TYR B C 1
ATOM 3228 O O . TYR B 1 148 ? -6.551 -37.875 -15.062 1 96.44 148 TYR B O 1
ATOM 3236 N N . ARG B 1 149 ? -6.48 -37.094 -13.039 1 96.75 149 ARG B N 1
ATOM 3237 C CA . ARG B 1 149 ? -6.402 -38.375 -12.352 1 96.75 149 ARG B CA 1
ATOM 3238 C C . ARG B 1 149 ? -5.367 -39.281 -13.008 1 96.75 149 ARG B C 1
ATOM 3240 O O . ARG B 1 149 ? -5.68 -40.406 -13.398 1 96.75 149 ARG B O 1
ATOM 3247 N N . PRO B 1 150 ? -4.109 -38.875 -12.984 1 98.12 150 PRO B N 1
ATOM 3248 C CA . PRO B 1 150 ? -3.068 -39.656 -13.648 1 98.12 150 PRO B CA 1
ATOM 3249 C C . PRO B 1 150 ? -2.863 -41.031 -13.016 1 98.12 150 PRO B C 1
ATOM 3251 O O . PRO B 1 150 ? -3.055 -41.188 -11.805 1 98.12 150 PRO B O 1
ATOM 3254 N N . GLU B 1 151 ? -2.459 -42 -13.906 1 97.88 151 GLU B N 1
ATOM 3255 C CA . GLU B 1 151 ? -2.096 -43.312 -13.391 1 97.88 151 GLU B CA 1
ATOM 3256 C C . GLU B 1 151 ? -0.844 -43.25 -12.523 1 97.88 151 GLU B C 1
ATOM 3258 O O . GLU B 1 151 ? -0.698 -44.031 -11.57 1 97.88 151 GLU B O 1
ATOM 3263 N N . ARG B 1 152 ? 0.014 -42.312 -12.906 1 98.31 152 ARG B N 1
ATOM 3264 C CA . ARG B 1 152 ? 1.246 -42.031 -12.172 1 98.31 152 ARG B CA 1
ATOM 3265 C C . ARG B 1 152 ? 1.599 -40.562 -12.242 1 98.31 152 ARG B C 1
ATOM 3267 O O . ARG B 1 152 ? 1.573 -39.969 -13.312 1 98.31 152 ARG B O 1
ATOM 3274 N N . LEU B 1 153 ? 1.796 -40 -11.102 1 98.62 153 LEU B N 1
ATOM 3275 C CA . LEU B 1 153 ? 2.266 -38.625 -11 1 98.62 153 LEU B CA 1
ATOM 3276 C C . LEU B 1 153 ? 3.555 -38.562 -10.188 1 98.62 153 LEU B C 1
ATOM 3278 O O . LEU B 1 153 ? 3.533 -38.688 -8.961 1 98.62 153 LEU B O 1
ATOM 3282 N N . THR B 1 154 ? 4.703 -38.312 -10.875 1 98.5 154 THR B N 1
ATOM 3283 C CA . THR B 1 154 ? 6.008 -38.281 -10.219 1 98.5 154 THR B CA 1
ATOM 3284 C C . THR B 1 154 ? 6.426 -36.875 -9.867 1 98.5 154 THR B C 1
ATOM 3286 O O . THR B 1 154 ? 6.43 -36 -10.727 1 98.5 154 THR B O 1
ATOM 3289 N N . ILE B 1 155 ? 6.703 -36.656 -8.609 1 98.5 155 ILE B N 1
ATOM 3290 C CA . ILE B 1 155 ? 7.25 -35.375 -8.141 1 98.5 155 ILE B CA 1
ATOM 3291 C C . ILE B 1 155 ? 8.766 -35.5 -8.016 1 98.5 155 ILE B C 1
ATOM 3293 O O . ILE B 1 155 ? 9.281 -36.375 -7.316 1 98.5 155 ILE B O 1
ATOM 3297 N N . VAL B 1 156 ? 9.453 -34.594 -8.719 1 97.5 156 VAL B N 1
ATOM 3298 C CA . VAL B 1 156 ? 10.906 -34.594 -8.703 1 97.5 156 VAL B CA 1
ATOM 3299 C C . VAL B 1 156 ? 11.414 -33.312 -8.047 1 97.5 156 VAL B C 1
ATOM 3301 O O . VAL B 1 156 ? 11.055 -32.219 -8.469 1 97.5 156 VAL B O 1
ATOM 3304 N N . ALA B 1 157 ? 12.102 -33.469 -7.062 1 94.12 157 ALA B N 1
ATOM 3305 C CA . ALA B 1 157 ? 12.672 -32.312 -6.387 1 94.12 157 ALA B CA 1
ATOM 3306 C C . ALA B 1 157 ? 14.156 -32.531 -6.086 1 94.12 157 ALA B C 1
ATOM 3308 O O . ALA B 1 157 ? 14.617 -33.656 -6.023 1 94.12 157 ALA B O 1
ATOM 3309 N N . ARG B 1 158 ? 14.977 -31.359 -5.945 1 82.88 158 ARG B N 1
ATOM 3310 C CA . ARG B 1 158 ? 16.391 -31.422 -5.59 1 82.88 158 ARG B CA 1
ATOM 3311 C C . ARG B 1 158 ? 16.578 -32.062 -4.219 1 82.88 158 ARG B C 1
ATOM 3313 O O . ARG B 1 158 ? 17.547 -32.812 -4.004 1 82.88 158 ARG B O 1
ATOM 3320 N N . ARG B 1 159 ? 15.602 -31.719 -3.393 1 82.94 159 ARG B N 1
ATOM 3321 C CA . ARG B 1 159 ? 15.562 -32.344 -2.072 1 82.94 159 ARG B CA 1
ATOM 3322 C C . ARG B 1 159 ? 14.398 -33.312 -1.963 1 82.94 159 ARG B C 1
ATOM 3324 O O . ARG B 1 159 ? 13.242 -32.906 -1.867 1 82.94 159 ARG B O 1
ATOM 3331 N N . PRO B 1 160 ? 14.781 -34.5 -1.854 1 82.5 160 PRO B N 1
ATOM 3332 C CA . PRO B 1 160 ? 13.719 -35.5 -1.842 1 82.5 160 PRO B CA 1
ATOM 3333 C C . PRO B 1 160 ? 12.727 -35.312 -0.697 1 82.5 160 PRO B C 1
ATOM 3335 O O . PRO B 1 160 ? 11.539 -35.625 -0.84 1 82.5 160 PRO B O 1
ATOM 3338 N N . ASP B 1 161 ? 13.227 -34.844 0.348 1 91.25 161 ASP B N 1
ATOM 3339 C CA . ASP B 1 161 ? 12.359 -34.656 1.508 1 91.25 161 ASP B CA 1
ATOM 3340 C C . ASP B 1 161 ? 11.227 -33.656 1.187 1 91.25 161 ASP B C 1
ATOM 3342 O O . ASP B 1 161 ? 10.117 -33.812 1.704 1 91.25 161 ASP B O 1
ATOM 3346 N N . GLN B 1 162 ? 11.461 -32.75 0.33 1 91.19 162 GLN B N 1
ATOM 3347 C CA . GLN B 1 162 ? 10.43 -31.812 -0.061 1 91.19 162 GLN B CA 1
ATOM 3348 C C . GLN B 1 162 ? 9.352 -32.469 -0.914 1 91.19 162 GLN B C 1
ATOM 3350 O O . GLN B 1 162 ? 8.164 -32.219 -0.75 1 91.19 162 GLN B O 1
ATOM 3355 N N . ALA B 1 163 ? 9.859 -33.312 -1.771 1 94.94 163 ALA B N 1
ATOM 3356 C CA . ALA B 1 163 ? 8.922 -34.031 -2.613 1 94.94 163 ALA B CA 1
ATOM 3357 C C . ALA B 1 163 ? 8.07 -35 -1.782 1 94.94 163 ALA B C 1
ATOM 3359 O O . ALA B 1 163 ? 6.863 -35.125 -2.002 1 94.94 163 ALA B O 1
ATOM 3360 N N . GLU B 1 164 ? 8.75 -35.625 -0.88 1 96.19 164 GLU B N 1
ATOM 3361 C CA . GLU B 1 164 ? 8.039 -36.531 0.021 1 96.19 164 GLU B CA 1
ATOM 3362 C C . GLU B 1 164 ? 7.016 -35.781 0.864 1 96.19 164 GLU B C 1
ATOM 3364 O O . GLU B 1 164 ? 5.902 -36.25 1.075 1 96.19 164 GLU B O 1
ATOM 3369 N N . GLY B 1 165 ? 7.422 -34.656 1.353 1 95.94 165 GLY B N 1
ATOM 3370 C CA . GLY B 1 165 ? 6.512 -33.812 2.113 1 95.94 165 GLY B CA 1
ATOM 3371 C C . GLY B 1 165 ? 5.293 -33.406 1.32 1 95.94 165 GLY B C 1
ATOM 3372 O O . GLY B 1 165 ? 4.168 -33.469 1.817 1 95.94 165 GLY B O 1
ATOM 3373 N N . LEU B 1 166 ? 5.516 -33.031 0.119 1 96.38 166 LEU B N 1
ATOM 3374 C CA . LEU B 1 166 ? 4.418 -32.625 -0.752 1 96.38 166 LEU B CA 1
ATOM 3375 C C . LEU B 1 166 ? 3.48 -33.781 -1.029 1 96.38 166 LEU B C 1
ATOM 3377 O O . LEU B 1 166 ? 2.26 -33.656 -0.958 1 96.38 166 LEU B O 1
ATOM 3381 N N . ALA B 1 167 ? 4.062 -34.875 -1.333 1 97.19 167 ALA B N 1
ATOM 3382 C CA . ALA B 1 167 ? 3.264 -36.094 -1.575 1 97.19 167 ALA B CA 1
ATOM 3383 C C . ALA B 1 167 ? 2.428 -36.438 -0.35 1 97.19 167 ALA B C 1
ATOM 3385 O O . ALA B 1 167 ? 1.254 -36.812 -0.474 1 97.19 167 ALA B O 1
ATOM 3386 N N . ALA B 1 168 ? 3.027 -36.344 0.777 1 97 168 ALA B N 1
ATOM 3387 C CA . ALA B 1 168 ? 2.33 -36.656 2.021 1 97 168 ALA B CA 1
ATOM 3388 C C . ALA B 1 168 ? 1.186 -35.688 2.271 1 97 168 ALA B C 1
ATOM 3390 O O . ALA B 1 168 ? 0.091 -36.094 2.672 1 97 168 ALA B O 1
ATOM 3391 N N . ASP B 1 169 ? 1.46 -34.5 2.062 1 96.31 169 ASP B N 1
ATOM 3392 C CA . ASP B 1 169 ? 0.472 -33.438 2.295 1 96.31 169 ASP B CA 1
ATOM 3393 C C . ASP B 1 169 ? -0.752 -33.625 1.403 1 96.31 169 ASP B C 1
ATOM 3395 O O . ASP B 1 169 ? -1.872 -33.281 1.796 1 96.31 169 ASP B O 1
ATOM 3399 N N . LEU B 1 170 ? -0.555 -34.156 0.187 1 97.56 170 LEU B N 1
ATOM 3400 C CA . LEU B 1 170 ? -1.646 -34.25 -0.778 1 97.56 170 LEU B CA 1
ATOM 3401 C C . LEU B 1 170 ? -2.184 -35.688 -0.875 1 97.56 170 LEU B C 1
ATOM 3403 O O . LEU B 1 170 ? -3.014 -35.969 -1.736 1 97.56 170 LEU B O 1
ATOM 3407 N N . ALA B 1 171 ? -1.744 -36.531 0.018 1 96.69 171 ALA B N 1
ATOM 3408 C CA . ALA B 1 171 ? -2.119 -37.938 -0.015 1 96.69 171 ALA B CA 1
ATOM 3409 C C . ALA B 1 171 ? -3.633 -38.094 0.054 1 96.69 171 ALA B C 1
ATOM 3411 O O . ALA B 1 171 ? -4.195 -39 -0.589 1 96.69 171 ALA B O 1
ATOM 3412 N N . ALA B 1 172 ? -4.301 -37.25 0.791 1 96.44 172 ALA B N 1
ATOM 3413 C CA . ALA B 1 172 ? -5.746 -37.312 0.975 1 96.44 172 ALA B CA 1
ATOM 3414 C C . ALA B 1 172 ? -6.484 -37.031 -0.328 1 96.44 172 ALA B C 1
ATOM 3416 O O . ALA B 1 172 ? -7.656 -37.375 -0.477 1 96.44 172 ALA B O 1
ATOM 3417 N N . HIS B 1 173 ? -5.781 -36.438 -1.192 1 96.56 173 HIS B N 1
ATOM 3418 C CA . HIS B 1 173 ? -6.395 -36.062 -2.461 1 96.56 173 HIS B CA 1
ATOM 3419 C C . HIS B 1 173 ? -5.926 -37 -3.59 1 96.56 173 HIS B C 1
ATOM 3421 O O . HIS B 1 173 ? -6.121 -36.688 -4.766 1 96.56 173 HIS B O 1
ATOM 3427 N N . ASP B 1 174 ? -5.281 -38.031 -3.238 1 96.88 174 ASP B N 1
ATOM 3428 C CA . ASP B 1 174 ? -4.777 -39.031 -4.164 1 96.88 174 ASP B CA 1
ATOM 3429 C C . ASP B 1 174 ? -5.43 -40.406 -3.902 1 96.88 174 ASP B C 1
ATOM 3431 O O . ASP B 1 174 ? -4.746 -41.375 -3.578 1 96.88 174 ASP B O 1
ATOM 3435 N N . PRO B 1 175 ? -6.68 -40.531 -4.141 1 94.25 175 PRO B N 1
ATOM 3436 C CA . PRO B 1 175 ? -7.371 -41.781 -3.812 1 94.25 175 PRO B CA 1
ATOM 3437 C C . PRO B 1 175 ? -6.828 -42.969 -4.594 1 94.25 175 PRO B C 1
ATOM 3439 O O . PRO B 1 175 ? -6.887 -44.094 -4.113 1 94.25 175 PRO B O 1
ATOM 3442 N N . ASP B 1 176 ? -6.242 -42.75 -5.746 1 94.88 176 ASP B N 1
ATOM 3443 C CA . ASP B 1 176 ? -5.789 -43.844 -6.609 1 94.88 176 ASP B CA 1
ATOM 3444 C C . ASP B 1 176 ? -4.328 -44.188 -6.332 1 94.88 176 ASP B C 1
ATOM 3446 O O . ASP B 1 176 ? -3.789 -45.125 -6.91 1 94.88 176 ASP B O 1
ATOM 3450 N N . GLY B 1 177 ? -3.693 -43.438 -5.512 1 96.88 177 GLY B N 1
ATOM 3451 C CA . GLY B 1 177 ? -2.312 -43.688 -5.145 1 96.88 177 GLY B CA 1
ATOM 3452 C C . GLY B 1 177 ? -1.341 -43.469 -6.293 1 96.88 177 GLY B C 1
ATOM 3453 O O . GLY B 1 177 ? -0.469 -44.312 -6.543 1 96.88 177 GLY B O 1
ATOM 3454 N N . ALA B 1 178 ? -1.557 -42.438 -6.992 1 98.06 178 ALA B N 1
ATOM 3455 C CA . ALA B 1 178 ? -0.775 -42.156 -8.195 1 98.06 178 ALA B CA 1
ATOM 3456 C C . ALA B 1 178 ? 0.569 -41.531 -7.836 1 98.06 178 ALA B C 1
ATOM 3458 O O . ALA B 1 178 ? 1.535 -41.625 -8.594 1 98.06 178 ALA B O 1
ATOM 3459 N N . LEU B 1 179 ? 0.721 -40.875 -6.695 1 98.38 179 LEU B N 1
ATOM 3460 C CA . LEU B 1 179 ? 1.863 -40.031 -6.359 1 98.38 179 LEU B CA 1
ATOM 3461 C C . LEU B 1 179 ? 3.123 -40.875 -6.18 1 98.38 179 LEU B C 1
ATOM 3463 O O . LEU B 1 179 ? 3.092 -41.906 -5.52 1 98.38 179 LEU B O 1
ATOM 3467 N N . ARG B 1 180 ? 4.156 -40.469 -6.828 1 97.25 180 ARG B N 1
ATOM 3468 C CA . ARG B 1 180 ? 5.508 -41 -6.68 1 97.25 180 ARG B CA 1
ATOM 3469 C C . ARG B 1 180 ? 6.516 -39.875 -6.477 1 97.25 180 ARG B C 1
ATOM 3471 O O . ARG B 1 180 ? 6.281 -38.719 -6.887 1 97.25 180 ARG B O 1
ATOM 3478 N N . VAL B 1 181 ? 7.582 -40.25 -5.781 1 97.38 181 VAL B N 1
ATOM 3479 C CA . VAL B 1 181 ? 8.656 -39.281 -5.566 1 97.38 181 VAL B CA 1
ATOM 3480 C C . VAL B 1 181 ? 9.953 -39.812 -6.18 1 97.38 181 VAL B C 1
ATOM 3482 O O . VAL B 1 181 ? 10.211 -41 -6.168 1 97.38 181 VAL B O 1
ATOM 3485 N N . SER B 1 182 ? 10.695 -38.938 -6.773 1 95 182 SER B N 1
ATOM 3486 C CA . SER B 1 182 ? 11.969 -39.281 -7.383 1 95 182 SER B CA 1
ATOM 3487 C C . SER B 1 182 ? 12.992 -38.156 -7.234 1 95 182 SER B C 1
ATOM 3489 O O . SER B 1 182 ? 12.625 -37 -7.047 1 95 182 SER B O 1
ATOM 3491 N N . SER B 1 183 ? 14.258 -38.531 -7.18 1 92.44 183 SER B N 1
ATOM 3492 C CA . SER B 1 183 ? 15.32 -37.531 -7.32 1 92.44 183 SER B CA 1
ATOM 3493 C C . SER B 1 183 ? 15.562 -37.188 -8.781 1 92.44 183 SER B C 1
ATOM 3495 O O . SER B 1 183 ? 15.07 -37.875 -9.68 1 92.44 183 SER B O 1
ATOM 3497 N N . PHE B 1 184 ? 16.297 -36.188 -9.008 1 90.06 184 PHE B N 1
ATOM 3498 C CA . PHE B 1 184 ? 16.656 -35.781 -10.359 1 90.06 184 PHE B CA 1
ATOM 3499 C C . PHE B 1 184 ? 17.438 -36.875 -11.062 1 90.06 184 PHE B C 1
ATOM 3501 O O . PHE B 1 184 ? 17.234 -37.125 -12.25 1 90.06 184 PHE B O 1
ATOM 3508 N N . GLU B 1 185 ? 18.25 -37.562 -10.344 1 89.31 185 GLU B N 1
ATOM 3509 C CA . GLU B 1 185 ? 19.141 -38.594 -10.883 1 89.31 185 GLU B CA 1
ATOM 3510 C C . GLU B 1 185 ? 18.375 -39.844 -11.312 1 89.31 185 GLU B C 1
ATOM 3512 O O . GLU B 1 185 ? 18.781 -40.531 -12.25 1 89.31 185 GLU B O 1
ATOM 3517 N N . GLU B 1 186 ? 17.297 -40 -10.742 1 92 186 GLU B N 1
ATOM 3518 C CA . GLU B 1 186 ? 16.562 -41.25 -10.977 1 92 186 GLU B CA 1
ATOM 3519 C C . GLU B 1 186 ? 15.297 -41 -11.789 1 92 186 GLU B C 1
ATOM 3521 O O . GLU B 1 186 ? 14.453 -41.875 -11.922 1 92 186 GLU B O 1
ATOM 3526 N N . ALA B 1 187 ? 15.203 -39.844 -12.406 1 95.62 187 ALA B N 1
ATOM 3527 C CA . ALA B 1 187 ? 13.922 -39.438 -12.969 1 95.62 187 ALA B CA 1
ATOM 3528 C C . ALA B 1 187 ? 13.828 -39.812 -14.445 1 95.62 187 ALA B C 1
ATOM 3530 O O . ALA B 1 187 ? 12.781 -39.625 -15.078 1 95.62 187 ALA B O 1
ATOM 3531 N N . ALA B 1 188 ? 14.852 -40.375 -15.047 1 96.81 188 ALA B N 1
ATOM 3532 C CA . ALA B 1 188 ? 14.945 -40.562 -16.484 1 96.81 188 ALA B CA 1
ATOM 3533 C C . ALA B 1 188 ? 13.773 -41.406 -17.016 1 96.81 188 ALA B C 1
ATOM 3535 O O . ALA B 1 188 ? 13.109 -41 -17.969 1 96.81 188 ALA B O 1
ATOM 3536 N N . LEU B 1 189 ? 13.602 -42.5 -16.422 1 97.19 189 LEU B N 1
ATOM 3537 C CA . LEU B 1 189 ? 12.516 -43.375 -16.875 1 97.19 189 LEU B CA 1
ATOM 3538 C C . LEU B 1 189 ? 11.172 -42.656 -16.75 1 97.19 189 LEU B C 1
ATOM 3540 O O . LEU B 1 189 ? 10.32 -42.781 -17.641 1 97.19 189 LEU B O 1
ATOM 3544 N N . SER B 1 190 ? 10.977 -42 -15.656 1 97.56 190 SER B N 1
ATOM 3545 C CA . SER 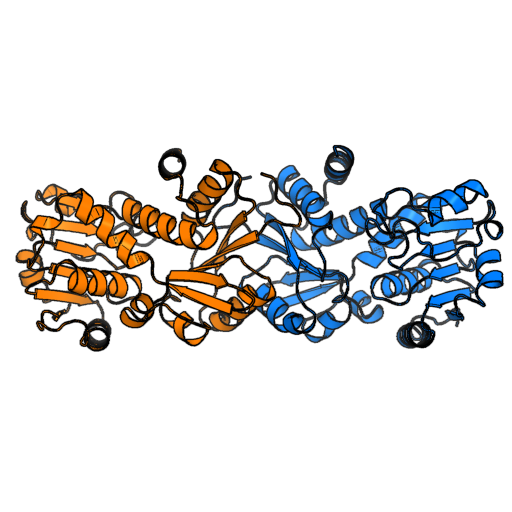B 1 190 ? 9.727 -41.281 -15.445 1 97.56 190 SER B CA 1
ATOM 3546 C C . SER B 1 190 ? 9.539 -40.188 -16.484 1 97.56 190 SER B C 1
ATOM 3548 O O . SER B 1 190 ? 8.43 -39.969 -16.984 1 97.56 190 SER B O 1
ATOM 3550 N N . VAL B 1 191 ? 10.578 -39.469 -16.797 1 98.31 191 VAL B N 1
ATOM 3551 C CA . VAL B 1 191 ? 10.508 -38.438 -17.812 1 98.31 191 VAL B CA 1
ATOM 3552 C C . VAL B 1 191 ? 10.117 -39.062 -19.156 1 98.31 191 VAL B C 1
ATOM 3554 O O . VAL B 1 191 ? 9.195 -38.594 -19.828 1 98.31 191 VAL B O 1
ATOM 3557 N N . ARG B 1 192 ? 10.711 -40.188 -19.516 1 98.31 192 ARG B N 1
ATOM 3558 C CA . ARG B 1 192 ? 10.516 -40.812 -20.812 1 98.31 192 ARG B CA 1
ATOM 3559 C C . ARG B 1 192 ? 9.086 -41.344 -20.953 1 98.31 192 ARG B C 1
ATOM 3561 O O . ARG B 1 192 ? 8.539 -41.375 -22.062 1 98.31 192 ARG B O 1
ATOM 3568 N N . THR B 1 193 ? 8.531 -41.688 -19.859 1 97.88 193 THR B N 1
ATOM 3569 C CA . THR B 1 193 ? 7.254 -42.375 -19.938 1 97.88 193 THR B CA 1
ATOM 3570 C C . THR B 1 193 ? 6.098 -41.469 -19.594 1 97.88 193 THR B C 1
ATOM 3572 O O . THR B 1 193 ? 4.934 -41.844 -19.625 1 97.88 193 THR B O 1
ATOM 3575 N N . SER B 1 194 ? 6.32 -40.25 -19.281 1 98.25 194 SER B N 1
ATOM 3576 C CA . SER B 1 194 ? 5.27 -39.281 -18.984 1 98.25 194 SER B CA 1
ATOM 3577 C C . SER B 1 194 ? 4.738 -38.625 -20.25 1 98.25 194 SER B C 1
ATOM 3579 O O . SER B 1 194 ? 5.492 -38.406 -21.203 1 98.25 194 SER B O 1
ATOM 3581 N N . ARG B 1 195 ? 3.453 -38.344 -20.234 1 98.06 195 ARG B N 1
ATOM 3582 C CA . ARG B 1 195 ? 2.852 -37.594 -21.328 1 98.06 195 ARG B CA 1
ATOM 3583 C C . ARG B 1 195 ? 2.975 -36.094 -21.094 1 98.06 195 ARG B C 1
ATOM 3585 O O . ARG B 1 195 ? 3.127 -35.312 -22.031 1 98.06 195 ARG B O 1
ATOM 3592 N N . LEU B 1 196 ? 2.848 -35.719 -19.828 1 98.56 196 LEU B N 1
ATOM 3593 C CA . LEU B 1 196 ? 2.99 -34.344 -19.422 1 98.56 196 LEU B CA 1
ATOM 3594 C C . LEU B 1 196 ? 4.172 -34.156 -18.469 1 98.56 196 LEU B C 1
ATOM 3596 O O . LEU B 1 196 ? 4.289 -34.906 -17.484 1 98.56 196 LEU B O 1
ATOM 3600 N N . VAL B 1 197 ? 5.07 -33.219 -18.812 1 98.69 197 VAL B N 1
ATOM 3601 C CA . VAL B 1 197 ? 6.191 -32.844 -17.969 1 98.69 197 VAL B CA 1
ATOM 3602 C C . VAL B 1 197 ? 6.09 -31.359 -17.625 1 98.69 197 VAL B C 1
ATOM 3604 O O . VAL B 1 197 ? 6.062 -30.5 -18.516 1 98.69 197 VAL B O 1
ATOM 3607 N N . VAL B 1 198 ? 6.016 -31.062 -16.281 1 98.69 198 VAL B N 1
ATOM 3608 C CA . VAL B 1 198 ? 5.82 -29.688 -15.844 1 98.69 198 VAL B CA 1
ATOM 3609 C C . VAL B 1 198 ? 7.051 -29.219 -15.07 1 98.69 198 VAL B C 1
ATOM 3611 O O . VAL B 1 198 ? 7.543 -29.922 -14.188 1 98.69 198 VAL B O 1
ATOM 3614 N N . ASN B 1 199 ? 7.562 -28.062 -15.438 1 98.19 199 ASN B N 1
ATOM 3615 C CA . ASN B 1 199 ? 8.578 -27.391 -14.633 1 98.19 199 ASN B CA 1
ATOM 3616 C C . ASN B 1 199 ? 7.957 -26.375 -13.688 1 98.19 199 ASN B C 1
ATOM 3618 O O . ASN B 1 199 ? 7.512 -25.312 -14.117 1 98.19 199 ASN B O 1
ATOM 3622 N N . ALA B 1 200 ? 7.926 -26.672 -12.422 1 96.75 200 ALA B N 1
ATOM 3623 C CA . ALA B 1 200 ? 7.426 -25.75 -11.398 1 96.75 200 ALA B CA 1
ATOM 3624 C C . ALA B 1 200 ? 8.562 -25.234 -10.523 1 96.75 200 ALA B C 1
ATOM 3626 O O . ALA B 1 200 ? 8.344 -24.828 -9.383 1 96.75 200 ALA B O 1
ATOM 3627 N N . THR B 1 201 ? 9.836 -25.344 -11.023 1 93.75 201 THR B N 1
ATOM 3628 C CA . THR B 1 201 ? 11.016 -24.766 -10.383 1 93.75 201 THR B CA 1
ATOM 3629 C C . THR B 1 201 ? 11.367 -23.422 -11.008 1 93.75 201 THR B C 1
ATOM 3631 O O . THR B 1 201 ? 10.867 -23.078 -12.078 1 93.75 201 THR B O 1
ATOM 3634 N N . PRO B 1 202 ? 12.258 -22.719 -10.375 1 91 202 PRO B N 1
ATOM 3635 C CA . PRO B 1 202 ? 12.711 -21.453 -10.969 1 91 202 PRO B CA 1
ATOM 3636 C C . PRO B 1 202 ? 13.773 -21.672 -12.047 1 91 202 PRO B C 1
ATOM 3638 O O . PRO B 1 202 ? 14.266 -20.688 -12.625 1 91 202 PRO B O 1
ATOM 3641 N N . LEU B 1 203 ? 14.133 -22.844 -12.305 1 93.44 203 LEU B N 1
ATOM 3642 C CA . LEU B 1 203 ? 15.172 -23.109 -13.289 1 93.44 203 LEU B CA 1
ATOM 3643 C C . LEU B 1 203 ? 14.711 -22.688 -14.688 1 93.44 203 LEU B C 1
ATOM 3645 O O . LEU B 1 203 ? 13.641 -23.094 -15.141 1 93.44 203 LEU B O 1
ATOM 3649 N N . GLY B 1 204 ? 15.461 -21.891 -15.305 1 94.56 204 GLY B N 1
ATOM 3650 C CA . GLY B 1 204 ? 15.141 -21.328 -16.609 1 94.56 204 GLY B CA 1
ATOM 3651 C C . GLY B 1 204 ? 14.75 -19.859 -16.562 1 94.56 204 GLY B C 1
ATOM 3652 O O . GLY B 1 204 ? 14.68 -19.203 -17.594 1 94.56 204 GLY B O 1
ATOM 3653 N N . MET B 1 205 ? 14.523 -19.406 -15.367 1 90.69 205 MET B N 1
ATOM 3654 C CA . MET B 1 205 ? 14.023 -18.047 -15.203 1 90.69 205 MET B CA 1
ATOM 3655 C C . MET B 1 205 ? 15.141 -17.031 -15.383 1 90.69 205 MET B C 1
ATOM 3657 O O . MET B 1 205 ? 16.234 -17.188 -14.828 1 90.69 205 MET B O 1
ATOM 3661 N N . ALA B 1 206 ? 14.891 -16.078 -16.188 1 88.06 206 ALA B N 1
ATOM 3662 C CA . ALA B 1 206 ? 15.828 -14.961 -16.344 1 88.06 206 ALA B CA 1
ATOM 3663 C C . ALA B 1 206 ? 15.695 -13.961 -15.203 1 88.06 206 ALA B C 1
ATOM 3665 O O . ALA B 1 206 ? 14.617 -13.797 -14.641 1 88.06 206 ALA B O 1
ATOM 3666 N N . PRO B 1 207 ? 16.781 -13.266 -14.789 1 82.69 207 PRO B N 1
ATOM 3667 C CA . PRO B 1 207 ? 18.062 -13.227 -15.484 1 82.69 207 PRO B CA 1
ATOM 3668 C C . PRO B 1 207 ? 19.062 -14.25 -14.93 1 82.69 207 PRO B C 1
ATOM 3670 O O . PRO B 1 207 ? 19.938 -14.711 -15.664 1 82.69 207 PRO B O 1
ATOM 3673 N N . ASP B 1 208 ? 18.922 -14.68 -13.766 1 83.31 208 ASP B N 1
ATOM 3674 C CA . ASP B 1 208 ? 20 -15.367 -13.047 1 83.31 208 ASP B CA 1
ATOM 3675 C C . ASP B 1 208 ? 20.047 -16.844 -13.43 1 83.31 208 ASP B C 1
ATOM 3677 O O . ASP B 1 208 ? 21.109 -17.469 -13.406 1 83.31 208 ASP B O 1
ATOM 3681 N N . ARG B 1 209 ? 18.953 -17.484 -13.953 1 86.56 209 ARG B N 1
ATOM 3682 C CA . ARG B 1 209 ? 18.875 -18.938 -14.164 1 86.56 209 ARG B CA 1
ATOM 3683 C C . ARG B 1 209 ? 18.547 -19.25 -15.617 1 86.56 209 ARG B C 1
ATOM 3685 O O . ARG B 1 209 ? 18.094 -20.359 -15.938 1 86.56 209 ARG B O 1
ATOM 3692 N N . ARG B 1 210 ? 18.641 -18.328 -16.469 1 87.44 210 ARG B N 1
ATOM 3693 C CA . ARG B 1 210 ? 18.219 -18.422 -17.859 1 87.44 210 ARG B CA 1
ATOM 3694 C C . ARG B 1 210 ? 18.844 -19.641 -18.547 1 87.44 210 ARG B C 1
ATOM 3696 O O . ARG B 1 210 ? 18.188 -20.297 -19.359 1 87.44 210 ARG B O 1
ATOM 3703 N N . GLY B 1 211 ? 19.953 -20.047 -18.219 1 90.75 211 GLY B N 1
ATOM 3704 C CA . GLY B 1 211 ? 20.641 -21.156 -18.875 1 90.75 211 GLY B CA 1
ATOM 3705 C C . GLY B 1 211 ? 20.422 -22.484 -18.188 1 90.75 211 GLY B C 1
ATOM 3706 O O . GLY B 1 211 ? 20.859 -23.531 -18.672 1 90.75 211 GLY B O 1
ATOM 3707 N N . GLN B 1 212 ? 19.609 -22.484 -17.203 1 95.69 212 GLN B N 1
ATOM 3708 C CA . GLN B 1 212 ? 19.391 -23.703 -16.422 1 95.69 212 GLN B CA 1
ATOM 3709 C C . GLN B 1 212 ? 18.109 -24.422 -16.844 1 95.69 212 GLN B C 1
ATOM 3711 O O . GLN B 1 212 ? 17.25 -23.812 -17.5 1 95.69 212 GLN B O 1
ATOM 3716 N N . THR B 1 213 ? 18.109 -25.641 -16.609 1 96.94 213 THR B N 1
ATOM 3717 C CA . THR B 1 213 ? 16.953 -26.5 -16.891 1 96.94 213 THR B CA 1
ATOM 3718 C C . THR B 1 213 ? 16.797 -27.578 -15.836 1 96.94 213 THR B C 1
ATOM 3720 O O . THR B 1 213 ? 17.797 -28.062 -15.281 1 96.94 213 THR B O 1
ATOM 3723 N N . PRO B 1 214 ? 15.555 -27.906 -15.555 1 96.25 214 PRO B N 1
ATOM 3724 C CA . PRO B 1 214 ? 15.383 -29 -14.602 1 96.25 214 PRO B CA 1
ATOM 3725 C C . PRO B 1 214 ? 15.766 -30.359 -15.188 1 96.25 214 PRO B C 1
ATOM 3727 O O . PRO B 1 214 ? 16.047 -31.297 -14.438 1 96.25 214 PRO B O 1
ATOM 3730 N N . TRP B 1 215 ? 15.789 -30.484 -16.469 1 97.25 215 TRP B N 1
ATOM 3731 C CA . TRP B 1 215 ? 16.109 -31.75 -17.109 1 97.25 215 TRP B CA 1
ATOM 3732 C C . TRP B 1 215 ? 17.109 -31.547 -18.266 1 97.25 215 TRP B C 1
ATOM 3734 O O . TRP B 1 215 ? 16.703 -31.203 -19.375 1 97.25 215 TRP B O 1
ATOM 3744 N N . PRO B 1 216 ? 18.359 -31.891 -18.062 1 96 216 PRO B N 1
ATOM 3745 C CA . PRO B 1 216 ? 19.406 -31.578 -19.047 1 96 216 PRO B CA 1
ATOM 3746 C C . PRO B 1 216 ? 19.578 -32.688 -20.078 1 96 216 PRO B C 1
ATOM 3748 O O . PRO B 1 216 ? 20.641 -32.781 -20.719 1 96 216 PRO B O 1
ATOM 3751 N N . ASN B 1 217 ? 18.625 -33.562 -20.266 1 97.12 217 ASN B N 1
ATOM 3752 C CA . ASN B 1 217 ? 18.672 -34.625 -21.25 1 97.12 217 ASN B CA 1
ATOM 3753 C C . ASN B 1 2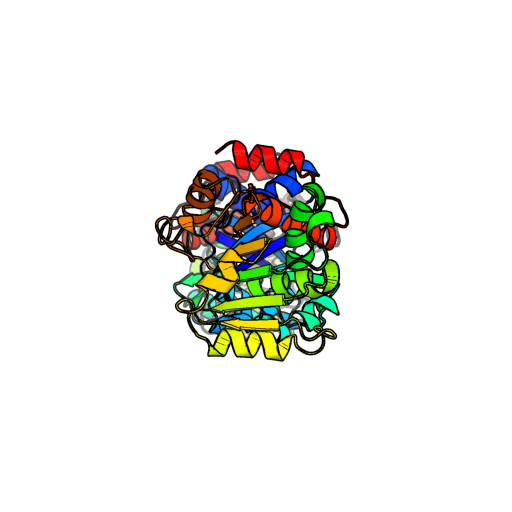17 ? 17.5 -34.562 -22.234 1 97.12 217 ASN B C 1
ATOM 3755 O O . ASN B 1 217 ? 16.609 -35.406 -22.219 1 97.12 217 ASN B O 1
ATOM 3759 N N . PRO B 1 218 ? 17.609 -33.688 -23.219 1 97.25 218 PRO B N 1
ATOM 3760 C CA . PRO B 1 218 ? 16.484 -33.438 -24.125 1 97.25 218 PRO B CA 1
ATOM 3761 C C . PRO B 1 218 ? 16.125 -34.656 -24.984 1 97.25 218 PRO B C 1
ATOM 3763 O O . PRO B 1 218 ? 15 -34.781 -25.469 1 97.25 218 PRO B O 1
ATOM 3766 N N . VAL B 1 219 ? 17.047 -35.594 -25.141 1 97.25 219 VAL B N 1
ATOM 3767 C CA . VAL B 1 219 ? 16.844 -36.75 -25.969 1 97.25 219 VAL B CA 1
ATOM 3768 C C . VAL B 1 219 ? 15.734 -37.625 -25.375 1 97.25 219 VAL B C 1
ATOM 3770 O O . VAL B 1 219 ? 15.172 -38.469 -26.047 1 97.25 219 VAL B O 1
ATOM 3773 N N . ASP B 1 220 ? 15.453 -37.375 -24.156 1 98.12 220 ASP B N 1
ATOM 3774 C CA . ASP B 1 220 ? 14.43 -38.156 -23.469 1 98.12 220 ASP B CA 1
ATOM 3775 C C . ASP B 1 220 ? 13.023 -37.688 -23.875 1 98.12 220 ASP B C 1
ATOM 3777 O O . ASP B 1 220 ? 12.039 -38.375 -23.594 1 98.12 220 ASP B O 1
ATOM 3781 N N . PHE B 1 221 ? 12.867 -36.594 -24.547 1 98.25 221 PHE B N 1
ATOM 3782 C CA . PHE B 1 221 ? 11.578 -36.094 -25.016 1 98.25 221 PHE B CA 1
ATOM 3783 C C . PHE B 1 221 ? 11.273 -36.625 -26.406 1 98.25 221 PHE B C 1
ATOM 3785 O O . PHE B 1 221 ? 12.188 -36.938 -27.172 1 98.25 221 PHE B O 1
ATOM 3792 N N . THR B 1 222 ? 10.039 -36.781 -26.719 1 98.12 222 THR B N 1
ATOM 3793 C CA . THR B 1 222 ? 9.539 -37.156 -28.031 1 98.12 222 THR B CA 1
ATOM 3794 C C . THR B 1 222 ? 8.289 -36.375 -28.391 1 98.12 222 THR B C 1
ATOM 3796 O O . THR B 1 222 ? 7.867 -35.5 -27.641 1 98.12 222 THR B O 1
ATOM 3799 N N . ALA B 1 223 ? 7.664 -36.625 -29.516 1 97.56 223 ALA B N 1
ATOM 3800 C CA . ALA B 1 223 ? 6.461 -35.969 -30 1 97.56 223 ALA B CA 1
ATOM 3801 C C . ALA B 1 223 ? 5.262 -36.281 -29.109 1 97.56 223 ALA B C 1
ATOM 3803 O O . ALA B 1 223 ? 4.234 -35.594 -29.172 1 97.56 223 ALA B O 1
ATOM 3804 N N . ASP B 1 224 ? 5.453 -37.281 -28.266 1 96.25 224 ASP B N 1
ATOM 3805 C CA . ASP B 1 224 ? 4.352 -37.688 -27.406 1 96.25 224 ASP B CA 1
ATOM 3806 C C . ASP B 1 224 ? 4.293 -36.812 -26.141 1 96.25 224 ASP B C 1
ATOM 3808 O O . ASP B 1 224 ? 3.305 -36.875 -25.406 1 96.25 224 ASP B O 1
ATOM 3812 N N . HIS B 1 225 ? 5.305 -36 -25.953 1 97.88 225 HIS B N 1
ATOM 3813 C CA . HIS B 1 225 ? 5.402 -35.25 -24.719 1 97.88 225 HIS B CA 1
ATOM 3814 C C . HIS B 1 225 ? 4.762 -33.875 -24.859 1 97.88 225 HIS B C 1
ATOM 3816 O O . HIS B 1 225 ? 4.898 -33.219 -25.906 1 97.88 225 HIS B O 1
ATOM 3822 N N . VAL B 1 226 ? 3.984 -33.469 -23.875 1 98.12 226 VAL B N 1
ATOM 3823 C CA . VAL B 1 226 ? 3.672 -32.062 -23.609 1 98.12 226 VAL B CA 1
ATOM 3824 C C . VAL B 1 226 ? 4.582 -31.547 -22.5 1 98.12 226 VAL B C 1
ATOM 3826 O O . VAL B 1 226 ? 4.637 -32.125 -21.406 1 98.12 226 VAL B O 1
ATOM 3829 N N . VAL B 1 227 ? 5.348 -30.516 -22.781 1 98.38 227 VAL B N 1
ATOM 3830 C CA . VAL B 1 227 ? 6.262 -29.938 -21.812 1 98.38 227 VAL B CA 1
ATOM 3831 C C . VAL B 1 227 ? 5.781 -28.531 -21.438 1 98.38 227 VAL B C 1
ATOM 3833 O O . VAL B 1 227 ? 5.723 -27.641 -22.281 1 98.38 227 VAL B O 1
ATOM 3836 N N . TYR B 1 228 ? 5.414 -28.375 -20.141 1 98.38 228 TYR B N 1
ATOM 3837 C CA . TYR B 1 228 ? 4.82 -27.156 -19.594 1 98.38 228 TYR B CA 1
ATOM 3838 C C . TYR B 1 228 ? 5.762 -26.469 -18.609 1 98.38 228 TYR B C 1
ATOM 3840 O O . TYR B 1 228 ? 6 -27 -17.516 1 98.38 228 TYR B O 1
ATOM 3848 N N . ASP B 1 229 ? 6.281 -25.312 -19 1 98.25 229 ASP B N 1
ATOM 3849 C CA . ASP B 1 229 ? 7.188 -24.562 -18.141 1 98.25 229 ASP B CA 1
ATOM 3850 C C . ASP B 1 229 ? 6.473 -23.391 -17.484 1 98.25 229 ASP B C 1
ATOM 3852 O O . ASP B 1 229 ? 5.996 -22.484 -18.188 1 98.25 229 ASP B O 1
ATOM 3856 N N . LEU B 1 230 ? 6.465 -23.312 -16.156 1 96.88 230 LEU B N 1
ATOM 3857 C CA . LEU B 1 230 ? 5.762 -22.234 -15.461 1 96.88 230 LEU B CA 1
ATOM 3858 C C . LEU B 1 230 ? 6.582 -20.953 -15.484 1 96.88 230 LEU B C 1
ATOM 3860 O O . LEU B 1 230 ? 6.062 -19.875 -15.188 1 96.88 230 LEU B O 1
ATOM 3864 N N . VAL B 1 231 ? 7.883 -21.062 -15.82 1 94.19 231 VAL B N 1
ATOM 3865 C CA . VAL B 1 231 ? 8.711 -19.891 -16.031 1 94.19 231 VAL B CA 1
ATOM 3866 C C . VAL B 1 231 ? 8.211 -19.109 -17.25 1 94.19 231 VAL B C 1
ATOM 3868 O O . VAL B 1 231 ? 7.996 -19.703 -18.312 1 94.19 231 VAL B O 1
ATOM 3871 N N . TYR B 1 232 ? 8.023 -17.828 -17.062 1 92.31 232 TYR B N 1
ATOM 3872 C CA . TYR B 1 232 ? 7.477 -17.062 -18.172 1 92.31 232 TYR B CA 1
ATOM 3873 C C . TYR B 1 232 ? 8.469 -16 -18.641 1 92.31 232 TYR B C 1
ATOM 3875 O O . TYR B 1 232 ? 8.234 -15.32 -19.641 1 92.31 232 TYR B O 1
ATOM 3883 N N . THR B 1 233 ? 9.555 -15.859 -17.875 1 88.5 233 THR B N 1
ATOM 3884 C CA . THR B 1 233 ? 10.656 -15.016 -18.328 1 88.5 233 THR B CA 1
ATOM 3885 C C . THR B 1 233 ? 11.969 -15.797 -18.328 1 88.5 233 THR B C 1
ATOM 3887 O O . THR B 1 233 ? 12.5 -16.125 -17.266 1 88.5 233 THR B O 1
ATOM 3890 N N . PRO B 1 234 ? 12.5 -16.094 -19.484 1 91.5 234 PRO B N 1
ATOM 3891 C CA . PRO B 1 234 ? 12.031 -15.719 -20.828 1 91.5 234 PRO B CA 1
ATOM 3892 C C . PRO B 1 234 ? 10.82 -16.531 -21.281 1 91.5 234 PRO B C 1
ATOM 3894 O O . PRO B 1 234 ? 10.484 -17.547 -20.656 1 91.5 234 PRO B O 1
ATOM 3897 N N . GLU B 1 235 ? 10.258 -16.078 -22.375 1 90.38 235 GLU B N 1
ATOM 3898 C CA . GLU B 1 235 ? 9.102 -16.781 -22.938 1 90.38 235 GLU B CA 1
ATOM 3899 C C . GLU B 1 235 ? 9.492 -18.172 -23.406 1 90.38 235 GLU B C 1
ATOM 3901 O O . GLU B 1 235 ? 8.719 -19.125 -23.25 1 90.38 235 GLU B O 1
ATOM 3906 N N . GLU B 1 236 ? 10.602 -18.203 -24.062 1 94.75 236 GLU B N 1
ATOM 3907 C CA . GLU B 1 236 ? 11.148 -19.484 -24.469 1 94.75 236 GLU B CA 1
ATOM 3908 C C . GLU B 1 236 ? 12.336 -19.875 -23.594 1 94.75 236 GLU B C 1
ATOM 3910 O O . GLU B 1 236 ? 13.469 -19.438 -23.828 1 94.75 236 GLU B O 1
ATOM 3915 N N . THR B 1 237 ? 12.141 -20.781 -22.641 1 97.06 237 THR B N 1
ATOM 3916 C CA . THR B 1 237 ? 13.195 -21.266 -21.766 1 97.06 237 THR B CA 1
ATOM 3917 C C . THR B 1 237 ? 14.031 -22.344 -22.453 1 97.06 237 THR B C 1
ATOM 3919 O O . THR B 1 237 ? 13.641 -22.844 -23.516 1 97.06 237 THR B O 1
ATOM 3922 N N . ARG B 1 238 ? 15.156 -22.641 -21.859 1 97.75 238 ARG B N 1
ATOM 3923 C CA . ARG B 1 238 ? 15.977 -23.734 -22.375 1 97.75 238 ARG B CA 1
ATOM 3924 C C . ARG B 1 238 ? 15.18 -25.0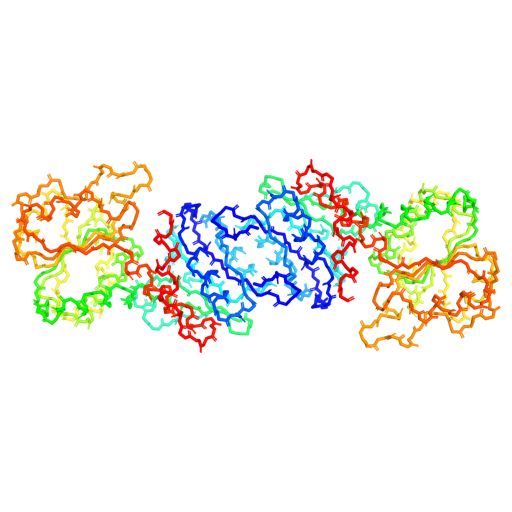31 -22.438 1 97.75 238 ARG B C 1
ATOM 3926 O O . ARG B 1 238 ? 15.25 -25.766 -23.438 1 97.75 238 ARG B O 1
ATOM 3933 N N . LEU B 1 239 ? 14.422 -25.328 -21.406 1 98.19 239 LEU B N 1
ATOM 3934 C CA . LEU B 1 239 ? 13.609 -26.531 -21.344 1 98.19 239 LEU B CA 1
ATOM 3935 C C . LEU B 1 239 ? 12.656 -26.609 -22.547 1 98.19 239 LEU B C 1
ATOM 3937 O O . LEU B 1 239 ? 12.594 -27.641 -23.219 1 98.19 239 LEU B O 1
ATOM 3941 N N . LEU B 1 240 ? 11.969 -25.547 -22.797 1 98.25 240 LEU B N 1
ATOM 3942 C CA . LEU B 1 240 ? 10.977 -25.516 -23.875 1 98.25 240 LEU B CA 1
ATOM 3943 C C . LEU B 1 240 ? 11.648 -25.625 -25.234 1 98.25 240 LEU B C 1
ATOM 3945 O O . LEU B 1 240 ? 11.172 -26.359 -26.109 1 98.25 240 LEU B O 1
ATOM 3949 N N . ARG B 1 241 ? 12.711 -24.875 -25.391 1 98.06 241 ARG B N 1
ATOM 3950 C CA . ARG B 1 241 ? 13.438 -24.906 -26.656 1 98.06 241 ARG B CA 1
ATOM 3951 C C . ARG B 1 241 ? 13.938 -26.312 -26.953 1 98.06 241 ARG B C 1
ATOM 3953 O O . ARG B 1 241 ? 13.75 -26.812 -28.078 1 98.06 241 ARG B O 1
ATOM 3960 N N . GLU B 1 242 ? 14.547 -26.922 -26.031 1 98.38 242 GLU B N 1
ATOM 3961 C CA . GLU B 1 242 ? 15.133 -28.25 -26.203 1 98.38 242 GLU B CA 1
ATOM 3962 C C . GLU B 1 242 ? 14.055 -29.312 -26.406 1 98.38 242 GLU B C 1
ATOM 3964 O O . GLU B 1 242 ? 14.211 -30.234 -27.203 1 98.38 242 GLU B O 1
ATOM 3969 N N . ALA B 1 243 ? 12.969 -29.234 -25.641 1 98.38 243 ALA B N 1
ATOM 3970 C CA . ALA B 1 243 ? 11.859 -30.172 -25.812 1 98.38 243 ALA B CA 1
ATOM 3971 C C . ALA B 1 243 ? 11.258 -30.062 -27.203 1 98.38 243 ALA B C 1
ATOM 3973 O O . ALA B 1 243 ? 10.984 -31.078 -27.859 1 98.38 243 ALA B O 1
ATOM 3974 N N . ALA B 1 244 ? 11.086 -28.844 -27.641 1 98.31 244 ALA B N 1
ATOM 3975 C CA . ALA B 1 244 ? 10.523 -28.594 -28.969 1 98.31 244 ALA B CA 1
ATOM 3976 C C . ALA B 1 244 ? 11.422 -29.172 -30.062 1 98.31 244 ALA B C 1
ATOM 3978 O O . ALA B 1 244 ? 10.93 -29.703 -31.062 1 98.31 244 ALA B O 1
ATOM 3979 N N . ALA B 1 245 ? 12.688 -29.016 -29.875 1 98.25 245 ALA B N 1
ATOM 3980 C CA . ALA B 1 245 ? 13.656 -29.531 -30.844 1 98.25 245 ALA B CA 1
ATOM 3981 C C . ALA B 1 245 ? 13.523 -31.031 -31.016 1 98.25 245 ALA B C 1
ATOM 3983 O O . ALA B 1 245 ? 13.844 -31.578 -32.062 1 98.25 245 ALA B O 1
ATOM 3984 N N . GLU B 1 246 ? 13.031 -31.719 -30 1 98.31 246 GLU B N 1
ATOM 3985 C CA . GLU B 1 246 ? 12.859 -33.156 -30.031 1 98.31 246 GLU B CA 1
ATOM 3986 C C . GLU B 1 246 ? 11.445 -33.531 -30.484 1 98.31 246 GLU B C 1
ATOM 3988 O O . GLU B 1 246 ? 11.086 -34.719 -30.5 1 98.31 246 GLU B O 1
ATOM 3993 N N . GLY B 1 247 ? 10.625 -32.5 -30.75 1 98.12 247 GLY B N 1
ATOM 3994 C CA . GLY B 1 247 ? 9.297 -32.75 -31.297 1 98.12 247 GLY B CA 1
ATOM 3995 C C . GLY B 1 247 ? 8.188 -32.625 -30.266 1 98.12 247 GLY B C 1
ATOM 3996 O O . GLY B 1 247 ? 7.008 -32.719 -30.609 1 98.12 247 GLY B O 1
ATOM 3997 N N . ALA B 1 248 ? 8.5 -32.438 -29.016 1 98.06 248 ALA B N 1
ATOM 3998 C CA . ALA B 1 248 ? 7.492 -32.281 -27.969 1 98.06 248 ALA B CA 1
ATOM 3999 C C . ALA B 1 248 ? 6.672 -31.016 -28.172 1 98.06 248 ALA B C 1
ATOM 4001 O O . ALA B 1 248 ? 7.07 -30.109 -28.922 1 98.06 248 ALA B O 1
ATOM 4002 N N . THR B 1 249 ? 5.5 -30.938 -27.609 1 97.31 249 THR B N 1
ATOM 4003 C CA . THR B 1 249 ? 4.652 -29.75 -27.609 1 97.31 249 THR B CA 1
ATOM 4004 C C . THR B 1 249 ? 4.969 -28.859 -26.406 1 97.31 249 THR B C 1
ATOM 4006 O O . THR B 1 249 ? 4.676 -29.219 -25.266 1 97.31 249 THR B O 1
ATOM 4009 N N . PRO B 1 250 ? 5.52 -27.688 -26.641 1 97.56 250 PRO B N 1
ATOM 4010 C CA . PRO B 1 250 ? 5.871 -26.812 -25.531 1 97.56 250 PRO B CA 1
ATOM 4011 C C . PRO B 1 250 ? 4.723 -25.875 -25.125 1 97.56 250 PRO B C 1
ATOM 4013 O O . PRO B 1 250 ? 3.969 -25.422 -25.984 1 97.56 250 PRO B O 1
ATOM 4016 N N . ILE B 1 251 ? 4.523 -25.672 -23.859 1 97.25 251 ILE B N 1
ATOM 4017 C CA . ILE B 1 251 ? 3.619 -24.688 -23.297 1 97.25 251 ILE B CA 1
ATOM 4018 C C . ILE B 1 251 ? 4.391 -23.766 -22.344 1 97.25 251 ILE B C 1
ATOM 4020 O O . ILE B 1 251 ? 4.98 -24.234 -21.375 1 97.25 251 ILE B O 1
ATOM 4024 N N . GLY B 1 252 ? 4.359 -22.453 -22.625 1 96.44 252 GLY B N 1
ATOM 4025 C CA . GLY B 1 252 ? 5.051 -21.5 -21.766 1 96.44 252 GLY B CA 1
ATOM 4026 C C . GLY B 1 252 ? 4.219 -21.031 -20.594 1 96.44 252 GLY B C 1
ATOM 4027 O O . GLY B 1 252 ? 3.031 -21.344 -20.5 1 96.44 252 GLY B O 1
ATOM 4028 N N . GLY B 1 253 ? 4.852 -20.281 -19.75 1 96.44 253 GLY B N 1
ATOM 4029 C CA . GLY B 1 253 ? 4.246 -19.906 -18.484 1 96.44 253 GLY B CA 1
ATOM 4030 C C . GLY B 1 253 ? 3.391 -18.656 -18.562 1 96.44 253 GLY B C 1
ATOM 4031 O O . GLY B 1 253 ? 2.652 -18.344 -17.625 1 96.44 253 GLY B O 1
ATOM 4032 N N . LEU B 1 254 ? 3.385 -17.938 -19.625 1 94.94 254 LEU B N 1
ATOM 4033 C CA . LEU B 1 254 ? 2.705 -16.641 -19.734 1 94.94 254 LEU B CA 1
ATOM 4034 C C . LEU B 1 254 ? 1.193 -16.828 -19.625 1 94.94 254 LEU B C 1
ATOM 4036 O O . LEU B 1 254 ? 0.516 -16.047 -18.953 1 94.94 254 LEU B O 1
ATOM 4040 N N . ASP B 1 255 ? 0.681 -17.828 -20.297 1 94.38 255 ASP B N 1
ATOM 4041 C CA . ASP B 1 255 ? -0.76 -18.062 -20.266 1 94.38 255 ASP B CA 1
ATOM 4042 C C . ASP B 1 255 ? -1.249 -18.359 -18.859 1 94.38 255 ASP B C 1
ATOM 4044 O O . ASP B 1 255 ? -2.293 -17.859 -18.438 1 94.38 255 ASP B O 1
ATOM 4048 N N . MET B 1 256 ? -0.479 -19.203 -18.188 1 97.06 256 MET B N 1
ATOM 4049 C CA . MET B 1 256 ? -0.858 -19.484 -16.797 1 97.06 256 MET B CA 1
ATOM 4050 C C . MET B 1 256 ? -0.84 -18.219 -15.961 1 97.06 256 MET B C 1
ATOM 4052 O O . MET B 1 256 ? -1.729 -18 -15.133 1 97.06 256 MET B O 1
ATOM 4056 N N . LEU B 1 257 ? 0.211 -17.422 -16.188 1 96.81 257 LEU B N 1
ATOM 4057 C CA . LEU B 1 257 ? 0.332 -16.156 -15.453 1 96.81 257 LEU B CA 1
ATOM 4058 C C . LEU B 1 257 ? -0.903 -15.289 -15.656 1 96.81 257 LEU B C 1
ATOM 4060 O O . LEU B 1 257 ? -1.461 -14.766 -14.688 1 96.81 257 LEU B O 1
ATOM 4064 N N . VAL B 1 258 ? -1.374 -15.148 -16.859 1 97.69 258 VAL B N 1
ATOM 4065 C CA . VAL B 1 258 ? -2.502 -14.289 -17.203 1 97.69 258 VAL B CA 1
ATOM 4066 C C . VAL B 1 258 ? -3.797 -14.898 -16.672 1 97.69 258 VAL B C 1
ATOM 4068 O O . VAL B 1 258 ? -4.648 -14.195 -16.125 1 97.69 258 VAL B O 1
ATOM 4071 N N . GLU B 1 259 ? -3.908 -16.188 -16.797 1 97.88 259 GLU B N 1
ATOM 4072 C CA . GLU B 1 259 ? -5.137 -16.875 -16.406 1 97.88 259 GLU B CA 1
ATOM 4073 C C . GLU B 1 259 ? -5.328 -16.812 -14.883 1 97.88 259 GLU B C 1
ATOM 4075 O O . GLU B 1 259 ? -6.438 -16.578 -14.406 1 97.88 259 GLU B O 1
ATOM 4080 N N . GLN B 1 260 ? -4.27 -17.109 -14.148 1 98.19 260 GLN B N 1
ATOM 4081 C CA . GLN B 1 260 ? -4.41 -17 -12.695 1 98.19 260 GLN B CA 1
ATOM 4082 C C . GLN B 1 260 ? -4.68 -15.562 -12.273 1 98.19 260 GLN B C 1
ATOM 4084 O O . GLN B 1 260 ? -5.41 -15.32 -11.312 1 98.19 260 GLN B O 1
ATOM 4089 N N . ALA B 1 261 ? -4.098 -14.57 -12.977 1 98.69 261 ALA B N 1
ATOM 4090 C CA . ALA B 1 261 ? -4.348 -13.156 -12.711 1 98.69 261 ALA B CA 1
ATOM 4091 C C . ALA B 1 261 ? -5.809 -12.797 -12.969 1 98.69 261 ALA B C 1
ATOM 4093 O O . ALA B 1 261 ? -6.41 -12.039 -12.211 1 98.69 261 ALA B O 1
ATOM 4094 N N . ALA B 1 262 ? -6.34 -13.352 -14.055 1 98.69 262 ALA B N 1
ATOM 4095 C CA . ALA B 1 262 ? -7.738 -13.102 -14.398 1 98.69 262 ALA B CA 1
ATOM 4096 C C . ALA B 1 262 ? -8.672 -13.602 -13.297 1 98.69 262 ALA B C 1
ATOM 4098 O O . ALA B 1 262 ? -9.664 -12.945 -12.969 1 98.69 262 ALA B O 1
ATOM 4099 N N . ALA B 1 263 ? -8.328 -14.727 -12.789 1 98.56 263 ALA B N 1
ATOM 4100 C CA . ALA B 1 263 ? -9.125 -15.289 -11.703 1 98.56 263 ALA B CA 1
ATOM 4101 C C . ALA B 1 263 ? -9.055 -14.422 -10.453 1 98.56 263 ALA B C 1
ATOM 4103 O O . ALA B 1 263 ? -10.062 -14.188 -9.789 1 98.56 263 ALA B O 1
ATOM 4104 N N . ALA B 1 264 ? -7.887 -13.992 -10.07 1 98.75 264 ALA B N 1
ATOM 4105 C CA . ALA B 1 264 ? -7.723 -13.102 -8.93 1 98.75 264 ALA B CA 1
ATOM 4106 C C . ALA B 1 264 ? -8.453 -11.781 -9.148 1 98.75 264 ALA B C 1
ATOM 4108 O O . ALA B 1 264 ? -9.148 -11.289 -8.258 1 98.75 264 ALA B O 1
ATOM 4109 N N . TYR B 1 265 ? -8.32 -11.203 -10.383 1 98.81 265 TYR B N 1
ATOM 4110 C CA . TYR B 1 265 ? -8.961 -9.961 -10.781 1 98.81 265 TYR B CA 1
ATOM 4111 C C . TYR B 1 265 ? -10.469 -10.016 -10.555 1 98.81 265 TYR B C 1
ATOM 4113 O O . TYR B 1 265 ? -11.055 -9.07 -10.039 1 98.81 265 TYR B O 1
ATOM 4121 N N . ARG B 1 266 ? -11.047 -11.109 -10.945 1 98.56 266 ARG B N 1
ATOM 4122 C CA . ARG B 1 266 ? -12.484 -11.297 -10.773 1 98.56 266 ARG B CA 1
ATOM 4123 C C . ARG B 1 266 ? -12.867 -11.25 -9.305 1 98.56 266 ARG B C 1
ATOM 4125 O O . ARG B 1 266 ? -13.906 -10.695 -8.945 1 98.56 266 ARG B O 1
ATOM 4132 N N . GLN B 1 267 ? -12.094 -11.789 -8.461 1 98.44 267 GLN B N 1
ATOM 4133 C CA . GLN B 1 267 ? -12.398 -11.844 -7.031 1 98.44 267 GLN B CA 1
ATOM 4134 C C . GLN B 1 267 ? -12.336 -10.453 -6.402 1 98.44 267 GLN B C 1
ATOM 4136 O O . GLN B 1 267 ? -13.062 -10.164 -5.453 1 98.44 267 GLN B O 1
ATOM 4141 N N . TRP B 1 268 ? -11.469 -9.562 -6.891 1 98.38 268 TRP B N 1
ATOM 4142 C CA . TRP B 1 268 ? -11.297 -8.227 -6.324 1 98.38 268 TRP B CA 1
ATOM 4143 C C . TRP B 1 268 ? -12.336 -7.266 -6.891 1 98.38 268 TRP B C 1
ATOM 4145 O O . TRP B 1 268 ? -12.758 -6.328 -6.207 1 98.38 268 TRP B O 1
ATOM 4155 N N . THR B 1 269 ? -12.805 -7.492 -8.203 1 98.06 269 THR B N 1
ATOM 4156 C CA . THR B 1 269 ? -13.531 -6.434 -8.891 1 98.06 269 THR B CA 1
ATOM 4157 C C . THR B 1 269 ? -14.93 -6.898 -9.273 1 98.06 269 THR B C 1
ATOM 4159 O O . THR B 1 269 ? -15.789 -6.086 -9.625 1 98.06 269 THR B O 1
ATOM 4162 N N . ASP B 1 270 ? -15.133 -8.227 -9.258 1 97.62 270 ASP B N 1
ATOM 4163 C CA . ASP B 1 270 ? -16.375 -8.852 -9.695 1 97.62 270 ASP B CA 1
ATOM 4164 C C . ASP B 1 270 ? -16.578 -8.664 -11.203 1 97.62 270 ASP B C 1
ATOM 4166 O O . ASP B 1 270 ? -17.719 -8.609 -11.68 1 97.62 270 ASP B O 1
ATOM 4170 N N . ARG B 1 271 ? -15.477 -8.461 -11.953 1 98 271 ARG B N 1
ATOM 4171 C CA . ARG B 1 271 ? -15.477 -8.305 -13.406 1 98 271 ARG B CA 1
ATOM 4172 C C . ARG B 1 271 ? -14.477 -9.242 -14.062 1 98 271 ARG B C 1
ATOM 4174 O O . ARG B 1 271 ? -13.477 -9.625 -13.445 1 98 271 ARG B O 1
ATOM 4181 N N . GLY B 1 272 ? -14.734 -9.602 -15.281 1 98.44 272 GLY B N 1
ATOM 4182 C CA . GLY B 1 272 ? -13.742 -10.328 -16.0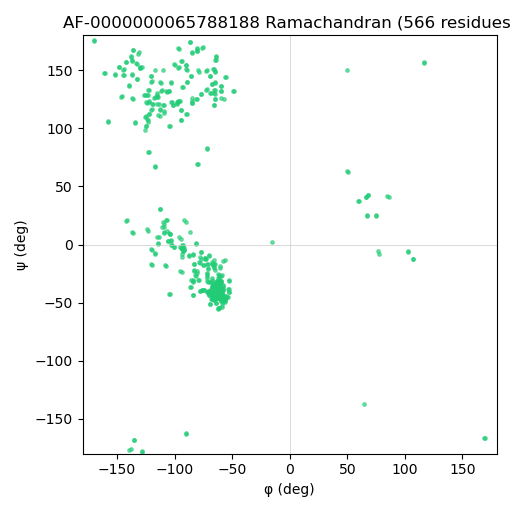62 1 98.44 272 GLY B CA 1
ATOM 4183 C C . GLY B 1 272 ? -12.578 -9.453 -16.484 1 98.44 272 GLY B C 1
ATOM 4184 O O . GLY B 1 272 ? -12.773 -8.32 -16.938 1 98.44 272 GLY B O 1
ATOM 4185 N N . MET B 1 273 ? -11.453 -9.961 -16.312 1 98.56 273 MET B N 1
ATOM 4186 C CA . MET B 1 273 ? -10.281 -9.211 -16.734 1 98.56 273 MET B CA 1
ATOM 4187 C C . MET B 1 273 ? -10.258 -9.047 -18.25 1 98.56 273 MET B C 1
ATOM 4189 O O . MET B 1 273 ? -10.547 -9.992 -18.984 1 98.56 273 MET B O 1
ATOM 4193 N N . PRO B 1 274 ? -10.016 -7.887 -18.734 1 98.56 274 PRO B N 1
ATOM 4194 C CA . PRO B 1 274 ? -9.867 -7.703 -20.188 1 98.56 274 PRO B CA 1
ATOM 4195 C C . PRO B 1 274 ? -8.562 -8.281 -20.719 1 98.56 274 PRO B C 1
ATOM 4197 O O . PRO B 1 274 ? -7.625 -7.539 -21.016 1 98.56 274 PRO B O 1
ATOM 4200 N N . GLN B 1 275 ? -8.484 -9.516 -20.984 1 97.75 275 GLN B N 1
ATOM 4201 C CA . GLN B 1 275 ? -7.254 -10.25 -21.266 1 97.75 275 GLN B CA 1
ATOM 4202 C C . GLN B 1 275 ? -6.621 -9.789 -22.578 1 97.75 275 GLN B C 1
ATOM 4204 O O . GLN B 1 275 ? -5.398 -9.758 -22.703 1 97.75 275 GLN B O 1
ATOM 4209 N N . ALA B 1 276 ? -7.441 -9.469 -23.562 1 97.25 276 ALA B N 1
ATOM 4210 C CA . ALA B 1 276 ? -6.902 -8.992 -24.828 1 97.25 276 ALA B CA 1
ATOM 4211 C C . ALA B 1 276 ? -6.016 -7.766 -24.625 1 97.25 276 ALA B C 1
ATOM 4213 O O . ALA B 1 276 ? -4.91 -7.695 -25.172 1 97.25 276 ALA B O 1
ATOM 4214 N N . ALA B 1 277 ? -6.516 -6.82 -23.812 1 97.44 277 ALA B N 1
ATOM 4215 C CA . ALA B 1 277 ? -5.75 -5.613 -23.516 1 97.44 277 ALA B CA 1
ATOM 4216 C C . ALA B 1 277 ? -4.465 -5.953 -22.766 1 97.44 277 ALA B C 1
ATOM 4218 O O . ALA B 1 277 ? -3.424 -5.328 -22.984 1 97.44 277 ALA B O 1
ATOM 4219 N N . VAL B 1 278 ? -4.574 -6.938 -21.906 1 97.69 278 VAL B N 1
ATOM 4220 C CA . VAL B 1 278 ? -3.436 -7.355 -21.094 1 97.69 278 VAL B CA 1
ATOM 4221 C C . VAL B 1 278 ? -2.367 -7.984 -21.984 1 97.69 278 VAL B C 1
ATOM 4223 O O . VAL B 1 278 ? -1.188 -7.629 -21.906 1 97.69 278 VAL B O 1
ATOM 4226 N N . TYR B 1 279 ? -2.777 -8.844 -22.859 1 96.19 279 TYR B N 1
ATOM 4227 C CA . TYR B 1 279 ? -1.82 -9.469 -23.766 1 96.19 279 TYR B CA 1
ATOM 4228 C C . TYR B 1 279 ? -1.147 -8.422 -24.641 1 96.19 279 TYR B C 1
ATOM 4230 O O . TYR B 1 279 ? 0.06 -8.492 -24.891 1 96.19 279 TYR B O 1
ATOM 4238 N N . ASP B 1 280 ? -1.88 -7.445 -25.125 1 96.25 280 ASP B N 1
ATOM 4239 C CA . ASP B 1 280 ? -1.328 -6.367 -25.953 1 9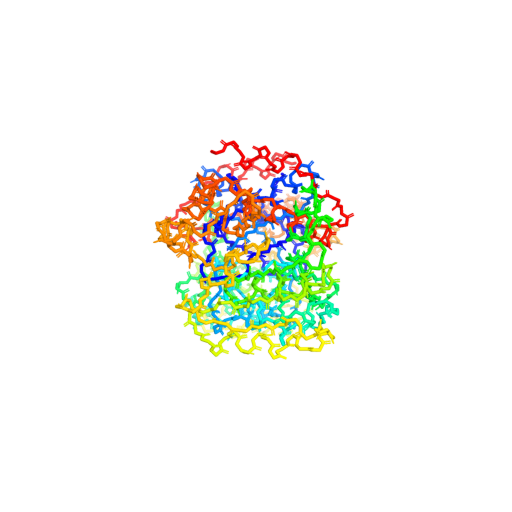6.25 280 ASP B CA 1
ATOM 4240 C C . ASP B 1 280 ? -0.263 -5.59 -25.172 1 96.25 280 ASP B C 1
ATOM 4242 O O . ASP B 1 280 ? 0.793 -5.266 -25.719 1 96.25 280 ASP B O 1
ATOM 4246 N N . ALA B 1 281 ? -0.569 -5.359 -23.922 1 94.56 281 ALA B N 1
ATOM 4247 C CA . ALA B 1 281 ? 0.358 -4.602 -23.094 1 94.56 281 ALA B CA 1
ATOM 4248 C C . ALA B 1 281 ? 1.642 -5.387 -22.844 1 94.56 281 ALA B C 1
ATOM 4250 O O . ALA B 1 281 ? 2.729 -4.809 -22.766 1 94.56 281 ALA B O 1
ATOM 4251 N N . LEU B 1 282 ? 1.539 -6.707 -22.656 1 93.06 282 LEU B N 1
ATOM 4252 C CA . LEU B 1 282 ? 2.689 -7.555 -22.359 1 93.06 282 LEU B CA 1
ATOM 4253 C C . LEU B 1 282 ? 3.568 -7.73 -23.578 1 93.06 282 LEU B C 1
ATOM 4255 O O . LEU B 1 282 ? 4.777 -7.945 -23.469 1 93.06 282 LEU B O 1
ATOM 4259 N N . ARG B 1 283 ? 2.971 -7.621 -24.766 1 87.5 283 ARG B N 1
ATOM 4260 C CA . ARG B 1 283 ? 3.701 -7.793 -26.016 1 87.5 283 ARG B CA 1
ATOM 4261 C C . ARG B 1 283 ? 4.367 -6.488 -26.453 1 87.5 283 ARG B C 1
ATOM 4263 O O . ARG B 1 283 ? 5.309 -6.5 -27.25 1 87.5 283 ARG B O 1
ATOM 4270 N N . ALA B 1 284 ? 3.785 -5.336 -26.125 1 78.19 284 ALA B N 1
ATOM 4271 C CA . ALA B 1 284 ? 4.332 -4.039 -26.516 1 78.19 284 ALA B CA 1
ATOM 4272 C C . ALA B 1 284 ? 5.754 -3.861 -26 1 78.19 284 ALA B C 1
ATOM 4274 O O . ALA B 1 284 ? 6.539 -3.096 -26.562 1 78.19 284 ALA B O 1
ATOM 4275 N N . ASP B 1 285 ? 6.379 -4.543 -25.125 1 61.91 285 ASP B N 1
ATOM 4276 C CA . ASP B 1 285 ? 7.773 -4.453 -24.703 1 61.91 285 ASP B CA 1
ATOM 4277 C C . ASP B 1 285 ? 8.656 -5.406 -25.5 1 61.91 285 ASP B C 1
ATOM 4279 O O . ASP B 1 285 ? 8.258 -6.539 -25.797 1 61.91 285 ASP B O 1
#

Radius of gyration: 29.85 Å; Cα contacts (8 Å, |Δi|>4): 1303; chains: 2; bounding box: 42×90×61 Å